Protein AF-0000000067176755 (afdb_homodimer)

Secondary structure (DSSP, 8-state):
----EEEE----TT-SSHHHHHHHHHHHHHHHT--EEEE---SSS-HHHHHHHHHHHSTT-EEEES-EESTTB-HHHHHHHHHHHHHHHTT-EEEEEE---HHHHHHHH------HHHHHHHHHHHHHIIIIIS---EE-SS-EE---S----TT-----EEE---SHHHHHHHHHHSSEE--BS--HHHIIIIIHHHHHHHHHHTT-PPPEEEEEEEEEE-S-HHHHHHHHHHHHGGGGGSHHHHHHHHHHT-S-GGGGSEEESHHHHHHHHHHHHHTT-SEEEEEES---HHHHHHHHHHHHH-/----EEEEE---TT-SSHHHHHHHHHHHHHHHT--EEEE---SSS-HHHHHHHHHHHSTT-EEEES-EESTTB-HHHHHHHHHHHHHHHTT-EEEEEE---HHHHHHHH------HHHHHHHHHHHHHIIIIIS---EE-SS-EE---S----TT-----EEE---SHHHHHHHHHHSSEE--BS--HHHIIIIIHHHHHHHHHHTT-PPPEEEEEEEEEE-S-HHHHHHHHHHHHGGGGGSHHHHHHHHHHT-S-GGGGSEEESHHHHHHHHHHHHHTT-SEEEEEES---HHHHHHHHHHHHH-

Solvent-accessible surface area (backbone atoms only — not comparable to full-atom values): 29726 Å² total; per-residue (Å²): 125,79,48,54,37,27,33,55,55,72,72,47,86,82,35,73,30,30,51,62,37,39,37,50,51,49,45,51,37,40,72,66,47,33,49,28,40,30,24,52,48,63,60,17,52,31,30,54,45,50,31,13,49,33,12,52,72,35,76,83,34,28,23,24,29,66,27,39,51,46,78,79,42,46,58,65,59,51,44,9,36,46,20,41,15,12,25,39,14,69,59,30,29,35,48,21,32,24,69,65,52,59,79,55,37,30,33,50,63,55,44,73,86,66,67,44,61,60,41,48,50,54,42,44,51,31,43,49,27,29,59,77,68,44,40,47,60,38,80,59,96,82,48,46,27,54,64,95,64,66,41,58,37,41,39,17,55,72,63,56,36,30,30,50,35,81,48,72,70,42,21,31,48,29,22,57,65,32,51,17,30,43,33,63,65,57,33,38,60,27,28,46,72,41,50,44,52,46,22,38,50,29,3,50,73,61,72,38,75,74,48,43,32,31,38,38,32,41,29,31,81,28,93,42,58,65,58,28,43,51,49,42,42,63,70,47,47,64,50,63,72,36,69,77,45,38,58,42,38,55,64,48,68,61,93,49,75,45,72,55,37,24,50,18,41,70,68,47,25,48,50,46,53,45,45,34,43,72,20,56,32,61,26,41,27,46,33,64,74,62,89,49,73,78,56,47,56,54,48,36,44,50,43,39,71,52,126,82,49,56,36,26,33,53,55,69,73,46,83,83,34,70,32,29,53,60,36,39,38,52,51,50,46,49,37,41,71,63,47,34,48,28,37,29,25,52,48,63,58,16,50,30,30,54,48,50,30,14,49,34,13,53,73,34,77,82,34,28,23,24,28,64,28,38,52,46,78,79,42,45,56,65,58,49,44,9,36,47,19,42,16,12,24,38,13,69,58,30,31,33,47,20,31,25,69,63,51,59,79,53,37,28,32,50,66,54,44,68,85,67,67,44,60,61,41,48,49,53,40,43,50,33,41,47,26,28,60,76,66,46,40,47,57,40,78,58,96,81,49,45,24,54,65,94,65,66,42,58,38,40,39,15,57,74,60,53,36,29,30,50,34,80,47,71,70,43,22,30,47,29,20,58,65,32,50,17,32,43,33,65,63,56,35,38,58,28,27,45,73,39,50,46,50,44,22,38,51,29,2,52,74,60,76,39,73,73,45,39,32,33,36,37,33,40,28,32,81,28,92,45,58,66,60,30,42,52,51,41,39,62,70,45,48,66,48,62,70,34,65,74,48,38,55,43,36,55,63,50,68,60,92,48,78,44,73,51,36,24,51,19,43,68,68,46,21,53,48,47,51,44,47,33,39,74,22,53,32,61,24,43,27,43,29,65,74,60,85,51,71,76,56,47,60,53,46,34,42,48,45,38,72,55

Nearest PDB structures (foldseek):
  8qq8-assembly1_A-2  TM=7.985E-01  e=6.712E-18  Methanocaldococcus jannaschii
  8cbb-assembly1_B  TM=8.251E-01  e=2.416E-16  Enhygromyxa salina
  8cbb-assembly2_D  TM=8.162E-01  e=1.150E-15  Enhygromyxa salina
  8cbb-assembly1_A  TM=8.193E-01  e=2.738E-15  Enhygromyxa salina
  8cbb-assembly2_C  TM=8.189E-01  e=5.170E-15  Enhygromyxa salina

Structure (mmCIF, N/CA/C/O backbone):
data_AF-0000000067176755-model_v1
#
loop_
_entity.id
_entity.type
_entity.pdbx_description
1 polymer Monooxygenase
#
loop_
_atom_site.group_PDB
_atom_site.id
_atom_site.type_symbol
_atom_site.label_atom_id
_atom_site.label_alt_id
_atom_site.label_comp_id
_atom_site.label_asym_id
_atom_site.label_entity_id
_atom_site.label_seq_id
_atom_site.pdbx_PDB_ins_code
_atom_site.Cartn_x
_atom_site.Cartn_y
_atom_site.Cartn_z
_atom_site.occupancy
_atom_site.B_iso_or_equiv
_atom_site.auth_seq_id
_atom_site.auth_comp_id
_atom_site.auth_asym_id
_atom_site.auth_atom_id
_atom_site.pdbx_PDB_model_num
ATOM 1 N N . MET A 1 1 ? 14.094 31.484 -5.016 1 39.31 1 MET A N 1
ATOM 2 C CA . MET A 1 1 ? 14.422 30.062 -4.871 1 39.31 1 MET A CA 1
ATOM 3 C C . MET A 1 1 ? 13.156 29.219 -4.828 1 39.31 1 MET A C 1
ATOM 5 O O . MET A 1 1 ? 12.219 29.531 -4.098 1 39.31 1 MET A O 1
ATOM 9 N N . ILE A 1 2 ? 12.82 28.5 -5.801 1 49.97 2 ILE A N 1
ATOM 10 C CA . ILE A 1 2 ? 11.562 27.781 -5.945 1 49.97 2 ILE A CA 1
ATOM 11 C C . ILE A 1 2 ? 11.336 26.875 -4.73 1 49.97 2 ILE A C 1
ATOM 13 O O . ILE A 1 2 ? 12.18 26.047 -4.41 1 49.97 2 ILE A O 1
ATOM 17 N N . MET A 1 3 ? 10.5 27.266 -3.797 1 62.56 3 MET A N 1
ATOM 18 C CA . MET A 1 3 ? 10.203 26.547 -2.557 1 62.56 3 MET A CA 1
ATOM 19 C C . MET A 1 3 ? 9.43 25.266 -2.84 1 62.56 3 MET A C 1
ATOM 21 O O . MET A 1 3 ? 8.555 25.234 -3.705 1 62.56 3 MET A O 1
ATOM 25 N N . PRO A 1 4 ? 9.906 24.062 -2.412 1 66.5 4 PRO A N 1
ATOM 26 C CA . PRO A 1 4 ? 9.133 22.844 -2.65 1 66.5 4 PRO A CA 1
ATOM 27 C C . PRO A 1 4 ? 7.73 22.906 -2.057 1 66.5 4 PRO A C 1
ATOM 29 O O . PRO A 1 4 ? 7.574 23.141 -0.854 1 66.5 4 PRO A O 1
ATOM 32 N N . THR A 1 5 ? 6.789 22.922 -2.969 1 83.31 5 THR A N 1
ATOM 33 C CA . THR A 1 5 ? 5.41 23.172 -2.561 1 83.31 5 THR A CA 1
ATOM 34 C C . THR A 1 5 ? 4.473 22.125 -3.16 1 83.31 5 THR A C 1
ATOM 36 O O . THR A 1 5 ? 4.75 21.562 -4.227 1 83.31 5 THR A O 1
ATOM 39 N N . GLY A 1 6 ? 3.572 21.719 -2.463 1 93.88 6 GLY A N 1
ATOM 40 C CA . GLY A 1 6 ? 2.52 20.828 -2.92 1 93.88 6 GLY A CA 1
ATOM 41 C C . GLY A 1 6 ? 1.131 21.297 -2.518 1 93.88 6 GLY A C 1
ATOM 42 O O . GLY A 1 6 ? 0.976 22.344 -1.887 1 93.88 6 GLY A O 1
ATOM 43 N N . VAL A 1 7 ? 0.19 20.547 -2.984 1 96.19 7 VAL A N 1
ATOM 44 C CA . VAL A 1 7 ? -1.184 20.906 -2.646 1 96.19 7 VAL A CA 1
ATOM 45 C C . VAL A 1 7 ? -1.95 19.656 -2.213 1 96.19 7 VAL A C 1
ATOM 47 O O . VAL A 1 7 ? -1.677 18.547 -2.697 1 96.19 7 VAL A O 1
ATOM 50 N N . MET A 1 8 ? -2.869 19.844 -1.368 1 96.5 8 MET A N 1
ATOM 51 C CA . MET A 1 8 ? -3.838 18.797 -1.039 1 96.5 8 MET A CA 1
ATOM 52 C C . MET A 1 8 ? -4.926 18.719 -2.104 1 96.5 8 MET A C 1
ATOM 54 O O . MET A 1 8 ? -5.434 19.734 -2.562 1 96.5 8 MET A O 1
ATOM 58 N N . LEU A 1 9 ? -5.188 17.578 -2.439 1 94.69 9 LEU A N 1
ATOM 59 C CA . LEU A 1 9 ? -6.293 17.344 -3.363 1 94.69 9 LEU A CA 1
ATOM 60 C C . LEU A 1 9 ? -7.41 16.562 -2.684 1 94.69 9 LEU A C 1
ATOM 62 O O . LEU A 1 9 ? -7.148 15.609 -1.936 1 94.69 9 LEU A O 1
ATOM 66 N N . ARG A 1 10 ? -8.617 16.938 -2.916 1 92.81 10 ARG A N 1
ATOM 67 C CA . ARG A 1 10 ? -9.797 16.297 -2.342 1 92.81 10 ARG A CA 1
ATOM 68 C C . ARG A 1 10 ? -10.703 15.727 -3.434 1 92.81 10 ARG A C 1
ATOM 70 O O . ARG A 1 10 ? -10.656 16.188 -4.578 1 92.81 10 ARG A O 1
ATOM 77 N N . ILE A 1 11 ? -11.555 14.859 -3.068 1 92.31 11 ILE A N 1
ATOM 78 C CA . ILE A 1 11 ? -12.531 14.297 -4 1 92.31 11 ILE A CA 1
ATOM 79 C C . ILE A 1 11 ? -13.555 15.367 -4.379 1 92.31 11 ILE A C 1
ATOM 81 O O . ILE A 1 11 ? -14.102 16.047 -3.51 1 92.31 11 ILE A O 1
ATOM 85 N N . ASN A 1 12 ? -13.703 15.492 -5.633 1 90.25 12 ASN A N 1
ATOM 86 C CA . ASN A 1 12 ? -14.781 16.344 -6.133 1 90.25 12 ASN A CA 1
ATOM 87 C C . ASN A 1 12 ? -16.141 15.672 -5.961 1 90.25 12 ASN A C 1
ATOM 89 O O . ASN A 1 12 ? -16.453 14.695 -6.641 1 90.25 12 ASN A O 1
ATOM 93 N N . PRO A 1 13 ? -16.906 16.203 -5.039 1 88.44 13 PRO A N 1
ATOM 94 C CA . PRO A 1 13 ? -18.172 15.555 -4.715 1 88.44 13 PRO A CA 1
ATOM 95 C C . PRO A 1 13 ? -19.125 15.5 -5.91 1 88.44 13 PRO A C 1
ATOM 97 O O . PRO A 1 13 ? -20.078 14.719 -5.906 1 88.44 13 PRO A O 1
ATOM 100 N N . SER A 1 14 ? -18.891 16.297 -6.922 1 90.62 14 SER A N 1
ATOM 101 C CA . SER A 1 14 ? -19.781 16.328 -8.07 1 90.62 14 SER A CA 1
ATOM 102 C C . SER A 1 14 ? -19.328 15.359 -9.156 1 90.62 14 SER A C 1
ATOM 104 O O . SER A 1 14 ? -20.031 15.172 -10.156 1 90.62 14 SER A O 1
ATOM 106 N N . ALA A 1 15 ? -18.188 14.797 -8.922 1 93.69 15 ALA A N 1
ATOM 107 C CA . ALA A 1 15 ? -17.688 13.875 -9.938 1 93.69 15 ALA A CA 1
ATOM 108 C C . ALA A 1 15 ? -18.5 12.586 -9.953 1 93.69 15 ALA A C 1
ATOM 110 O O . ALA A 1 15 ? -18.844 12.047 -8.898 1 93.69 15 ALA A O 1
ATOM 111 N N . ALA A 1 16 ? -18.812 12.141 -11.164 1 97.25 16 ALA A N 1
ATOM 112 C CA . ALA A 1 16 ? -19.562 10.898 -11.312 1 97.25 16 ALA A CA 1
ATOM 113 C C . ALA A 1 16 ? -18.703 9.695 -10.906 1 97.25 16 ALA A C 1
ATOM 115 O O . ALA A 1 16 ? -19.234 8.672 -10.469 1 97.25 16 ALA A O 1
ATOM 116 N N . ASN A 1 17 ? -17.453 9.875 -11.133 1 98.38 17 ASN A N 1
ATOM 117 C CA . ASN A 1 17 ? -16.438 8.914 -10.711 1 98.38 17 ASN A CA 1
ATOM 118 C C . ASN A 1 17 ? -15.297 9.602 -9.961 1 98.38 17 ASN A C 1
ATOM 120 O O . ASN A 1 17 ? -14.57 10.414 -10.531 1 98.38 17 ASN A O 1
ATOM 124 N N . ALA A 1 18 ? -15.156 9.188 -8.734 1 97.88 18 ALA A N 1
ATOM 125 C CA . ALA A 1 18 ? -14.258 9.898 -7.828 1 97.88 18 ALA A CA 1
ATOM 126 C C . ALA A 1 18 ? -12.812 9.781 -8.289 1 97.88 18 ALA A C 1
ATOM 128 O O . ALA A 1 18 ? -12.031 10.727 -8.172 1 97.88 18 ALA A O 1
ATOM 129 N N . ILE A 1 19 ? -12.461 8.648 -8.859 1 98.69 19 ILE A N 1
ATOM 130 C CA . ILE A 1 19 ? -11.07 8.414 -9.25 1 98.69 19 ILE A CA 1
ATOM 131 C C . ILE A 1 19 ? -10.773 9.164 -10.547 1 98.69 19 ILE A C 1
ATOM 133 O O . ILE A 1 19 ? -9.719 9.789 -10.68 1 98.69 19 ILE A O 1
ATOM 137 N N . ASP A 1 20 ? -11.695 9.094 -11.516 1 98.62 20 ASP A N 1
ATOM 138 C CA . ASP A 1 20 ? -11.523 9.914 -12.719 1 98.62 20 ASP A CA 1
ATOM 139 C C . ASP A 1 20 ? -11.391 11.391 -12.367 1 98.62 20 ASP A C 1
ATOM 141 O O . ASP A 1 20 ? -10.57 12.102 -12.945 1 98.62 20 ASP A O 1
ATOM 145 N N . GLY A 1 21 ? -12.266 11.797 -11.414 1 97.88 21 GLY A N 1
ATOM 146 C CA . GLY A 1 21 ? -12.195 13.188 -10.984 1 97.88 21 GLY A CA 1
ATOM 147 C C . GLY A 1 21 ? -10.859 13.547 -10.352 1 97.88 21 GLY A C 1
ATOM 148 O O . GLY A 1 21 ? -10.289 14.594 -10.656 1 97.88 21 GLY A O 1
ATOM 149 N N . LEU A 1 22 ? -10.383 12.766 -9.508 1 97.88 22 LEU A N 1
ATOM 150 C CA . LEU A 1 22 ? -9.094 13.008 -8.867 1 97.88 22 LEU A CA 1
ATOM 151 C C . LEU A 1 22 ? -7.973 13.062 -9.906 1 97.88 22 LEU A C 1
ATOM 153 O O . LEU A 1 22 ? -7.098 13.93 -9.828 1 97.88 22 LEU A O 1
ATOM 157 N N . ILE A 1 23 ? -7.984 12.125 -10.852 1 98.56 23 ILE A N 1
ATOM 158 C CA . ILE A 1 23 ? -6.945 12.078 -11.875 1 98.56 23 ILE A CA 1
ATOM 159 C C . ILE A 1 23 ? -7.027 13.328 -12.75 1 98.56 23 ILE A C 1
ATOM 161 O O . ILE A 1 23 ? -6.008 13.93 -13.086 1 98.56 23 ILE A O 1
ATOM 165 N N . ALA A 1 24 ? -8.18 13.672 -13.133 1 97.75 24 ALA A N 1
ATOM 166 C CA . ALA A 1 24 ? -8.352 14.883 -13.938 1 97.75 24 ALA A CA 1
ATOM 167 C C . ALA A 1 24 ? -7.832 16.109 -13.203 1 97.75 24 ALA A C 1
ATOM 169 O O . ALA A 1 24 ? -7.121 16.938 -13.781 1 97.75 24 ALA A O 1
ATOM 170 N N . ASP A 1 25 ? -8.25 16.25 -11.945 1 96.69 25 ASP A N 1
ATOM 171 C CA . ASP A 1 25 ? -7.777 17.391 -11.148 1 96.69 25 ASP A CA 1
ATOM 172 C C . ASP A 1 25 ? -6.262 17.344 -10.992 1 96.69 25 ASP A C 1
ATOM 174 O O . ASP A 1 25 ? -5.594 18.375 -11.094 1 96.69 25 ASP A O 1
ATOM 178 N N . ALA A 1 26 ? -5.742 16.266 -10.727 1 97.75 26 ALA A N 1
ATOM 179 C CA . ALA A 1 26 ? -4.297 16.125 -10.586 1 97.75 26 ALA A CA 1
ATOM 180 C C . ALA A 1 26 ? -3.58 16.516 -11.875 1 97.75 26 ALA A C 1
ATOM 182 O O . ALA A 1 26 ? -2.547 17.188 -11.844 1 97.75 26 ALA A O 1
ATOM 183 N N . ARG A 1 27 ? -4.066 15.992 -13.031 1 98.31 27 ARG A N 1
ATOM 184 C CA . ARG A 1 27 ? -3.486 16.344 -14.32 1 98.31 27 ARG A CA 1
ATOM 185 C C . ARG A 1 27 ? -3.506 17.844 -14.547 1 98.31 27 ARG A C 1
ATOM 187 O O . ARG A 1 27 ? -2.514 18.422 -14.992 1 98.31 27 ARG A O 1
ATOM 194 N N . ARG A 1 28 ? -4.645 18.391 -14.227 1 96.75 28 ARG A N 1
ATOM 195 C CA . ARG A 1 28 ? -4.758 19.844 -14.398 1 96.75 28 ARG A CA 1
ATOM 196 C C . ARG A 1 28 ? -3.775 20.578 -13.492 1 96.75 28 ARG A C 1
ATOM 198 O O . ARG A 1 28 ? -3.113 21.516 -13.922 1 96.75 28 ARG A O 1
ATOM 205 N N . ALA A 1 29 ? -3.723 20.219 -12.227 1 95 29 ALA A N 1
ATOM 206 C CA . ALA A 1 29 ? -2.764 20.828 -11.305 1 95 29 ALA A CA 1
ATOM 207 C C . ALA A 1 29 ? -1.338 20.688 -11.828 1 95 29 ALA A C 1
ATOM 209 O O . ALA A 1 29 ? -0.56 21.641 -11.797 1 95 29 ALA A O 1
ATOM 210 N N . HIS A 1 30 ? -1.015 19.578 -12.312 1 97.12 30 HIS A N 1
ATOM 211 C CA . HIS A 1 30 ? 0.308 19.312 -12.867 1 97.12 30 HIS A CA 1
ATOM 212 C C . HIS A 1 30 ? 0.58 20.219 -14.07 1 97.12 30 HIS A C 1
ATOM 214 O O . HIS A 1 30 ? 1.673 20.766 -14.203 1 97.12 30 HIS A O 1
ATOM 220 N N . ASP A 1 31 ? -0.38 20.297 -14.914 1 97.44 31 ASP A N 1
ATOM 221 C CA . ASP A 1 31 ? -0.255 21.156 -16.094 1 97.44 31 ASP A CA 1
ATOM 222 C C . ASP A 1 31 ? -0.008 22.609 -15.688 1 97.44 31 ASP A C 1
ATOM 224 O O . ASP A 1 31 ? 0.688 23.344 -16.391 1 97.44 31 ASP A O 1
ATOM 228 N N . ILE A 1 32 ? -0.563 23.031 -14.617 1 95.5 32 ILE A N 1
ATOM 229 C CA . ILE A 1 32 ? -0.398 24.406 -14.125 1 95.5 32 ILE A CA 1
ATOM 230 C C . ILE A 1 32 ? 0.992 24.562 -13.516 1 95.5 32 ILE A C 1
ATOM 232 O O . ILE A 1 32 ? 1.53 25.672 -13.469 1 95.5 32 ILE A O 1
ATOM 236 N N . GLY A 1 33 ? 1.523 23.438 -13.078 1 94.06 33 GLY A N 1
ATOM 237 C CA . GLY A 1 33 ? 2.902 23.5 -12.617 1 94.06 33 GLY A CA 1
ATOM 238 C C . GLY A 1 33 ? 3.092 22.922 -11.227 1 94.06 33 GLY A C 1
ATOM 239 O O . GLY A 1 33 ? 4.199 22.953 -10.68 1 94.06 33 GLY A O 1
ATOM 240 N N . VAL A 1 34 ? 2.066 22.484 -10.602 1 94.19 34 VAL A N 1
ATOM 241 C CA . VAL A 1 34 ? 2.168 21.828 -9.305 1 94.19 34 VAL A CA 1
ATOM 242 C C . VAL A 1 34 ? 3.002 20.562 -9.422 1 94.19 34 VAL A C 1
ATOM 244 O O . VAL A 1 34 ? 2.814 19.766 -10.352 1 94.19 34 VAL A O 1
ATOM 247 N N . LYS A 1 35 ? 3.797 20.375 -8.484 1 94.25 35 LYS A N 1
ATOM 248 C CA . LYS A 1 35 ? 4.762 19.281 -8.609 1 94.25 35 LYS A CA 1
ATOM 249 C C . LYS A 1 35 ? 4.418 18.141 -7.66 1 94.25 35 LYS A C 1
ATOM 251 O O . LYS A 1 35 ? 4.918 17.016 -7.824 1 94.25 35 LYS A O 1
ATOM 256 N N . GLN A 1 36 ? 3.588 18.406 -6.664 1 96.94 36 GLN A N 1
ATOM 257 C CA . GLN A 1 36 ? 3.271 17.391 -5.652 1 96.94 36 GLN A CA 1
ATOM 258 C C . GLN A 1 36 ? 1.829 17.531 -5.172 1 96.94 36 GLN A C 1
ATOM 260 O O . GLN A 1 36 ? 1.386 18.641 -4.828 1 96.94 36 GLN A O 1
ATOM 265 N N . ILE A 1 37 ? 1.221 16.422 -5.215 1 97.31 37 ILE A N 1
ATOM 266 C CA . ILE A 1 37 ? -0.108 16.453 -4.617 1 97.31 37 ILE A CA 1
ATOM 267 C C . ILE A 1 37 ? -0.181 15.453 -3.465 1 97.31 37 ILE A C 1
ATOM 269 O O . ILE A 1 37 ? 0.525 14.445 -3.469 1 97.31 37 ILE A O 1
ATOM 273 N N . TRP A 1 38 ? -1.085 15.781 -2.531 1 98.12 38 TRP A N 1
ATOM 274 C CA . TRP A 1 38 ? -1.275 14.969 -1.333 1 98.12 38 TRP A CA 1
ATOM 275 C C . TRP A 1 38 ? -2.746 14.609 -1.149 1 98.12 38 TRP A C 1
ATOM 277 O O . TRP A 1 38 ? -3.631 15.43 -1.407 1 98.12 38 TRP A O 1
ATOM 287 N N . LEU A 1 39 ? -2.881 13.422 -0.751 1 98 39 LEU A N 1
ATOM 288 C CA . LEU A 1 39 ? -4.227 12.938 -0.458 1 98 39 LEU A CA 1
ATOM 289 C C . LEU A 1 39 ? -4.348 12.523 1.004 1 98 39 LEU A C 1
ATOM 291 O O . LEU A 1 39 ? -3.449 11.883 1.549 1 98 39 LEU A O 1
ATOM 295 N N . ALA A 1 40 ? -5.477 12.914 1.662 1 96.38 40 ALA A N 1
ATOM 296 C CA . ALA A 1 40 ? -5.797 12.492 3.021 1 96.38 40 ALA A CA 1
ATOM 297 C C . ALA A 1 40 ? -6.598 11.188 3.012 1 96.38 40 ALA A C 1
ATOM 299 O O . ALA A 1 40 ? -7.426 10.969 2.125 1 96.38 40 ALA A O 1
ATOM 300 N N . GLN A 1 41 ? -6.344 10.398 3.838 1 96.12 41 GLN A N 1
ATOM 301 C CA . GLN A 1 41 ? -7.184 9.227 4.043 1 96.12 41 GLN A CA 1
ATOM 302 C C . GLN A 1 41 ? -8.43 9.578 4.848 1 96.12 41 GLN A C 1
ATOM 304 O O . GLN A 1 41 ? -8.336 10.086 5.965 1 96.12 41 GLN A O 1
ATOM 309 N N . GLN A 1 42 ? -9.547 9.234 4.324 1 91 42 GLN A N 1
ATOM 310 C CA . GLN A 1 42 ? -10.828 9.359 5.004 1 91 42 GLN A CA 1
ATOM 311 C C . GLN A 1 42 ? -11.57 8.023 5.023 1 91 42 GLN A C 1
ATOM 313 O O . GLN A 1 42 ? -10.945 6.961 4.977 1 91 42 GLN A O 1
ATOM 318 N N . ALA A 1 43 ? -12.906 8.031 5.145 1 91 43 ALA A N 1
ATOM 319 C CA . ALA A 1 43 ? -13.633 6.766 5.238 1 91 43 ALA A CA 1
ATOM 320 C C . ALA A 1 43 ? -14.07 6.277 3.861 1 91 43 ALA A C 1
ATOM 322 O O . ALA A 1 43 ? -14.562 5.156 3.721 1 91 43 ALA A O 1
ATOM 323 N N . ASP A 1 44 ? -13.828 7.09 2.867 1 92.19 44 ASP A N 1
ATOM 324 C CA . ASP A 1 44 ? -14.297 6.758 1.524 1 92.19 44 ASP A CA 1
ATOM 325 C C . ASP A 1 44 ? -13.18 6.113 0.7 1 92.19 44 ASP A C 1
ATOM 327 O O . ASP A 1 44 ? -12.797 4.969 0.946 1 92.19 44 ASP A O 1
ATOM 331 N N . ILE A 1 45 ? -12.359 6.902 0.052 1 95.38 45 ILE A N 1
ATOM 332 C CA . ILE A 1 45 ? -11.383 6.305 -0.852 1 95.38 45 ILE A CA 1
ATOM 333 C C . ILE A 1 45 ? -10.18 5.805 -0.055 1 95.38 45 ILE A C 1
ATOM 335 O O . ILE A 1 45 ? -9.953 6.246 1.073 1 95.38 45 ILE A O 1
ATOM 339 N N . ASP A 1 46 ? -9.5 4.77 -0.607 1 98.38 46 ASP A N 1
ATOM 340 C CA . ASP A 1 46 ? -8.172 4.387 -0.134 1 98.38 46 ASP A CA 1
ATOM 341 C C . ASP A 1 46 ? -7.098 5.289 -0.736 1 98.38 46 ASP A C 1
ATOM 343 O O . ASP A 1 46 ? -6.82 5.215 -1.934 1 98.38 46 ASP A O 1
ATOM 347 N N . ALA A 1 47 ? -6.547 6.145 0.118 1 98.69 47 ALA A N 1
ATOM 348 C CA . ALA A 1 47 ? -5.691 7.238 -0.339 1 98.69 47 ALA A CA 1
ATOM 349 C C . ALA A 1 47 ? -4.426 6.699 -0.999 1 98.69 47 ALA A C 1
ATOM 351 O O . ALA A 1 47 ? -3.922 7.285 -1.962 1 98.69 47 ALA A O 1
ATOM 352 N N . ILE A 1 48 ? -3.924 5.539 -0.507 1 98.88 48 ILE A N 1
ATOM 353 C CA . ILE A 1 48 ? -2.701 5.004 -1.099 1 98.88 48 ILE A CA 1
ATOM 354 C C . ILE A 1 48 ? -2.992 4.48 -2.502 1 98.88 48 ILE A C 1
ATOM 356 O O . ILE A 1 48 ? -2.254 4.77 -3.445 1 98.88 48 ILE A O 1
ATOM 360 N N . ALA A 1 49 ? -4.047 3.791 -2.66 1 98.88 49 ALA A N 1
ATOM 361 C CA . ALA A 1 49 ? -4.438 3.277 -3.973 1 98.88 49 ALA A CA 1
ATOM 362 C C . ALA A 1 49 ? -4.723 4.418 -4.945 1 98.88 49 ALA A C 1
ATOM 364 O O . ALA A 1 49 ? -4.301 4.375 -6.102 1 98.88 49 ALA A O 1
ATOM 365 N N . ALA A 1 50 ? -5.465 5.363 -4.461 1 98.88 50 ALA A N 1
ATOM 366 C CA . ALA A 1 50 ? -5.789 6.508 -5.305 1 98.88 50 ALA A CA 1
ATOM 367 C C . ALA A 1 50 ? -4.523 7.23 -5.758 1 98.88 50 ALA A C 1
ATOM 369 O O . ALA A 1 50 ? -4.422 7.66 -6.91 1 98.88 50 ALA A O 1
ATOM 370 N N . ALA A 1 51 ? -3.607 7.375 -4.832 1 98.88 51 ALA A N 1
ATOM 371 C CA . ALA A 1 51 ? -2.336 7.996 -5.191 1 98.88 51 ALA A CA 1
ATOM 372 C C . ALA A 1 51 ? -1.614 7.188 -6.266 1 98.88 51 ALA A C 1
ATOM 374 O O . ALA A 1 51 ? -1.046 7.754 -7.203 1 98.88 51 ALA A O 1
ATOM 375 N N . GLY A 1 52 ? -1.615 5.875 -6.121 1 98.81 52 GLY A N 1
ATOM 376 C CA . GLY A 1 52 ? -0.999 5.051 -7.148 1 98.81 52 GLY A CA 1
ATOM 377 C C . GLY A 1 52 ? -1.653 5.203 -8.508 1 98.81 52 GLY A C 1
ATOM 378 O O . GLY A 1 52 ? -0.965 5.285 -9.523 1 98.81 52 GLY A O 1
ATOM 379 N N . LEU A 1 53 ? -2.984 5.328 -8.5 1 98.94 53 LEU A N 1
ATOM 380 C CA . LEU A 1 53 ? -3.742 5.508 -9.734 1 98.94 53 LEU A CA 1
ATOM 381 C C . LEU A 1 53 ? -3.426 6.855 -10.375 1 98.94 53 LEU A C 1
ATOM 383 O O . LEU A 1 53 ? -3.246 6.941 -11.594 1 98.94 53 LEU A O 1
ATOM 387 N N . ILE A 1 54 ? -3.367 7.859 -9.555 1 98.88 54 ILE A N 1
ATOM 388 C CA . ILE A 1 54 ? -3.018 9.18 -10.062 1 98.88 54 ILE A CA 1
ATOM 389 C C . ILE A 1 54 ? -1.597 9.164 -10.617 1 98.88 54 ILE A C 1
ATOM 391 O O . ILE A 1 54 ? -1.348 9.664 -11.719 1 98.88 54 ILE A O 1
ATOM 395 N N . GLY A 1 55 ? -0.684 8.594 -9.859 1 98.56 55 GLY A N 1
ATOM 396 C CA . GLY A 1 55 ? 0.7 8.555 -10.305 1 98.56 55 GLY A CA 1
ATOM 397 C C . GLY A 1 55 ? 0.886 7.797 -11.602 1 98.56 55 GLY A C 1
ATOM 398 O O . GLY A 1 55 ? 1.716 8.18 -12.438 1 98.56 55 GLY A O 1
ATOM 399 N N . ALA A 1 56 ? 0.12 6.758 -11.805 1 98.75 56 ALA A N 1
ATOM 400 C CA . ALA A 1 56 ? 0.182 5.996 -13.047 1 98.75 56 ALA A CA 1
ATOM 401 C C . ALA A 1 56 ? -0.379 6.801 -14.219 1 98.75 56 ALA A C 1
ATOM 403 O O . ALA A 1 56 ? 0.115 6.703 -15.344 1 98.75 56 ALA A O 1
ATOM 404 N N . ALA A 1 57 ? -1.339 7.641 -13.914 1 98.62 57 ALA A N 1
ATOM 405 C CA . ALA A 1 57 ? -2.064 8.352 -14.969 1 98.62 57 ALA A CA 1
ATOM 406 C C . ALA A 1 57 ? -1.362 9.656 -15.328 1 98.62 57 ALA A C 1
ATOM 408 O O . ALA A 1 57 ? -1.563 10.195 -16.422 1 98.62 57 ALA A O 1
ATOM 409 N N . VAL A 1 58 ? -0.616 10.258 -14.359 1 98.62 58 VAL A N 1
ATOM 410 C CA . VAL A 1 58 ? 0.027 11.547 -14.57 1 98.62 58 VAL A CA 1
ATOM 411 C C . VAL A 1 58 ? 1.525 11.43 -14.305 1 98.62 58 VAL A C 1
ATOM 413 O O . VAL A 1 58 ? 2.012 11.867 -13.258 1 98.62 58 VAL A O 1
ATOM 416 N N . PRO A 1 59 ? 2.248 10.883 -15.266 1 97.62 59 PRO A N 1
ATOM 417 C CA . PRO A 1 59 ? 3.676 10.633 -15.047 1 97.62 59 PRO A CA 1
ATOM 418 C C . PRO A 1 59 ? 4.449 11.891 -14.664 1 97.62 59 PRO A C 1
ATOM 420 O O . PRO A 1 59 ? 4.234 12.953 -15.25 1 97.62 59 PRO A O 1
ATOM 423 N N . GLY A 1 60 ? 5.316 11.727 -13.656 1 97.44 60 GLY A N 1
ATOM 424 C CA . GLY A 1 60 ? 6.195 12.789 -13.195 1 97.44 60 GLY A CA 1
ATOM 425 C C . GLY A 1 60 ? 5.613 13.586 -12.047 1 97.44 60 GLY A C 1
ATOM 426 O O . GLY A 1 60 ? 6.336 14.328 -11.367 1 97.44 60 GLY A O 1
ATOM 427 N N . LEU A 1 61 ? 4.41 13.445 -11.875 1 97.5 61 LEU A N 1
ATOM 428 C CA . LEU A 1 61 ? 3.779 14.117 -10.742 1 97.5 61 LEU A CA 1
ATOM 429 C C . LEU A 1 61 ? 4.051 13.367 -9.445 1 97.5 61 LEU A C 1
ATOM 431 O O . LEU A 1 61 ? 3.844 12.156 -9.375 1 97.5 61 LEU A O 1
ATOM 435 N N . GLY A 1 62 ? 4.504 14.234 -8.453 1 98.19 62 GLY A N 1
ATOM 436 C CA . GLY A 1 62 ? 4.562 13.664 -7.117 1 98.19 62 GLY A CA 1
ATOM 437 C C . GLY A 1 62 ? 3.195 13.453 -6.496 1 98.19 62 GLY A C 1
ATOM 438 O O . GLY A 1 62 ? 2.305 14.289 -6.645 1 98.19 62 GLY A O 1
ATOM 439 N N . VAL A 1 63 ? 3.186 12.281 -5.91 1 97.75 63 VAL A N 1
ATOM 440 C CA . VAL A 1 63 ? 1.915 11.992 -5.254 1 97.75 63 VAL A CA 1
ATOM 441 C C . VAL A 1 63 ? 2.17 11.289 -3.922 1 97.75 63 VAL A C 1
ATOM 443 O O . VAL A 1 63 ? 3.098 10.492 -3.805 1 97.75 63 VAL A O 1
ATOM 446 N N . GLY A 1 64 ? 1.324 11.688 -2.902 1 98.31 64 GLY A N 1
ATOM 447 C CA . GLY A 1 64 ? 1.537 11.07 -1.604 1 98.31 64 GLY A CA 1
ATOM 448 C C . GLY A 1 64 ? 0.331 11.172 -0.689 1 98.31 64 GLY A C 1
ATOM 449 O O . GLY A 1 64 ? -0.701 11.727 -1.073 1 98.31 64 GLY A O 1
ATOM 450 N N . THR A 1 65 ? 0.433 10.562 0.419 1 98.69 65 THR A N 1
ATOM 451 C CA . THR A 1 65 ? -0.626 10.609 1.421 1 98.69 65 THR A CA 1
ATOM 452 C C . THR A 1 65 ? -0.264 11.578 2.547 1 98.69 65 THR A C 1
ATOM 454 O O . THR A 1 65 ? 0.895 11.648 2.963 1 98.69 65 THR A O 1
ATOM 457 N N . ALA A 1 66 ? -1.173 12.289 3.076 1 98 66 ALA A N 1
ATOM 458 C CA . ALA A 1 66 ? -1.054 13.211 4.207 1 98 66 ALA A CA 1
ATOM 459 C C . ALA A 1 66 ? -2.344 13.25 5.02 1 98 66 ALA A C 1
ATOM 461 O O . ALA A 1 66 ? -3.133 14.188 4.906 1 98 66 ALA A O 1
ATOM 462 N N . VAL A 1 67 ? -2.582 12.211 5.559 1 97.56 67 VAL A N 1
ATOM 463 C CA . VAL A 1 67 ? -1.78 11.039 5.895 1 97.56 67 VAL A CA 1
ATOM 464 C C . VAL A 1 67 ? -2.689 9.828 6.074 1 97.56 67 VAL A C 1
ATOM 466 O O . VAL A 1 67 ? -3.912 9.969 6.137 1 97.56 67 VAL A O 1
ATOM 469 N N . VAL A 1 68 ? -2.229 8.664 6.09 1 97.75 68 VAL A N 1
ATOM 470 C CA . VAL A 1 68 ? -2.91 7.414 6.391 1 97.75 68 VAL A CA 1
ATOM 471 C C . VAL A 1 68 ? -2.645 7.012 7.84 1 97.75 68 VAL A C 1
ATOM 473 O O . VAL A 1 68 ? -1.489 6.879 8.25 1 97.75 68 VAL A O 1
ATOM 476 N N . PRO A 1 69 ? -3.684 6.875 8.664 1 95.69 69 PRO A N 1
ATOM 477 C CA . PRO A 1 69 ? -3.461 6.492 10.055 1 95.69 69 PRO A CA 1
ATOM 478 C C . PRO A 1 69 ? -2.893 5.082 10.195 1 95.69 69 PRO A C 1
ATOM 480 O O . PRO A 1 69 ? -3.318 4.168 9.484 1 95.69 69 PRO A O 1
ATOM 483 N N . ILE A 1 70 ? -2.068 4.848 11.055 1 95.69 70 ILE A N 1
ATOM 484 C CA . ILE A 1 70 ? -1.291 3.615 11.117 1 95.69 70 ILE A CA 1
ATOM 485 C C . ILE A 1 70 ? -2.043 2.576 11.945 1 95.69 70 ILE A C 1
ATOM 487 O O . ILE A 1 70 ? -1.839 1.371 11.781 1 95.69 70 ILE A O 1
ATOM 491 N N . ASN A 1 71 ? -2.912 3.047 12.859 1 94.94 71 ASN A N 1
ATOM 492 C CA . ASN A 1 71 ? -3.438 2.129 13.867 1 94.94 71 ASN A CA 1
ATOM 493 C C . ASN A 1 71 ? -4.414 1.128 13.258 1 94.94 71 ASN A C 1
ATOM 495 O O . ASN A 1 71 ? -4.402 -0.052 13.609 1 94.94 71 ASN A O 1
ATOM 499 N N . PRO A 1 72 ? -5.242 1.587 12.273 1 94.38 72 PRO A N 1
ATOM 500 C CA . PRO A 1 72 ? -6.211 0.62 11.75 1 94.38 72 PRO A CA 1
ATOM 501 C C . PRO A 1 72 ? -5.598 -0.323 10.711 1 94.38 72 PRO A C 1
ATOM 503 O O . PRO A 1 72 ? -6.277 -1.22 10.211 1 94.38 72 PRO A O 1
ATOM 506 N N . ARG A 1 73 ? -4.324 -0.163 10.383 1 96.12 73 ARG A N 1
ATOM 507 C CA . ARG A 1 73 ? -3.689 -0.968 9.344 1 96.12 73 ARG A CA 1
ATOM 508 C C . ARG A 1 73 ? -2.383 -1.578 9.844 1 96.12 73 ARG A C 1
ATOM 510 O O . ARG A 1 73 ? -1.549 -0.881 10.422 1 96.12 73 ARG A O 1
ATOM 517 N N . HIS A 1 74 ? -2.293 -2.814 9.555 1 96.75 74 HIS A N 1
ATOM 518 C CA . HIS A 1 74 ? -1.046 -3.504 9.867 1 96.75 74 HIS A CA 1
ATOM 519 C C . HIS A 1 74 ? 0.09 -3.02 8.977 1 96.75 74 HIS A C 1
ATOM 521 O O . HIS A 1 74 ? -0.111 -2.783 7.785 1 96.75 74 HIS A O 1
ATOM 527 N N . PRO A 1 75 ? 1.308 -2.873 9.531 1 97.69 75 PRO A N 1
ATOM 528 C CA . PRO A 1 75 ? 2.389 -2.305 8.727 1 97.69 75 PRO A CA 1
ATOM 529 C C . PRO A 1 75 ? 2.693 -3.133 7.48 1 97.69 75 PRO A C 1
ATOM 531 O O . PRO A 1 75 ? 3.139 -2.588 6.465 1 97.69 75 PRO A O 1
ATOM 534 N N . LEU A 1 76 ? 2.473 -4.422 7.465 1 97.31 76 LEU A N 1
ATOM 535 C CA . LEU A 1 76 ? 2.691 -5.234 6.273 1 97.31 76 LEU A CA 1
ATOM 536 C C . LEU A 1 76 ? 1.686 -4.883 5.184 1 97.31 76 LEU A C 1
ATOM 538 O O . LEU A 1 76 ? 2.014 -4.918 3.994 1 97.31 76 LEU A O 1
ATOM 542 N N . VAL A 1 77 ? 0.462 -4.602 5.617 1 97.62 77 VAL A N 1
ATOM 543 C CA . VAL A 1 77 ? -0.573 -4.203 4.668 1 97.62 77 VAL A CA 1
ATOM 544 C C . VAL A 1 77 ? -0.212 -2.855 4.047 1 97.62 77 VAL A C 1
ATOM 546 O O . VAL A 1 77 ? -0.306 -2.684 2.828 1 97.62 77 VAL A O 1
ATOM 549 N N . ILE A 1 78 ? 0.259 -1.937 4.902 1 98.5 78 ILE A N 1
ATOM 550 C CA . ILE A 1 78 ? 0.656 -0.625 4.402 1 98.5 78 ILE A CA 1
ATOM 551 C C . ILE A 1 78 ? 1.891 -0.765 3.514 1 98.5 78 ILE A C 1
ATOM 553 O O . ILE A 1 78 ? 2.018 -0.069 2.504 1 98.5 78 ILE A O 1
ATOM 557 N N . SER A 1 79 ? 2.791 -1.649 3.861 1 98.44 79 SER A N 1
ATOM 558 C CA . SER A 1 79 ? 3.982 -1.865 3.049 1 98.44 79 SER A CA 1
ATOM 559 C C . SER A 1 79 ? 3.615 -2.312 1.638 1 98.44 79 SER A C 1
ATOM 561 O O . SER A 1 79 ? 4.105 -1.752 0.656 1 98.44 79 SER A O 1
ATOM 563 N N . ALA A 1 80 ? 2.756 -3.279 1.525 1 98.25 80 ALA A N 1
ATOM 564 C CA . ALA A 1 80 ? 2.326 -3.779 0.222 1 98.25 80 ALA A CA 1
ATOM 565 C C . ALA A 1 80 ? 1.604 -2.693 -0.571 1 98.25 80 ALA A C 1
ATOM 567 O O . ALA A 1 80 ? 1.866 -2.508 -1.762 1 98.25 80 ALA A O 1
ATOM 568 N N . ALA A 1 81 ? 0.734 -1.972 0.055 1 98.75 81 ALA A N 1
ATOM 569 C CA . ALA A 1 81 ? -0.037 -0.936 -0.628 1 98.75 81 ALA A CA 1
ATOM 570 C C . ALA A 1 81 ? 0.869 0.196 -1.107 1 98.75 81 ALA A C 1
ATOM 572 O O . ALA A 1 81 ? 0.747 0.657 -2.244 1 98.75 81 ALA A O 1
ATOM 573 N N . ALA A 1 82 ? 1.754 0.521 -0.244 1 98.88 82 ALA A N 1
ATOM 574 C CA . ALA A 1 82 ? 2.65 1.624 -0.577 1 98.88 82 ALA A CA 1
ATOM 575 C C . ALA A 1 82 ? 3.594 1.24 -1.716 1 98.88 82 ALA A C 1
ATOM 577 O O . ALA A 1 82 ? 3.826 2.033 -2.631 1 98.88 82 ALA A O 1
ATOM 578 N N . GLN A 1 83 ? 4.148 0.147 -1.681 1 98.81 83 GLN A N 1
ATOM 579 C CA . GLN A 1 83 ? 5.059 -0.272 -2.742 1 98.81 83 GLN A CA 1
ATOM 580 C C . GLN A 1 83 ? 4.316 -0.442 -4.066 1 98.81 83 GLN A C 1
ATOM 582 O O . GLN A 1 83 ? 4.871 -0.176 -5.133 1 98.81 83 GLN A O 1
ATOM 587 N N . THR A 1 84 ? 3.104 -0.916 -3.955 1 98.88 84 THR A N 1
ATOM 588 C CA . THR A 1 84 ? 2.277 -0.986 -5.156 1 98.88 84 THR A CA 1
ATOM 589 C C . THR A 1 84 ? 2.062 0.404 -5.746 1 98.88 84 THR A C 1
ATOM 591 O O . THR A 1 84 ? 2.205 0.601 -6.953 1 98.88 84 THR A O 1
ATOM 594 N N . ALA A 1 85 ? 1.705 1.33 -4.957 1 98.88 85 ALA A N 1
ATOM 595 C CA . ALA A 1 85 ? 1.51 2.703 -5.41 1 98.88 85 ALA A CA 1
ATOM 596 C C . ALA A 1 85 ? 2.805 3.285 -5.969 1 98.88 85 ALA A C 1
ATOM 598 O O . ALA A 1 85 ? 2.789 4.008 -6.973 1 98.88 85 ALA A O 1
ATOM 599 N N . GLN A 1 86 ? 3.861 3.01 -5.348 1 98.88 86 GLN A N 1
ATOM 600 C CA . GLN A 1 86 ? 5.145 3.543 -5.793 1 98.88 86 GLN A CA 1
ATOM 601 C C . GLN A 1 86 ? 5.539 2.965 -7.152 1 98.88 86 GLN A C 1
ATOM 603 O O . GLN A 1 86 ? 5.977 3.699 -8.039 1 98.88 86 GLN A O 1
ATOM 608 N N . ALA A 1 87 ? 5.316 1.604 -7.305 1 98.81 87 ALA A N 1
ATOM 609 C CA . ALA A 1 87 ? 5.566 1.002 -8.609 1 98.81 87 ALA A CA 1
ATOM 610 C C . ALA A 1 87 ? 4.68 1.63 -9.688 1 98.81 87 ALA A C 1
ATOM 612 O O . ALA A 1 87 ? 5.152 1.948 -10.781 1 98.81 87 ALA A O 1
ATOM 613 N N . ALA A 1 88 ? 3.426 1.837 -9.367 1 98.88 88 ALA A N 1
ATOM 614 C CA . ALA A 1 88 ? 2.469 2.416 -10.305 1 98.88 88 ALA A CA 1
ATOM 615 C C . ALA A 1 88 ? 2.842 3.855 -10.648 1 98.88 88 ALA A C 1
ATOM 617 O O . ALA A 1 88 ? 2.666 4.293 -11.789 1 98.88 88 ALA A O 1
ATOM 618 N N . ALA A 1 89 ? 3.455 4.621 -9.602 1 98.75 89 ALA A N 1
ATOM 619 C CA . ALA A 1 89 ? 3.766 6.035 -9.781 1 98.75 89 ALA A CA 1
ATOM 620 C C . ALA A 1 89 ? 5.195 6.227 -10.281 1 98.75 89 ALA A C 1
ATOM 622 O O . ALA A 1 89 ? 5.641 7.355 -10.492 1 98.75 89 ALA A O 1
ATOM 623 N N . HIS A 1 90 ? 5.887 5.133 -10.477 1 98.62 90 HIS A N 1
ATOM 624 C CA . HIS A 1 90 ? 7.23 5.09 -11.039 1 98.62 90 HIS A CA 1
ATOM 625 C C . HIS A 1 90 ? 8.18 6 -10.273 1 98.62 90 HIS A C 1
ATOM 627 O O . HIS A 1 90 ? 8.906 6.793 -10.875 1 98.62 90 HIS A O 1
ATOM 633 N N . GLY A 1 91 ? 8.094 5.82 -8.953 1 98.44 91 GLY A N 1
ATOM 634 C CA . GLY A 1 91 ? 9.086 6.453 -8.102 1 98.44 91 GLY A CA 1
ATOM 635 C C . GLY A 1 91 ? 8.625 7.789 -7.539 1 98.44 91 GLY A C 1
ATOM 636 O O . GLY A 1 91 ? 9.375 8.461 -6.828 1 98.44 91 GLY A O 1
ATOM 637 N N . ASN A 1 92 ? 7.441 8.148 -7.824 1 98.44 92 ASN A N 1
ATOM 638 C CA . ASN A 1 92 ? 7.012 9.492 -7.453 1 98.44 92 ASN A CA 1
ATOM 639 C C . ASN A 1 92 ? 6.012 9.461 -6.301 1 98.44 92 ASN A C 1
ATOM 641 O O . ASN A 1 92 ? 5.352 10.461 -6.02 1 98.44 92 ASN A O 1
ATOM 645 N N . PHE A 1 93 ? 5.918 8.328 -5.652 1 98.62 93 PHE A N 1
ATOM 646 C CA . PHE A 1 93 ? 5 8.188 -4.527 1 98.62 93 PHE A CA 1
ATOM 647 C C . PHE A 1 93 ? 5.719 8.445 -3.207 1 98.62 93 PHE A C 1
ATOM 649 O O . PHE A 1 93 ? 6.844 7.984 -3.008 1 98.62 93 PHE A O 1
ATOM 656 N N . THR A 1 94 ? 5.039 9.148 -2.295 1 98.56 94 THR A N 1
ATOM 657 C CA . THR A 1 94 ? 5.492 9.391 -0.93 1 98.56 94 THR A CA 1
ATOM 658 C C . THR A 1 94 ? 4.441 8.938 0.078 1 98.56 94 THR A C 1
ATOM 660 O O . THR A 1 94 ? 3.252 9.227 -0.083 1 98.56 94 THR A O 1
ATOM 663 N N . LEU A 1 95 ? 4.852 8.305 1.087 1 98.88 95 LEU A N 1
ATOM 664 C CA . LEU A 1 95 ? 3.951 7.773 2.105 1 98.88 95 LEU A CA 1
ATOM 665 C C . LEU A 1 95 ? 3.941 8.672 3.34 1 98.88 95 LEU A C 1
ATOM 667 O O . LEU A 1 95 ? 4.953 8.789 4.035 1 98.88 95 LEU A O 1
ATOM 671 N N . GLY A 1 96 ? 2.889 9.266 3.543 1 98.81 96 GLY A N 1
ATOM 672 C CA . GLY A 1 96 ? 2.666 9.992 4.785 1 98.81 96 GLY A CA 1
ATOM 673 C C . GLY A 1 96 ? 1.769 9.25 5.758 1 98.81 96 GLY A C 1
ATOM 674 O O . GLY A 1 96 ? 0.666 8.836 5.398 1 98.81 96 GLY A O 1
ATOM 675 N N . LEU A 1 97 ? 2.189 9.172 6.941 1 98.44 97 LEU A N 1
ATOM 676 C CA . LEU A 1 97 ? 1.51 8.391 7.969 1 98.44 97 LEU A CA 1
ATOM 677 C C . LEU A 1 97 ? 1.094 9.281 9.141 1 98.44 97 LEU A C 1
ATOM 679 O O . LEU A 1 97 ? 1.777 10.258 9.461 1 98.44 97 LEU A O 1
ATOM 683 N N . GLY A 1 98 ? 0.007 8.945 9.727 1 96.44 98 GLY A N 1
ATOM 684 C CA . GLY A 1 98 ? -0.482 9.641 10.906 1 96.44 98 GLY A CA 1
ATOM 685 C C . GLY A 1 98 ? -0.714 8.719 12.094 1 96.44 98 GLY A C 1
ATOM 686 O O . GLY A 1 98 ? -0.947 7.52 11.914 1 96.44 98 GLY A O 1
ATOM 687 N N . LEU A 1 99 ? -0.627 9.195 13.242 1 93.69 99 LEU A N 1
ATOM 688 C CA . LEU A 1 99 ? -0.751 8.422 14.469 1 93.69 99 LEU A CA 1
ATOM 689 C C . LEU A 1 99 ? -2.217 8.188 14.82 1 93.69 99 LEU A C 1
ATOM 691 O O . LEU A 1 99 ? -2.531 7.348 15.672 1 93.69 99 LEU A O 1
ATOM 695 N N . GLY A 1 100 ? -3.105 8.906 14.117 1 87.5 100 GLY A N 1
ATOM 696 C CA . GLY A 1 100 ? -4.535 8.766 14.336 1 87.5 100 GLY A CA 1
ATOM 697 C C . GLY A 1 100 ? -5.043 9.562 15.516 1 87.5 100 GLY A C 1
ATOM 698 O O . GLY A 1 100 ? -4.25 10.062 16.312 1 87.5 100 GLY A O 1
ATOM 699 N N . ALA A 1 101 ? -6.352 9.75 15.547 1 84.69 101 ALA A N 1
ATOM 700 C CA . ALA A 1 101 ? -7.035 10.383 16.672 1 84.69 101 ALA A CA 1
ATOM 701 C C . ALA A 1 101 ? -7.949 9.391 17.391 1 84.69 101 ALA A C 1
ATOM 703 O O . ALA A 1 101 ? -8.859 8.82 16.781 1 84.69 101 ALA A O 1
ATOM 704 N N . ARG A 1 102 ? -7.703 9.164 18.656 1 84.56 102 ARG A N 1
ATOM 705 C CA . ARG A 1 102 ? -8.406 8.156 19.453 1 84.56 102 ARG A CA 1
ATOM 706 C C . ARG A 1 102 ? -9.914 8.289 19.297 1 84.56 102 ARG A C 1
ATOM 708 O O . ARG A 1 102 ? -10.617 7.285 19.156 1 84.56 102 ARG A O 1
ATOM 715 N N . VAL A 1 103 ? -10.344 9.5 19.328 1 83.88 103 VAL A N 1
ATOM 716 C CA . VAL A 1 103 ? -11.789 9.734 19.312 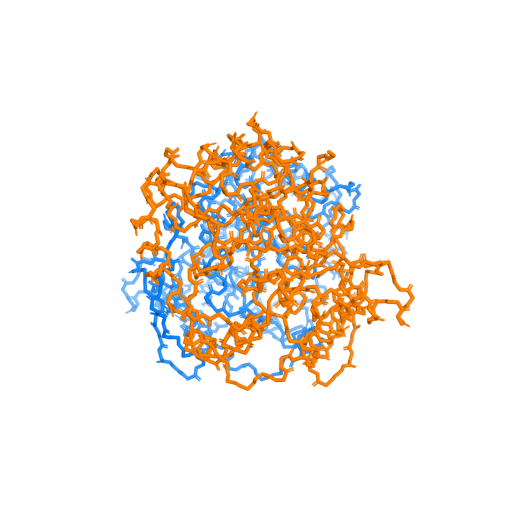1 83.88 103 VAL A CA 1
ATOM 717 C C . VAL A 1 103 ? -12.375 9.211 18 1 83.88 103 VAL A C 1
ATOM 719 O O . VAL A 1 103 ? -13.5 8.711 17.984 1 83.88 103 VAL A O 1
ATOM 722 N N . ILE A 1 104 ? -11.641 9.32 17.016 1 86.12 104 ILE A N 1
ATOM 723 C CA . ILE A 1 104 ? -12.109 8.867 15.703 1 86.12 104 ILE A CA 1
ATOM 724 C C . ILE A 1 104 ? -11.977 7.352 15.602 1 86.12 104 ILE A C 1
ATOM 726 O O . ILE A 1 104 ? -12.914 6.664 15.203 1 86.12 104 ILE A O 1
ATOM 730 N N . GLU A 1 105 ? -10.828 6.84 15.992 1 91.25 105 GLU A N 1
ATOM 731 C CA . GLU A 1 105 ? -10.516 5.434 15.758 1 91.25 105 GLU A CA 1
ATOM 732 C C . GLU A 1 105 ? -11.336 4.527 16.688 1 91.25 105 GLU A C 1
ATOM 734 O O . GLU A 1 105 ? -11.641 3.389 16.328 1 91.25 105 GLU A O 1
ATOM 739 N N . HIS A 1 106 ? -11.758 5.098 17.828 1 92.19 106 HIS A N 1
ATOM 740 C CA . HIS A 1 106 ? -12.641 4.352 18.719 1 92.19 106 HIS A CA 1
ATOM 741 C C . HIS A 1 106 ? -13.969 4.031 18.047 1 92.19 106 HIS A C 1
ATOM 743 O O . HIS A 1 106 ? -14.406 2.879 18.031 1 92.19 106 HIS A O 1
ATOM 749 N N . TYR A 1 107 ? -14.461 5.008 17.438 1 92.56 107 TYR A N 1
ATOM 750 C CA . TYR A 1 107 ? -15.797 4.828 16.875 1 92.56 107 TYR A CA 1
ATOM 751 C C . TYR A 1 107 ? -15.734 4.156 15.508 1 92.56 107 TYR A C 1
ATOM 753 O O . TYR A 1 107 ? -16.562 3.295 15.195 1 92.56 107 TYR A O 1
ATOM 761 N N . ALA A 1 108 ? -14.758 4.453 14.789 1 93.56 108 ALA A N 1
ATOM 762 C CA . ALA A 1 108 ? -14.688 3.93 13.43 1 93.56 108 ALA A CA 1
ATOM 763 C C . ALA A 1 108 ? -14.18 2.49 13.422 1 93.56 108 ALA A C 1
ATOM 765 O O . ALA A 1 108 ? -14.641 1.666 12.633 1 93.56 108 ALA A O 1
ATOM 766 N N . PHE A 1 109 ? -13.281 2.242 14.289 1 94.38 109 PHE A N 1
ATOM 767 C CA . PHE A 1 109 ? -12.578 0.974 14.164 1 94.38 109 PHE A CA 1
ATOM 768 C C . PHE A 1 109 ? -12.656 0.172 15.453 1 94.38 109 PHE A C 1
ATOM 770 O O . PHE A 1 109 ? -12.219 -0.977 15.508 1 94.38 109 PHE A O 1
ATOM 777 N N . GLY A 1 110 ? -13.133 0.797 16.531 1 91.75 110 GLY A N 1
ATOM 778 C CA . GLY A 1 110 ? -13.172 0.162 17.828 1 91.75 110 GLY A CA 1
ATOM 779 C C . GLY A 1 110 ? -11.812 0.065 18.5 1 91.75 110 GLY A C 1
ATOM 780 O O . GLY A 1 110 ? -11.578 -0.812 19.328 1 91.75 110 GLY A O 1
ATOM 781 N N . ILE A 1 111 ? -10.984 0.948 18 1 89.25 111 ILE A N 1
ATOM 782 C CA . ILE A 1 111 ? -9.625 0.954 18.547 1 89.25 111 ILE A CA 1
ATOM 783 C C . ILE A 1 111 ? -9.555 1.904 19.734 1 89.25 111 ILE A C 1
ATOM 785 O O . ILE A 1 111 ? -9.758 3.111 19.594 1 89.25 111 ILE A O 1
ATOM 789 N N . ASP A 1 112 ? -9.289 1.531 20.953 1 82.38 112 ASP A N 1
ATOM 790 C CA . ASP A 1 112 ? -9.258 2.35 22.172 1 82.38 112 ASP A CA 1
ATOM 791 C C . ASP A 1 112 ? -7.82 2.582 22.625 1 82.38 112 ASP A C 1
ATOM 793 O O . ASP A 1 112 ? -7.469 3.684 23.062 1 82.38 112 ASP A O 1
ATOM 797 N N . ARG A 1 113 ? -7.043 1.615 22.906 1 66.62 113 ARG A N 1
ATOM 798 C CA . ARG A 1 113 ? -5.742 1.79 23.547 1 66.62 113 ARG A CA 1
ATOM 799 C C . ARG A 1 113 ? -4.637 1.946 22.5 1 66.62 113 ARG A C 1
ATOM 801 O O . ARG A 1 113 ? -4.566 1.174 21.547 1 66.62 113 ARG A O 1
ATOM 808 N N . THR A 1 114 ? -4.18 3.291 22.344 1 67.62 114 THR A N 1
ATOM 809 C CA . THR A 1 114 ? -3.061 3.148 21.422 1 67.62 114 THR A CA 1
ATOM 810 C C . THR A 1 114 ? -1.773 3.686 22.047 1 67.62 114 THR A C 1
ATOM 812 O O . THR A 1 114 ? -1.801 4.664 22.797 1 67.62 114 THR A O 1
ATOM 815 N N . ASN A 1 115 ? -0.85 2.789 22.594 1 85.75 115 ASN A N 1
ATOM 816 C CA . ASN A 1 115 ? 0.553 3.168 22.734 1 85.75 115 ASN A CA 1
ATOM 817 C C . ASN A 1 115 ? 1.136 3.641 21.406 1 85.75 115 ASN A C 1
ATOM 819 O O . ASN A 1 115 ? 2.141 3.102 20.938 1 85.75 115 ASN A O 1
ATOM 823 N N . THR A 1 116 ? 0.419 4.883 20.953 1 87.5 116 THR A N 1
ATOM 824 C CA . THR A 1 116 ? 0.557 5.277 19.547 1 87.5 116 THR A CA 1
ATOM 825 C C . THR A 1 116 ? 2.008 5.625 19.234 1 87.5 116 THR A C 1
ATOM 827 O O . THR A 1 116 ? 2.49 5.336 18.141 1 87.5 116 THR A O 1
ATOM 830 N N . VAL A 1 117 ? 2.721 6.207 20.172 1 92.69 117 VAL A N 1
ATOM 831 C CA . VAL A 1 117 ? 4.102 6.605 19.922 1 92.69 117 VAL A CA 1
ATOM 832 C C . VAL A 1 117 ? 4.98 5.367 19.781 1 92.69 117 VAL A C 1
ATOM 834 O O . VAL A 1 117 ? 5.797 5.273 18.859 1 92.69 117 VAL A O 1
ATOM 837 N N . ASN A 1 118 ? 4.816 4.426 20.672 1 94.88 118 ASN A N 1
ATOM 838 C CA . ASN A 1 118 ? 5.566 3.178 20.562 1 94.88 118 ASN A CA 1
ATOM 839 C C . ASN A 1 118 ? 5.203 2.412 19.297 1 94.88 118 ASN A C 1
ATOM 841 O O . ASN A 1 118 ? 6.062 1.796 18.656 1 94.88 118 ASN A O 1
ATOM 845 N N . ARG A 1 119 ? 3.939 2.447 18.953 1 95.56 119 ARG A N 1
ATOM 846 C CA . ARG A 1 119 ? 3.502 1.825 17.703 1 95.56 119 ARG A CA 1
ATOM 847 C C . ARG A 1 119 ? 4.176 2.479 16.5 1 95.56 119 ARG A C 1
ATOM 849 O O . ARG A 1 119 ? 4.621 1.788 15.586 1 95.56 119 ARG A O 1
ATOM 856 N N . LEU A 1 120 ? 4.184 3.838 16.562 1 97.69 120 LEU A N 1
ATOM 857 C CA . LEU A 1 120 ? 4.859 4.539 15.477 1 97.69 120 LEU A CA 1
ATOM 858 C C . LEU A 1 120 ? 6.312 4.094 15.367 1 97.69 120 LEU A C 1
ATOM 860 O O . LEU A 1 120 ? 6.812 3.85 14.266 1 97.69 120 LEU A O 1
ATOM 864 N N . HIS A 1 121 ? 6.906 3.949 16.516 1 98.38 121 HIS A N 1
ATOM 865 C CA . HIS A 1 121 ? 8.312 3.568 16.547 1 98.38 121 HIS A CA 1
ATOM 866 C C . HIS A 1 121 ? 8.539 2.207 15.906 1 98.38 121 HIS A C 1
ATOM 868 O O . HIS A 1 121 ? 9.375 2.072 15.008 1 98.38 121 HIS A O 1
ATOM 874 N N . GLU A 1 122 ? 7.801 1.229 16.281 1 97.94 122 GLU A N 1
ATOM 875 C CA . GLU A 1 122 ? 7.957 -0.112 15.719 1 97.94 122 GLU A CA 1
ATOM 876 C C . GLU A 1 122 ? 7.473 -0.166 14.273 1 97.94 122 GLU A C 1
ATOM 878 O O . GLU A 1 122 ? 8.078 -0.839 13.438 1 97.94 122 GLU A O 1
ATOM 883 N N . TYR A 1 123 ? 6.371 0.57 14.031 1 98.25 123 TYR A N 1
ATOM 884 C CA . TYR A 1 123 ? 5.781 0.641 12.703 1 98.25 123 TYR A CA 1
ATOM 885 C C . TYR A 1 123 ? 6.809 1.108 11.672 1 98.25 123 TYR A C 1
ATOM 887 O O . TYR A 1 123 ? 6.973 0.485 10.625 1 98.25 123 TYR A O 1
ATOM 895 N N . LEU A 1 124 ? 7.516 2.215 11.969 1 98.81 124 LEU A N 1
ATOM 896 C CA . LEU A 1 124 ? 8.5 2.787 11.055 1 98.81 124 LEU A CA 1
ATOM 897 C C . LEU A 1 124 ? 9.688 1.845 10.875 1 98.81 124 LEU A C 1
ATOM 899 O O . LEU A 1 124 ? 10.266 1.774 9.789 1 98.81 124 LEU A O 1
ATOM 903 N N . GLN A 1 125 ? 10.031 1.083 11.859 1 98.38 125 GLN A N 1
ATOM 904 C CA . GLN A 1 125 ? 11.125 0.126 11.719 1 98.38 125 GLN A CA 1
ATOM 905 C C . GLN A 1 125 ? 10.742 -1.018 10.789 1 98.38 125 GLN A C 1
ATOM 907 O O . GLN A 1 125 ? 11.547 -1.459 9.969 1 98.38 125 GLN A O 1
ATOM 912 N N . VAL A 1 126 ? 9.5 -1.48 10.906 1 98.38 126 VAL A N 1
ATOM 913 C CA . VAL A 1 126 ? 9.023 -2.541 10.031 1 98.38 126 VAL A CA 1
ATOM 914 C C . VAL A 1 126 ? 9.039 -2.055 8.578 1 98.38 126 VAL A C 1
ATOM 916 O O . VAL A 1 126 ? 9.531 -2.748 7.691 1 98.38 126 VAL A O 1
ATOM 919 N N . LEU A 1 127 ? 8.508 -0.838 8.391 1 98.5 127 LEU A N 1
ATOM 920 C CA . LEU A 1 127 ? 8.445 -0.294 7.035 1 98.5 127 LEU A CA 1
ATOM 921 C C . LEU A 1 127 ? 9.844 -0.087 6.465 1 98.5 127 LEU A C 1
ATOM 923 O O . LEU A 1 127 ? 10.094 -0.403 5.301 1 98.5 127 LEU A O 1
ATOM 927 N N . ARG A 1 128 ? 10.719 0.556 7.191 1 98.12 128 ARG A N 1
ATOM 928 C CA . ARG A 1 128 ? 12.078 0.774 6.703 1 98.12 128 ARG A CA 1
ATOM 929 C C . ARG A 1 128 ? 12.758 -0.55 6.379 1 98.12 128 ARG A C 1
ATOM 931 O O . ARG A 1 128 ? 13.469 -0.661 5.375 1 98.12 128 ARG A O 1
ATOM 938 N N . GLY A 1 129 ? 12.477 -1.596 7.27 1 96.25 129 GLY A N 1
ATOM 939 C CA . GLY A 1 129 ? 12.977 -2.924 6.957 1 96.25 129 GLY A CA 1
ATOM 940 C C . GLY A 1 129 ? 12.477 -3.453 5.629 1 96.25 129 GLY A C 1
ATOM 941 O O . GLY A 1 129 ? 13.25 -3.973 4.824 1 96.25 129 GLY A O 1
ATOM 942 N N . ALA A 1 130 ? 11.242 -3.318 5.418 1 97.56 130 ALA A N 1
ATOM 943 C CA . ALA A 1 130 ? 10.633 -3.826 4.195 1 97.56 130 ALA A CA 1
ATOM 944 C C . ALA A 1 130 ? 11.148 -3.072 2.971 1 97.56 130 ALA A C 1
ATOM 946 O O . ALA A 1 130 ? 11.469 -3.684 1.948 1 97.56 130 ALA A O 1
ATOM 947 N N . PHE A 1 131 ? 11.219 -1.704 3.096 1 97.31 131 PHE A N 1
ATOM 948 C CA . PHE A 1 131 ? 11.523 -0.86 1.947 1 97.31 131 PHE A CA 1
ATOM 949 C C . PHE A 1 131 ? 13.008 -0.912 1.621 1 97.31 131 PHE A C 1
ATOM 951 O O . PHE A 1 131 ? 13.398 -0.891 0.45 1 97.31 131 PHE A O 1
ATOM 958 N N . GLU A 1 132 ? 13.859 -0.904 2.59 1 96.06 132 GLU A N 1
ATOM 959 C CA . GLU A 1 132 ? 15.289 -0.74 2.354 1 96.06 132 GLU A CA 1
ATOM 960 C C . GLU A 1 132 ? 16 -2.09 2.303 1 96.06 132 GLU A C 1
ATOM 962 O O . GLU A 1 132 ? 16.953 -2.27 1.539 1 96.06 132 GLU A O 1
ATOM 967 N N . ARG A 1 133 ? 15.383 -3.102 3.041 1 94.31 133 ARG A N 1
ATOM 968 C CA . ARG A 1 133 ? 16.125 -4.355 3.133 1 94.31 133 ARG A CA 1
ATOM 969 C C . ARG A 1 133 ? 15.312 -5.516 2.568 1 94.31 133 ARG A C 1
ATOM 971 O O . ARG A 1 133 ? 15.812 -6.637 2.459 1 94.31 133 ARG A O 1
ATOM 978 N N . GLY A 1 134 ? 14.117 -5.23 2.377 1 94.5 134 GLY A N 1
ATOM 979 C CA . GLY A 1 134 ? 13.242 -6.266 1.85 1 94.5 134 GLY A CA 1
ATOM 980 C C . GLY A 1 134 ? 12.852 -7.305 2.887 1 94.5 134 GLY A C 1
ATOM 981 O O . GLY A 1 134 ? 12.5 -8.438 2.539 1 94.5 134 GLY A O 1
ATOM 982 N N . ASP A 1 135 ? 12.984 -6.977 3.955 1 95.69 135 ASP A N 1
ATOM 983 C CA . ASP A 1 135 ? 12.68 -7.848 5.082 1 95.69 135 ASP A CA 1
ATOM 984 C C . ASP A 1 135 ? 11.82 -7.125 6.117 1 95.69 135 ASP A C 1
ATOM 986 O O . ASP A 1 135 ? 12.305 -6.234 6.82 1 95.69 135 ASP A O 1
ATOM 990 N N . ALA A 1 136 ? 10.695 -7.598 6.359 1 96.75 136 ALA A N 1
ATOM 991 C CA . ALA A 1 136 ? 9.75 -6.941 7.258 1 96.75 136 ALA A CA 1
ATOM 992 C C . ALA A 1 136 ? 9.68 -7.66 8.602 1 96.75 136 ALA A C 1
ATOM 994 O O . ALA A 1 136 ? 8.891 -7.289 9.477 1 96.75 136 ALA A O 1
ATOM 995 N N . ASN A 1 137 ? 10.445 -8.789 8.727 1 97.19 137 ASN A N 1
ATOM 996 C CA . ASN A 1 137 ? 10.422 -9.5 10 1 97.19 137 ASN A CA 1
ATOM 997 C C . ASN A 1 137 ? 10.789 -8.578 11.164 1 97.19 137 ASN A C 1
ATOM 999 O O . ASN A 1 137 ? 11.711 -7.762 11.047 1 97.19 137 ASN A O 1
ATOM 1003 N N . PHE A 1 138 ? 10.086 -8.648 12.312 1 98.12 138 PHE A N 1
ATOM 1004 C CA . PHE A 1 138 ? 10.195 -7.723 13.43 1 98.12 138 PHE A CA 1
ATOM 1005 C C . PHE A 1 138 ? 9.555 -8.312 14.68 1 98.12 138 PHE A C 1
ATOM 1007 O O . PHE A 1 138 ? 8.492 -8.93 14.609 1 98.12 138 PHE A O 1
ATOM 1014 N N . ARG A 1 139 ? 10.172 -8.273 15.641 1 97.25 139 ARG A N 1
ATOM 1015 C CA . ARG A 1 139 ? 9.648 -8.688 16.938 1 97.25 139 ARG A CA 1
ATOM 1016 C C . ARG A 1 139 ? 9.727 -7.555 17.953 1 97.25 139 ARG A C 1
ATOM 1018 O O . ARG A 1 139 ? 10.812 -7.199 18.406 1 97.25 139 ARG A O 1
ATOM 1025 N N . GLY A 1 140 ? 8.617 -6.918 18.297 1 96.88 140 GLY A N 1
ATOM 1026 C CA . GLY A 1 140 ? 8.523 -5.855 19.281 1 96.88 140 GLY A CA 1
ATOM 1027 C C . GLY A 1 140 ? 7.32 -6.004 20.188 1 96.88 140 GLY A C 1
ATOM 1028 O O . GLY A 1 140 ? 6.723 -7.078 20.281 1 96.88 140 GLY A O 1
ATOM 1029 N N . ALA A 1 141 ? 7.086 -4.945 20.953 1 95.69 141 ALA A N 1
ATOM 1030 C CA . ALA A 1 141 ? 5.98 -4.973 21.922 1 95.69 141 ALA A CA 1
ATOM 1031 C C . ALA A 1 141 ? 4.637 -4.867 21.203 1 95.69 141 ALA A C 1
ATOM 1033 O O . ALA A 1 141 ? 3.643 -5.445 21.656 1 95.69 141 ALA A O 1
ATOM 1034 N N . GLU A 1 142 ? 4.645 -4.207 20.031 1 94.56 142 GLU A N 1
ATOM 1035 C CA . GLU A 1 142 ? 3.383 -3.916 19.359 1 94.56 142 GLU A CA 1
ATOM 1036 C C . GLU A 1 142 ? 3.176 -4.836 18.156 1 94.56 142 GLU A C 1
ATOM 1038 O O . GLU A 1 142 ? 2.041 -5.164 17.812 1 94.56 142 GLU A O 1
ATOM 1043 N N . TYR A 1 143 ? 4.211 -5.117 17.578 1 95.69 143 TYR A N 1
ATOM 1044 C CA . TYR A 1 143 ? 4.125 -5.938 16.375 1 95.69 143 TYR A CA 1
ATOM 1045 C C . TYR A 1 143 ? 5.102 -7.109 16.438 1 95.69 143 TYR A C 1
ATOM 1047 O O . TYR A 1 143 ? 6.219 -6.965 16.938 1 95.69 143 TYR A O 1
ATOM 1055 N N . SER A 1 144 ? 4.66 -8.359 15.953 1 95.19 144 SER A N 1
ATOM 1056 C CA . SER A 1 144 ? 5.449 -9.562 15.734 1 95.19 144 SER A CA 1
ATOM 1057 C C . SER A 1 144 ? 5.207 -10.133 14.336 1 95.19 144 SER A C 1
ATOM 1059 O O . SER A 1 144 ? 4.109 -10.609 14.039 1 95.19 144 SER A O 1
ATOM 1061 N N . ILE A 1 145 ? 6.148 -9.922 13.516 1 97.62 145 ILE A N 1
ATOM 1062 C CA . ILE A 1 145 ? 6.043 -10.305 12.117 1 97.62 145 ILE A CA 1
ATOM 1063 C C . ILE A 1 145 ? 7.164 -11.273 11.758 1 97.62 145 ILE A C 1
ATOM 1065 O O . ILE A 1 145 ? 8.344 -10.938 11.875 1 97.62 145 ILE A O 1
ATOM 1069 N N . GLU A 1 146 ? 6.777 -12.492 11.336 1 96.06 146 GLU A N 1
ATOM 1070 C CA . GLU A 1 146 ? 7.684 -13.516 10.82 1 96.06 146 GLU A CA 1
ATOM 1071 C C . GLU A 1 146 ? 7.203 -14.055 9.477 1 96.06 146 GLU A C 1
ATOM 1073 O O . GLU A 1 146 ? 6.277 -14.875 9.43 1 96.06 146 GLU A O 1
ATOM 1078 N N . LEU A 1 147 ? 7.73 -13.508 8.477 1 92.12 147 LEU A N 1
ATOM 1079 C CA . LEU A 1 147 ? 7.309 -13.883 7.129 1 92.12 147 LEU A CA 1
ATOM 1080 C C . LEU A 1 147 ? 8.391 -14.688 6.426 1 92.12 147 LEU A C 1
ATOM 1082 O O . LEU A 1 147 ? 9.586 -14.406 6.57 1 92.12 147 LEU A O 1
ATOM 1086 N N . GLN A 1 148 ? 7.895 -15.648 5.664 1 85.94 148 GLN A N 1
ATOM 1087 C CA . GLN A 1 148 ? 8.828 -16.438 4.871 1 85.94 148 GLN A CA 1
ATOM 1088 C C . GLN A 1 148 ? 8.742 -16.062 3.391 1 85.94 148 GLN A C 1
ATOM 1090 O O . GLN A 1 148 ? 9.438 -16.656 2.559 1 85.94 148 GLN A O 1
ATOM 1095 N N . TRP A 1 149 ? 7.949 -15.016 3.094 1 89.12 149 TRP A N 1
ATOM 1096 C CA . TRP A 1 149 ? 7.719 -14.625 1.706 1 89.12 149 TRP A CA 1
ATOM 1097 C C . TRP A 1 149 ? 8.258 -13.227 1.436 1 89.12 149 TRP A C 1
ATOM 1099 O O . TRP A 1 149 ? 8.344 -12.398 2.348 1 89.12 149 TRP A O 1
ATOM 1109 N N . PRO A 1 150 ? 8.547 -13.031 0.081 1 91.5 150 PRO A N 1
ATOM 1110 C CA . PRO A 1 150 ? 9.055 -11.695 -0.252 1 91.5 150 PRO A CA 1
ATOM 1111 C C . PRO A 1 150 ? 8.016 -10.594 -0.06 1 91.5 150 PRO A C 1
ATOM 1113 O O . PRO A 1 150 ? 6.828 -10.82 -0.304 1 91.5 150 PRO A O 1
ATOM 1116 N N . VAL A 1 151 ? 8.492 -9.547 0.357 1 95.88 151 VAL A N 1
ATOM 1117 C CA . VAL A 1 151 ? 7.586 -8.438 0.617 1 95.88 151 VAL A CA 1
ATOM 1118 C C . VAL A 1 151 ? 7.875 -7.289 -0.349 1 95.88 151 VAL A C 1
ATOM 1120 O O . VAL A 1 151 ? 7.145 -6.297 -0.382 1 95.88 151 VAL A O 1
ATOM 1123 N N . GLN A 1 152 ? 8.875 -7.371 -1.265 1 95.75 152 GLN A N 1
ATOM 1124 C CA . GLN A 1 152 ? 9.203 -6.242 -2.127 1 95.75 152 GLN A CA 1
ATOM 1125 C C . GLN A 1 152 ? 8.523 -6.367 -3.486 1 95.75 152 GLN A C 1
ATOM 1127 O O . GLN A 1 152 ? 8.367 -7.473 -4.008 1 95.75 152 GLN A O 1
ATOM 1132 N N . VAL A 1 153 ? 8.25 -5.383 -3.918 1 97.12 153 VAL A N 1
ATOM 1133 C CA . VAL A 1 153 ? 7.59 -5.223 -5.211 1 97.12 153 VAL A CA 1
ATOM 1134 C C . VAL A 1 153 ? 8.547 -4.555 -6.199 1 97.12 153 VAL A C 1
ATOM 1136 O O . VAL A 1 153 ? 9.023 -3.443 -5.953 1 97.12 153 VAL A O 1
ATOM 1139 N N . ALA A 1 154 ? 8.828 -5.219 -7.262 1 97.88 154 ALA A N 1
ATOM 1140 C CA . ALA A 1 154 ? 9.703 -4.613 -8.258 1 97.88 154 ALA A CA 1
ATOM 1141 C C . ALA A 1 154 ? 9.18 -3.24 -8.688 1 97.88 154 ALA A C 1
ATOM 1143 O O . ALA A 1 154 ? 8.023 -3.107 -9.094 1 97.88 154 ALA A O 1
ATOM 1144 N N . GLY A 1 155 ? 10.016 -2.23 -8.516 1 98.44 155 GLY A N 1
ATOM 1145 C CA . GLY A 1 155 ? 9.641 -0.854 -8.789 1 98.44 155 GLY A CA 1
ATOM 1146 C C . GLY A 1 155 ? 8.953 -0.178 -7.617 1 98.44 155 GLY A C 1
ATOM 1147 O O . GLY A 1 155 ? 8.562 0.987 -7.707 1 98.44 155 GLY A O 1
ATOM 1148 N N . GLY A 1 156 ? 8.859 -0.892 -6.496 1 98.19 156 GLY A N 1
ATOM 1149 C CA . GLY A 1 156 ? 8.078 -0.388 -5.375 1 98.19 156 GLY A CA 1
ATOM 1150 C C . GLY A 1 156 ? 8.906 0.409 -4.387 1 98.19 156 GLY A C 1
ATOM 1151 O O . GLY A 1 156 ? 8.375 0.92 -3.396 1 98.19 156 GLY A O 1
ATOM 1152 N N . THR A 1 157 ? 10.219 0.616 -4.582 1 97.31 157 THR A N 1
ATOM 1153 C CA . THR A 1 157 ? 11.094 1.397 -3.715 1 97.31 157 THR A CA 1
ATOM 1154 C C . THR A 1 157 ? 12.07 2.236 -4.539 1 97.31 157 THR A C 1
ATOM 1156 O O . THR A 1 157 ? 12.281 1.964 -5.723 1 97.31 157 THR A O 1
ATOM 1159 N N . PRO A 1 158 ? 12.656 3.273 -3.93 1 98.12 158 PRO A N 1
ATOM 1160 C CA . PRO A 1 158 ? 12.477 3.721 -2.547 1 98.12 158 PRO A CA 1
ATOM 1161 C C . PRO A 1 158 ? 11.148 4.453 -2.332 1 98.12 158 PRO A C 1
ATOM 1163 O O . PRO A 1 158 ? 10.531 4.918 -3.295 1 98.12 158 PRO A O 1
ATOM 1166 N N . ILE A 1 159 ? 10.812 4.426 -1.083 1 98.06 159 ILE A N 1
ATOM 1167 C CA . ILE A 1 159 ? 9.625 5.176 -0.695 1 98.06 159 ILE A CA 1
ATOM 1168 C C . ILE A 1 159 ? 9.969 6.148 0.43 1 98.06 159 ILE A C 1
ATOM 1170 O O . ILE A 1 159 ? 10.289 5.727 1.547 1 98.06 159 ILE A O 1
ATOM 1174 N N . PRO A 1 160 ? 9.891 7.598 0.156 1 98.31 160 PRO A N 1
ATOM 1175 C CA . PRO A 1 160 ? 9.977 8.531 1.279 1 98.31 160 PRO A CA 1
ATOM 1176 C C . PRO A 1 160 ? 8.828 8.375 2.27 1 98.31 160 PRO A C 1
ATOM 1178 O O . PRO A 1 160 ? 7.676 8.219 1.859 1 98.31 160 PRO A O 1
ATOM 1181 N N . ILE A 1 161 ? 9.188 8.367 3.52 1 98.69 161 ILE A N 1
ATOM 1182 C CA . ILE A 1 161 ? 8.195 8.242 4.578 1 98.69 161 ILE A CA 1
ATOM 1183 C C . ILE A 1 161 ? 8.133 9.531 5.391 1 98.69 161 ILE A C 1
ATOM 1185 O O . ILE A 1 161 ? 9.164 10.016 5.883 1 98.69 161 ILE A O 1
ATOM 1189 N N . TYR A 1 162 ? 6.988 10.047 5.512 1 98.75 162 TYR A N 1
ATOM 1190 C CA . TYR A 1 162 ? 6.727 11.211 6.355 1 98.75 162 TYR A CA 1
ATOM 1191 C C . TYR A 1 162 ? 5.707 10.883 7.438 1 98.75 162 TYR A C 1
ATOM 1193 O O . TYR A 1 162 ? 4.875 9.984 7.266 1 98.75 162 TYR A O 1
ATOM 1201 N N . VAL A 1 163 ? 5.816 11.492 8.547 1 98.69 163 VAL A N 1
ATOM 1202 C CA . VAL A 1 163 ? 4.898 11.281 9.664 1 98.69 163 VAL A CA 1
ATOM 1203 C C . VAL A 1 163 ? 4.297 12.617 10.102 1 98.69 163 VAL A C 1
ATOM 1205 O O . VAL A 1 163 ? 5.012 13.609 10.227 1 98.69 163 VAL A O 1
ATOM 1208 N N . ALA A 1 164 ? 3.018 12.625 10.25 1 97 164 ALA A N 1
ATOM 1209 C CA . ALA A 1 164 ? 2.363 13.789 10.852 1 97 164 ALA A CA 1
ATOM 1210 C C . ALA A 1 164 ? 2.637 13.859 12.352 1 97 164 ALA A C 1
ATOM 1212 O O . ALA A 1 164 ? 1.722 13.688 13.156 1 97 164 ALA A O 1
ATOM 1213 N N . ALA A 1 165 ? 3.82 14.195 12.711 1 96.31 165 ALA A N 1
ATOM 1214 C CA . ALA A 1 165 ? 4.273 14.266 14.094 1 96.31 165 ALA A CA 1
ATOM 1215 C C . ALA A 1 165 ? 4.426 15.711 14.555 1 96.31 165 ALA A C 1
ATOM 1217 O O . ALA A 1 165 ? 5.09 16.516 13.89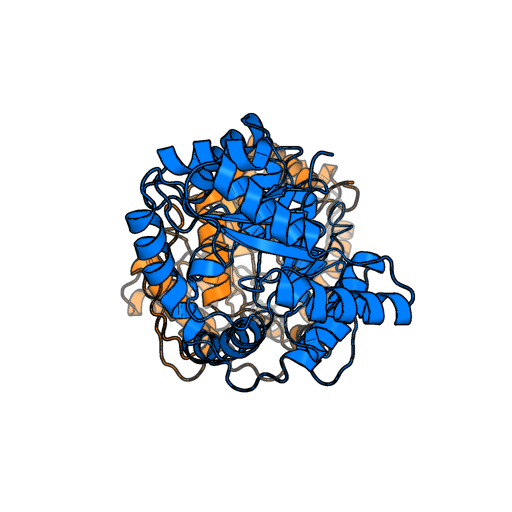1 1 96.31 165 ALA A O 1
ATOM 1218 N N . MET A 1 166 ? 3.82 16.094 15.727 1 93.69 166 MET A N 1
ATOM 1219 C CA . MET A 1 166 ? 3.912 17.453 16.25 1 93.69 166 MET A CA 1
ATOM 1220 C C . MET A 1 166 ? 4.258 17.453 17.734 1 93.69 166 MET A C 1
ATOM 1222 O O . MET A 1 166 ? 4.633 18.484 18.297 1 93.69 166 MET A O 1
ATOM 1226 N N . GLY A 1 167 ? 4.191 16.359 18.344 1 93.94 167 GLY A N 1
ATOM 1227 C CA . GLY A 1 167 ? 4.613 16.234 19.734 1 93.94 167 GLY A CA 1
ATOM 1228 C C . GLY A 1 167 ? 6.055 15.773 19.875 1 93.94 167 GLY A C 1
ATOM 1229 O O . GLY A 1 167 ? 6.629 15.211 18.938 1 93.94 167 GLY A O 1
ATOM 1230 N N . PRO A 1 168 ? 6.613 16.016 21 1 95.06 168 PRO A N 1
ATOM 1231 C CA . PRO A 1 168 ? 8.055 15.828 21.141 1 95.06 168 PRO A CA 1
ATOM 1232 C C . PRO A 1 168 ? 8.492 14.383 20.953 1 95.06 168 PRO A C 1
ATOM 1234 O O . PRO A 1 168 ? 9.477 14.117 20.25 1 95.06 168 PRO A O 1
ATOM 1237 N N . LYS A 1 169 ? 7.801 13.453 21.516 1 96.19 169 LYS A N 1
ATOM 1238 C CA . LYS A 1 169 ? 8.219 12.062 21.375 1 96.19 169 LYS A CA 1
ATOM 1239 C C . LYS A 1 169 ? 8.055 11.57 19.938 1 96.19 169 LYS A C 1
ATOM 1241 O O . LYS A 1 169 ? 8.93 10.898 19.406 1 96.19 169 LYS A O 1
ATOM 1246 N N . ALA A 1 170 ? 6.871 11.898 19.344 1 96.44 170 ALA A N 1
ATOM 1247 C CA . ALA A 1 170 ? 6.637 11.531 17.953 1 96.44 170 ALA A CA 1
ATOM 1248 C C . ALA A 1 170 ? 7.66 12.188 17.031 1 96.44 170 ALA A C 1
ATOM 1250 O O . ALA A 1 170 ? 8.117 11.57 16.047 1 96.44 170 ALA A O 1
ATOM 1251 N N . LEU A 1 171 ? 8.039 13.414 17.312 1 98.25 171 LEU A N 1
ATOM 1252 C CA . LEU A 1 171 ? 9.031 14.117 16.5 1 98.25 171 LEU A CA 1
ATOM 1253 C C . LEU A 1 171 ? 10.398 13.453 16.625 1 98.25 171 LEU A C 1
ATOM 1255 O O . LEU A 1 171 ? 11.125 13.336 15.625 1 98.25 171 LEU A O 1
ATOM 1259 N N . ARG A 1 172 ? 10.695 13.062 17.781 1 98.5 172 ARG A N 1
ATOM 1260 C CA . ARG A 1 172 ? 11.984 12.406 17.953 1 98.5 172 ARG A CA 1
ATOM 1261 C C . ARG A 1 172 ? 12.047 11.094 17.188 1 98.5 172 ARG A C 1
ATOM 1263 O O . ARG A 1 172 ? 13.016 10.836 16.469 1 98.5 172 ARG A O 1
ATOM 1270 N N . ILE A 1 173 ? 10.969 10.312 17.297 1 98.44 173 ILE A N 1
ATOM 1271 C CA . ILE A 1 173 ? 10.906 9.047 16.578 1 98.44 173 ILE A CA 1
ATOM 1272 C C . ILE A 1 173 ? 10.945 9.32 15.07 1 98.44 173 ILE A C 1
ATOM 1274 O O . ILE A 1 173 ? 11.609 8.602 14.32 1 98.44 173 ILE A O 1
ATOM 1278 N N . THR A 1 174 ? 10.219 10.312 14.633 1 98.69 174 THR A N 1
ATOM 1279 C CA . THR A 1 174 ? 10.18 10.688 13.227 1 98.69 174 THR A CA 1
ATOM 1280 C C . THR A 1 174 ? 11.57 11.086 12.734 1 98.69 174 THR A C 1
ATOM 1282 O O . THR A 1 174 ? 11.992 10.68 11.648 1 98.69 174 THR A O 1
ATOM 1285 N N . GLY A 1 175 ? 12.289 11.945 13.508 1 98.62 175 GLY A N 1
ATOM 1286 C CA . GLY A 1 175 ? 13.641 12.32 13.133 1 98.62 175 GLY A CA 1
ATOM 1287 C C . GLY A 1 175 ? 14.578 11.125 13.016 1 98.62 175 GLY A C 1
ATOM 1288 O O . GLY A 1 175 ? 15.492 11.133 12.188 1 98.62 175 GLY A O 1
ATOM 1289 N N . GLU A 1 176 ? 14.227 10.016 13.82 1 97.88 176 GLU A N 1
ATOM 1290 C CA . GLU A 1 176 ? 15.094 8.844 13.867 1 97.88 176 GLU A CA 1
ATOM 1291 C C . GLU A 1 176 ? 14.789 7.891 12.719 1 97.88 176 GLU A C 1
ATOM 1293 O O . GLU A 1 176 ? 15.672 7.164 12.258 1 97.88 176 GLU A O 1
ATOM 1298 N N . TYR A 1 177 ? 13.547 7.969 12.203 1 98.06 177 TYR A N 1
ATOM 1299 C CA . TYR A 1 177 ? 13.211 6.832 11.344 1 98.06 177 TYR A CA 1
ATOM 1300 C C . TYR A 1 177 ? 12.531 7.297 10.07 1 98.06 177 TYR A C 1
ATOM 1302 O O . TYR A 1 177 ? 12.391 6.527 9.109 1 98.06 177 TYR A O 1
ATOM 1310 N N . ALA A 1 178 ? 12.039 8.477 10.016 1 98.56 178 ALA A N 1
ATOM 1311 C CA . ALA A 1 178 ? 11.312 8.953 8.836 1 98.56 178 ALA A CA 1
ATOM 1312 C C . ALA A 1 178 ? 12.078 10.062 8.133 1 98.56 178 ALA A C 1
ATOM 1314 O O . ALA A 1 178 ? 13.102 10.531 8.625 1 98.56 178 ALA A O 1
ATOM 1315 N N . ASP A 1 179 ? 11.633 10.375 6.977 1 98.44 179 ASP A N 1
ATOM 1316 C CA . ASP A 1 179 ? 12.344 11.352 6.152 1 98.44 179 ASP A CA 1
ATOM 1317 C C . ASP A 1 179 ? 11.852 12.773 6.441 1 98.44 179 ASP A C 1
ATOM 1319 O O . ASP A 1 179 ? 12.484 13.742 6.02 1 98.44 179 ASP A O 1
ATOM 1323 N N . GLY A 1 180 ? 10.812 12.82 7.145 1 98.38 180 GLY A N 1
ATOM 1324 C CA . GLY A 1 180 ? 10.336 14.141 7.516 1 98.38 180 GLY A CA 1
ATOM 1325 C C . GLY A 1 180 ? 8.992 14.117 8.219 1 98.38 180 GLY A C 1
ATOM 1326 O O . GLY A 1 180 ? 8.469 13.047 8.531 1 98.38 180 GLY A O 1
ATOM 1327 N N . THR A 1 181 ? 8.508 15.219 8.586 1 98.56 181 THR A N 1
ATOM 1328 C CA . THR A 1 181 ? 7.23 15.352 9.273 1 98.56 181 THR A CA 1
ATOM 1329 C C . THR A 1 181 ? 6.281 16.234 8.477 1 98.56 181 THR A C 1
ATOM 1331 O O . THR A 1 181 ? 6.723 17.062 7.668 1 98.56 181 THR A O 1
ATOM 1334 N N . LEU A 1 182 ? 4.988 16.031 8.672 1 98 182 LEU A N 1
ATOM 1335 C CA . LEU A 1 182 ? 3.908 16.75 8.008 1 98 182 LEU A CA 1
ATOM 1336 C C . LEU A 1 182 ? 3.021 17.453 9.023 1 98 182 LEU A C 1
ATOM 1338 O O . LEU A 1 182 ? 1.854 17.109 9.188 1 98 182 LEU A O 1
ATOM 1342 N N . PRO A 1 183 ? 3.514 18.391 9.727 1 97.12 183 PRO A N 1
ATOM 1343 C CA . PRO A 1 183 ? 2.684 19.078 10.71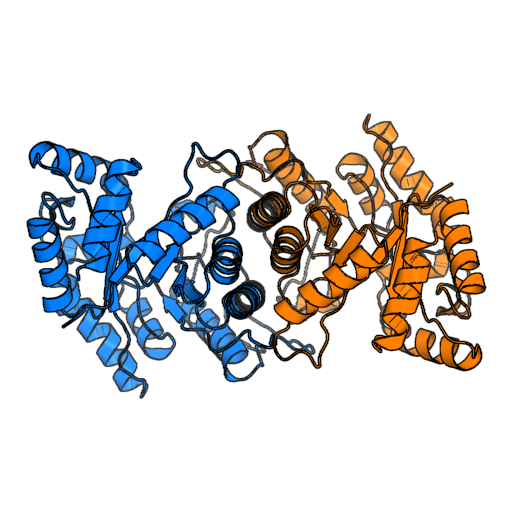9 1 97.12 183 PRO A CA 1
ATOM 1344 C C . PRO A 1 183 ? 1.558 19.891 10.086 1 97.12 183 PRO A C 1
ATOM 1346 O O . PRO A 1 183 ? 1.74 20.469 9.016 1 97.12 183 PRO A O 1
ATOM 1349 N N . TYR A 1 184 ? 0.45 19.969 10.68 1 95.19 184 TYR A N 1
ATOM 1350 C CA . TYR A 1 184 ? -0.721 20.781 10.352 1 95.19 184 TYR A CA 1
ATOM 1351 C C . TYR A 1 184 ? -1.138 21.641 11.547 1 95.19 184 TYR A C 1
ATOM 1353 O O . TYR A 1 184 ? -1.188 21.156 12.68 1 95.19 184 TYR A O 1
ATOM 1361 N N . LEU A 1 185 ? -1.294 22.75 11.43 1 91.06 185 LEU A N 1
ATOM 1362 C CA . LEU A 1 185 ? -1.703 23.797 12.375 1 91.06 185 LEU A CA 1
ATOM 1363 C C . LEU A 1 185 ? -0.603 24.062 13.391 1 91.06 185 LEU A C 1
ATOM 136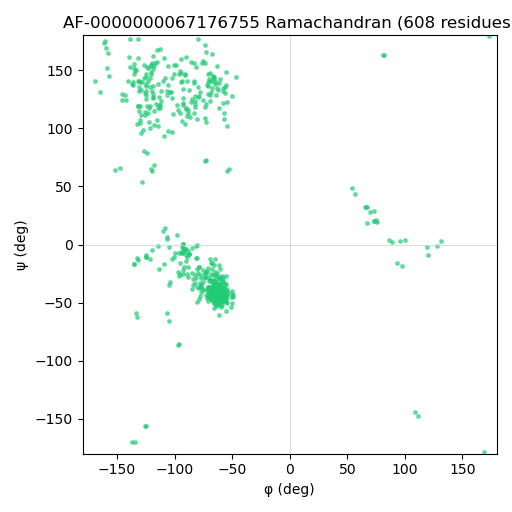5 O O . LEU A 1 185 ? -0.88 24.5 14.508 1 91.06 185 LEU A O 1
ATOM 1369 N N . ALA A 1 186 ? 0.629 23.828 13.031 1 94.75 186 ALA A N 1
ATOM 1370 C CA . ALA A 1 186 ? 1.806 24.359 13.719 1 94.75 186 ALA A CA 1
ATOM 1371 C C . ALA A 1 186 ? 2.328 25.625 13.016 1 94.75 186 ALA A C 1
ATOM 1373 O O . ALA A 1 186 ? 2.836 25.547 11.891 1 94.75 186 ALA A O 1
ATOM 1374 N N . GLY A 1 187 ? 2.186 26.609 13.859 1 96.69 187 GLY A N 1
ATOM 1375 C CA . GLY A 1 187 ? 2.566 27.891 13.289 1 96.69 187 GLY A CA 1
ATOM 1376 C C . GLY A 1 187 ? 4.066 28.125 13.273 1 96.69 187 GLY A C 1
ATOM 1377 O O . GLY A 1 187 ? 4.832 27.281 13.742 1 96.69 187 GLY A O 1
ATOM 1378 N N . PRO A 1 188 ? 4.461 29.25 12.703 1 97.12 188 PRO A N 1
ATOM 1379 C CA . PRO A 1 188 ? 5.887 29.531 12.531 1 97.12 188 PRO A CA 1
ATOM 1380 C C . PRO A 1 188 ? 6.656 29.516 13.844 1 97.12 188 PRO A C 1
ATOM 1382 O O . PRO A 1 188 ? 7.789 29.031 13.898 1 97.12 188 PRO A O 1
ATOM 1385 N N . ARG A 1 189 ? 5.977 30.062 14.867 1 96.38 189 ARG A N 1
ATOM 1386 C CA . ARG A 1 189 ? 6.664 30.078 16.156 1 96.38 189 ARG A CA 1
ATOM 1387 C C . ARG A 1 189 ? 6.906 28.656 16.656 1 96.38 189 ARG A C 1
ATOM 1389 O O . ARG A 1 189 ? 8.008 28.328 17.109 1 96.38 189 ARG A O 1
ATOM 1396 N N . THR A 1 190 ? 5.914 27.953 16.5 1 96.56 190 THR A N 1
ATOM 1397 C CA . THR A 1 190 ? 6.023 26.578 16.953 1 96.56 190 THR A CA 1
ATOM 1398 C C . THR A 1 190 ? 7.02 25.797 16.094 1 96.56 190 THR A C 1
ATOM 1400 O O . THR A 1 190 ? 7.789 24.984 16.609 1 96.56 190 THR A O 1
ATOM 1403 N N . LEU A 1 191 ? 6.988 25.969 14.875 1 97.75 191 LEU A N 1
ATOM 1404 C CA . LEU A 1 191 ? 7.965 25.344 13.992 1 97.75 191 LEU A CA 1
ATOM 1405 C C . LEU A 1 191 ? 9.383 25.703 14.414 1 97.75 191 LEU A C 1
ATOM 1407 O O . LEU A 1 191 ? 10.203 24.812 14.672 1 97.75 191 LEU A O 1
ATOM 1411 N N . SER A 1 192 ? 9.656 27.031 14.469 1 98.12 192 SER A N 1
ATOM 1412 C CA . SER A 1 192 ? 11.023 27.5 14.656 1 98.12 192 SER A CA 1
ATOM 1413 C C . SER A 1 192 ? 11.539 27.141 16.047 1 98.12 192 SER A C 1
ATOM 1415 O O . SER A 1 192 ? 12.711 26.797 16.203 1 98.12 192 SER A O 1
ATOM 1417 N N . GLU A 1 193 ? 10.609 27.25 16.969 1 97.62 193 GLU A N 1
ATOM 1418 C CA . GLU A 1 193 ? 11.094 27.141 18.328 1 97.62 193 GLU A CA 1
ATOM 1419 C C . GLU A 1 193 ? 11.031 25.703 18.828 1 97.62 193 GLU A C 1
ATOM 1421 O O . GLU A 1 193 ? 11.688 25.344 19.812 1 97.62 193 GLU A O 1
ATOM 1426 N N . PHE A 1 194 ? 10.234 24.906 18.188 1 97.75 194 PHE A N 1
ATOM 1427 C CA . PHE A 1 194 ? 9.992 23.609 18.828 1 97.75 194 PHE A CA 1
ATOM 1428 C C . PHE A 1 194 ? 10.125 22.484 17.828 1 97.75 194 PHE A C 1
ATOM 1430 O O . PHE A 1 194 ? 10.984 21.609 17.969 1 97.75 194 PHE A O 1
ATOM 1437 N N . ILE A 1 195 ? 9.328 22.438 16.688 1 98.12 195 ILE A N 1
ATOM 1438 C CA . ILE A 1 195 ? 9.234 21.266 15.82 1 98.12 195 ILE A CA 1
ATOM 1439 C C . ILE A 1 195 ? 10.539 21.094 15.055 1 98.12 195 ILE A C 1
ATOM 1441 O O . ILE A 1 195 ? 11.141 20.016 15.07 1 98.12 195 ILE A O 1
ATOM 1445 N N . VAL A 1 196 ? 11.078 22.109 14.438 1 98.5 196 VAL A N 1
ATOM 1446 C CA . VAL A 1 196 ? 12.258 22.016 13.586 1 98.5 196 VAL A CA 1
ATOM 1447 C C . VAL A 1 196 ? 13.469 21.625 14.438 1 98.5 196 VAL A C 1
ATOM 1449 O O . VAL A 1 196 ? 14.172 20.672 14.133 1 98.5 196 VAL A O 1
ATOM 1452 N N . PRO A 1 197 ? 13.633 22.391 15.539 1 98.62 197 PRO A N 1
ATOM 1453 C CA . PRO A 1 197 ? 14.805 22 16.312 1 98.62 197 PRO A CA 1
ATOM 1454 C C . PRO A 1 197 ? 14.695 20.578 16.875 1 98.62 197 PRO A C 1
ATOM 1456 O O . PRO A 1 197 ? 15.672 19.828 16.875 1 98.62 197 PRO A O 1
ATOM 1459 N N . THR A 1 198 ? 13.461 20.188 17.359 1 98.44 198 THR A N 1
ATOM 1460 C CA . THR A 1 198 ? 13.273 18.891 18 1 98.44 198 THR A CA 1
ATOM 1461 C C . THR A 1 198 ? 13.555 17.75 17.031 1 98.44 198 THR A C 1
ATOM 1463 O O . THR A 1 198 ? 14.289 16.828 17.344 1 98.44 198 THR A O 1
ATOM 1466 N N . ILE A 1 199 ? 13.023 17.891 15.742 1 98.75 199 ILE A N 1
ATOM 1467 C CA . ILE A 1 199 ? 13.164 16.797 14.797 1 98.75 199 ILE A CA 1
ATOM 1468 C C . ILE A 1 199 ? 14.586 16.781 14.227 1 98.75 199 ILE A C 1
ATOM 1470 O O . ILE A 1 199 ? 15.141 15.719 13.953 1 98.75 199 ILE A O 1
ATOM 1474 N N . ASN A 1 200 ? 15.172 17.906 14.07 1 98.62 200 ASN A N 1
ATOM 1475 C CA . ASN A 1 200 ? 16.547 17.969 13.578 1 98.62 200 ASN A CA 1
ATOM 1476 C C . ASN A 1 200 ? 17.531 17.375 14.586 1 98.62 200 ASN A C 1
ATOM 1478 O O . ASN A 1 200 ? 18.453 16.641 14.195 1 98.62 200 ASN A O 1
ATOM 1482 N N . ASP A 1 201 ? 17.281 17.781 15.812 1 98.69 201 ASP A N 1
ATOM 1483 C CA . ASP A 1 201 ? 18.156 17.234 16.844 1 98.69 201 ASP A CA 1
ATOM 1484 C C . ASP A 1 201 ? 18.094 15.711 16.875 1 98.69 201 ASP A C 1
ATOM 1486 O O . ASP A 1 201 ? 19.125 15.047 17 1 98.69 201 ASP A O 1
ATOM 1490 N N . ALA A 1 202 ? 16.906 15.25 16.766 1 98.5 202 ALA A N 1
ATOM 1491 C CA . ALA A 1 202 ? 16.719 13.805 16.812 1 98.5 202 ALA A CA 1
ATOM 1492 C C . ALA A 1 202 ? 17.391 13.133 15.602 1 98.5 202 ALA A C 1
ATOM 1494 O O . ALA A 1 202 ? 18.031 12.094 15.742 1 98.5 202 ALA A O 1
ATOM 1495 N N . ALA A 1 203 ? 17.188 13.68 14.422 1 98.5 203 ALA A N 1
ATOM 1496 C CA . ALA A 1 203 ? 17.797 13.133 13.219 1 98.5 203 ALA A CA 1
ATOM 1497 C C . ALA A 1 203 ? 19.328 13.172 13.305 1 98.5 203 ALA A C 1
ATOM 1499 O O . ALA A 1 203 ? 20 12.211 12.953 1 98.5 203 ALA A O 1
ATOM 1500 N N . GLU A 1 204 ? 19.797 14.305 13.797 1 98.38 204 GLU A N 1
ATOM 1501 C CA . GLU A 1 204 ? 21.25 14.445 13.945 1 98.38 204 GLU A CA 1
ATOM 1502 C C . GLU A 1 204 ? 21.797 13.406 14.914 1 98.38 204 GLU A C 1
ATOM 1504 O O . GLU A 1 204 ? 22.828 12.773 14.633 1 98.38 204 GLU A O 1
ATOM 1509 N N . ALA A 1 205 ? 21.109 13.32 15.953 1 98.31 205 ALA A N 1
ATOM 1510 C CA . ALA A 1 205 ? 21.547 12.352 16.938 1 98.31 205 ALA A CA 1
ATOM 1511 C C . ALA A 1 205 ? 21.547 10.938 16.359 1 98.31 205 ALA A C 1
ATOM 1513 O O . ALA A 1 205 ? 22.359 10.102 16.75 1 98.31 205 ALA A O 1
ATOM 1514 N N . ALA A 1 206 ? 20.766 10.648 15.438 1 97.19 206 ALA A N 1
ATOM 1515 C CA . ALA A 1 206 ? 20.641 9.32 14.836 1 97.19 206 ALA A CA 1
ATOM 1516 C C . ALA A 1 206 ? 21.531 9.195 13.602 1 97.19 206 ALA A C 1
ATOM 1518 O O . ALA A 1 206 ? 21.562 8.148 12.953 1 97.19 206 ALA A O 1
ATOM 1519 N N . GLY A 1 207 ? 22.156 10.211 13.305 1 97.69 207 GLY A N 1
ATOM 1520 C CA . GLY A 1 207 ? 23.047 10.211 12.164 1 97.69 207 GLY A CA 1
ATOM 1521 C C . GLY A 1 207 ? 22.328 10.219 10.836 1 97.69 207 GLY A C 1
ATOM 1522 O O . GLY A 1 207 ? 22.797 9.633 9.859 1 97.69 207 GLY A O 1
ATOM 1523 N N . ARG A 1 208 ? 21.172 10.805 10.906 1 97.69 208 ARG A N 1
ATOM 1524 C CA . ARG A 1 208 ? 20.359 10.852 9.695 1 97.69 208 ARG A CA 1
ATOM 1525 C C . ARG A 1 208 ? 20.359 12.258 9.086 1 97.69 208 ARG A C 1
ATOM 1527 O O . ARG A 1 208 ? 20.656 13.234 9.781 1 97.69 208 ARG A O 1
ATOM 1534 N N . PRO A 1 209 ? 20.094 12.211 7.508 1 97 209 PRO A N 1
ATOM 1535 C CA . PRO A 1 209 ? 19.969 13.531 6.887 1 97 209 PRO A CA 1
ATOM 1536 C C . PRO A 1 209 ? 18.891 14.391 7.547 1 97 209 PRO A C 1
ATOM 1538 O O . PRO A 1 209 ? 17.969 13.859 8.18 1 97 209 PRO A O 1
ATOM 1541 N N . GLN A 1 210 ? 19.047 15.562 7.566 1 97.44 210 GLN A N 1
ATOM 1542 C CA . GLN A 1 210 ? 18.031 16.484 8.086 1 97.44 210 GLN A CA 1
ATOM 1543 C C . GLN A 1 210 ? 16.656 16.203 7.488 1 97.44 210 GLN A C 1
ATOM 1545 O O . GLN A 1 210 ? 16.5 16.188 6.266 1 97.44 210 GLN A O 1
ATOM 1550 N N . PRO A 1 211 ? 15.805 16.062 8.242 1 97.69 211 PRO A N 1
ATOM 1551 C CA . PRO A 1 211 ? 14.461 15.734 7.758 1 97.69 211 PRO A CA 1
ATOM 1552 C C . PRO A 1 211 ? 13.758 16.922 7.109 1 97.69 211 PRO A C 1
ATOM 1554 O O . PRO A 1 211 ? 14.062 18.078 7.43 1 97.69 211 PRO A O 1
ATOM 1557 N N . ARG A 1 212 ? 12.883 16.5 6.309 1 96.94 212 ARG A N 1
ATOM 1558 C CA . ARG A 1 212 ? 12.016 17.531 5.758 1 96.94 212 ARG A CA 1
ATOM 1559 C C . ARG A 1 212 ? 10.875 17.859 6.723 1 96.94 212 ARG A C 1
ATOM 1561 O O . ARG A 1 212 ? 10.336 16.953 7.379 1 96.94 212 ARG A O 1
ATOM 1568 N N . VAL A 1 213 ? 10.664 19.031 6.762 1 97.5 213 VAL A N 1
ATOM 1569 C CA . VAL A 1 213 ? 9.516 19.547 7.504 1 97.5 213 VAL A CA 1
ATOM 1570 C C . VAL A 1 213 ? 8.531 20.203 6.543 1 97.5 213 VAL A C 1
ATOM 1572 O O . VAL A 1 213 ? 8.758 21.312 6.078 1 97.5 213 VAL A O 1
ATOM 1575 N N . THR A 1 214 ? 7.492 19.578 6.34 1 97.31 214 THR A N 1
ATOM 1576 C CA . THR A 1 214 ? 6.484 20.031 5.391 1 97.31 214 THR A CA 1
ATOM 1577 C C . THR A 1 214 ? 5.27 20.594 6.125 1 97.31 214 THR A C 1
ATOM 1579 O O . THR A 1 214 ? 4.406 19.828 6.578 1 97.31 214 THR A O 1
ATOM 1582 N N . ALA A 1 215 ? 5.277 21.859 6.219 1 97.38 215 ALA A N 1
ATOM 1583 C CA . ALA A 1 215 ? 4.16 22.516 6.891 1 97.38 215 ALA A CA 1
ATOM 1584 C C . ALA A 1 215 ? 2.91 22.5 6.016 1 97.38 215 ALA A C 1
ATOM 1586 O O . ALA A 1 215 ? 2.916 23.047 4.906 1 97.38 215 ALA A O 1
ATOM 1587 N N . MET A 1 216 ? 1.912 21.891 6.48 1 96.81 216 MET A N 1
ATOM 1588 C CA . MET A 1 216 ? 0.614 21.938 5.812 1 96.81 216 MET A CA 1
ATOM 1589 C C . MET A 1 216 ? -0.217 23.109 6.32 1 96.81 216 MET A C 1
ATOM 1591 O O . MET A 1 216 ? -0.562 23.172 7.504 1 96.81 216 MET A O 1
ATOM 1595 N N . VAL A 1 217 ? -0.526 24.016 5.465 1 96.69 217 VAL A N 1
ATOM 1596 C CA . VAL A 1 217 ? -1.102 25.297 5.852 1 96.69 217 VAL A CA 1
ATOM 1597 C C . VAL A 1 217 ? -2.512 25.438 5.281 1 96.69 217 VAL A C 1
ATOM 1599 O O . VAL A 1 217 ? -2.703 25.375 4.062 1 96.69 217 VAL A O 1
ATOM 1602 N N . PRO A 1 218 ? -3.463 25.609 6.16 1 96.69 218 PRO A N 1
ATOM 1603 C CA . PRO A 1 218 ? -4.793 25.922 5.633 1 96.69 218 PRO A CA 1
ATOM 1604 C C . PRO A 1 218 ? -4.824 27.219 4.824 1 96.69 218 PRO A C 1
ATOM 1606 O O . PRO A 1 218 ? -4.176 28.188 5.199 1 96.69 218 PRO A O 1
ATOM 1609 N N . VAL A 1 219 ? -5.574 27.219 3.795 1 94.75 219 VAL A N 1
ATOM 1610 C CA . VAL A 1 219 ? -5.57 28.391 2.924 1 94.75 219 VAL A CA 1
ATOM 1611 C C . VAL A 1 219 ? -7 28.734 2.512 1 94.75 219 VAL A C 1
ATOM 1613 O O . VAL A 1 219 ? -7.797 27.844 2.205 1 94.75 219 VAL A O 1
ATOM 1616 N N . VAL A 1 220 ? -7.238 29.906 2.533 1 94.75 220 VAL A N 1
ATOM 1617 C CA . VAL A 1 220 ? -8.43 30.453 1.893 1 94.75 220 VAL A CA 1
ATOM 1618 C C . VAL A 1 220 ? -8.031 31.641 1.005 1 94.75 220 VAL A C 1
ATOM 1620 O O . VAL A 1 220 ? -7.551 32.656 1.497 1 94.75 220 VAL A O 1
ATOM 1623 N N . LEU A 1 221 ? -8.195 31.531 -0.227 1 90.62 221 LEU A N 1
ATOM 1624 C CA . LEU A 1 221 ? -8.047 32.656 -1.145 1 90.62 221 LEU A CA 1
ATOM 1625 C C . LEU A 1 221 ? -9.344 33.438 -1.248 1 90.62 221 LEU A C 1
ATOM 1627 O O . LEU A 1 221 ? -10.398 32.875 -1.539 1 90.62 221 LEU A O 1
ATOM 1631 N N . SER A 1 222 ? -9.148 34.625 -0.931 1 90.62 222 SER A N 1
ATOM 1632 C CA . SER A 1 222 ? -10.312 35.5 -1 1 90.62 222 SER A CA 1
ATOM 1633 C C . SER A 1 222 ? -9.898 36.969 -1.101 1 90.62 222 SER A C 1
ATOM 1635 O O . SER A 1 222 ? -8.891 37.375 -0.526 1 90.62 222 SER A O 1
ATOM 1637 N N . ASP A 1 223 ? -10.672 37.75 -1.672 1 87.88 223 ASP A N 1
ATOM 1638 C CA . ASP A 1 223 ? -10.484 39.188 -1.705 1 87.88 223 ASP A CA 1
ATOM 1639 C C . ASP A 1 223 ? -11.141 39.844 -0.499 1 87.88 223 ASP A C 1
ATOM 1641 O O . ASP A 1 223 ? -10.93 41.031 -0.249 1 87.88 223 ASP A O 1
ATOM 1645 N N . ASP A 1 224 ? -11.75 39.094 0.16 1 90.5 224 ASP A N 1
ATOM 1646 C CA . ASP A 1 224 ? -12.422 39.625 1.349 1 90.5 224 ASP A CA 1
ATOM 1647 C C . ASP A 1 224 ? -11.867 38.969 2.617 1 90.5 224 ASP A C 1
ATOM 1649 O O . ASP A 1 224 ? -12.133 37.781 2.885 1 90.5 224 ASP A O 1
ATOM 1653 N N . ALA A 1 225 ? -11.297 39.781 3.33 1 87.19 225 ALA A N 1
ATOM 1654 C CA . ALA A 1 225 ? -10.578 39.312 4.512 1 87.19 225 ALA A CA 1
ATOM 1655 C C . ALA A 1 225 ? -11.539 38.719 5.543 1 87.19 225 ALA A C 1
ATOM 1657 O O . ALA A 1 225 ? -11.227 37.719 6.195 1 87.19 225 ALA A O 1
ATOM 1658 N N . GLU A 1 226 ? -12.562 39.344 5.699 1 89.12 226 GLU A N 1
ATOM 1659 C CA . GLU A 1 226 ? -13.523 38.906 6.707 1 89.12 226 GLU A CA 1
ATOM 1660 C C . GLU A 1 226 ? -14.117 37.531 6.344 1 89.12 226 GLU A C 1
ATOM 1662 O O . GLU A 1 226 ? -14.273 36.688 7.207 1 89.12 226 GLU A O 1
ATOM 1667 N N . THR A 1 227 ? -14.422 37.5 5.297 1 87.25 227 THR A N 1
ATOM 1668 C CA . THR A 1 227 ? -14.984 36.219 4.828 1 87.25 227 THR A CA 1
ATOM 1669 C C . THR A 1 227 ? -13.961 35.094 4.945 1 87.25 227 THR A C 1
ATOM 1671 O O . THR A 1 227 ? -14.297 34 5.363 1 87.25 227 THR A O 1
ATOM 1674 N N . ALA A 1 228 ? -12.781 35.375 4.488 1 89.69 228 ALA A N 1
ATOM 1675 C CA . ALA A 1 228 ? -11.703 34.375 4.605 1 89.69 228 ALA A CA 1
ATOM 1676 C C . ALA A 1 228 ? -11.539 33.938 6.047 1 89.69 228 ALA A C 1
ATOM 1678 O O . ALA A 1 228 ? -11.406 32.719 6.309 1 89.69 228 ALA A O 1
ATOM 1679 N N . ARG A 1 229 ? -11.594 34.875 6.922 1 92 229 ARG A N 1
ATOM 1680 C CA . ARG A 1 229 ? -11.406 34.562 8.336 1 92 229 ARG A CA 1
ATOM 1681 C C . ARG A 1 229 ? -12.555 33.719 8.875 1 92 229 ARG A C 1
ATOM 1683 O O . ARG A 1 229 ? -12.336 32.812 9.648 1 92 229 ARG A O 1
ATOM 1690 N N . ARG A 1 230 ? -13.688 34.094 8.5 1 92 230 ARG A N 1
ATOM 1691 C CA . ARG A 1 230 ? -14.867 33.344 8.969 1 92 230 ARG A CA 1
ATOM 1692 C C . ARG A 1 230 ? -14.844 31.906 8.484 1 92 230 ARG A C 1
ATOM 1694 O O . ARG A 1 230 ? -15.117 30.984 9.25 1 92 230 ARG A O 1
ATOM 1701 N N . THR A 1 231 ? -14.484 31.812 7.32 1 91.12 231 THR A N 1
ATOM 1702 C CA . THR A 1 231 ? -14.383 30.469 6.742 1 91.12 231 THR A CA 1
ATOM 1703 C C . THR A 1 231 ? -13.328 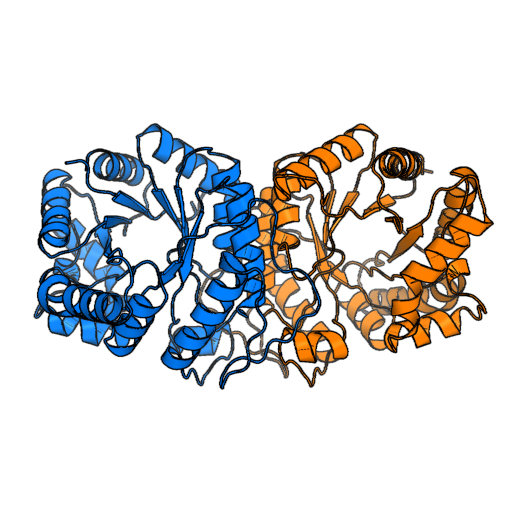29.641 7.465 1 91.12 231 THR A C 1
ATOM 1705 O O . THR A 1 231 ? -13.57 28.484 7.82 1 91.12 231 THR A O 1
ATOM 1708 N N . ALA A 1 232 ? -12.258 30.188 7.547 1 94.06 232 ALA A N 1
ATOM 1709 C CA . ALA A 1 232 ? -11.172 29.5 8.242 1 94.06 232 ALA A CA 1
ATOM 1710 C C . ALA A 1 232 ? -11.586 29.109 9.656 1 94.06 232 ALA A C 1
ATOM 1712 O O . ALA A 1 232 ? -11.32 28 10.102 1 94.06 232 ALA A O 1
ATOM 1713 N N . ALA A 1 233 ? -12.219 30.047 10.336 1 93.12 233 ALA A N 1
ATOM 1714 C CA . ALA A 1 233 ? -12.648 29.797 11.711 1 93.12 233 ALA A CA 1
ATOM 1715 C C . ALA A 1 233 ? -13.594 28.594 11.773 1 93.12 233 ALA A C 1
ATOM 1717 O O . ALA A 1 233 ? -13.461 27.734 12.641 1 93.12 233 ALA A O 1
ATOM 1718 N N . GLU A 1 234 ? -14.422 28.625 10.898 1 91.44 234 GLU A N 1
ATOM 1719 C CA . GLU A 1 234 ? -15.43 27.562 10.875 1 91.44 234 GLU A CA 1
ATOM 1720 C C . GLU A 1 234 ? -14.797 26.203 10.562 1 91.44 234 GLU A C 1
ATOM 1722 O O . GLU A 1 234 ? -15.086 25.219 11.234 1 91.44 234 GLU A O 1
ATOM 1727 N N . GLN A 1 235 ? -13.93 26.203 9.656 1 91.31 235 GLN A N 1
ATOM 1728 C CA . GLN A 1 235 ? -13.375 24.938 9.172 1 91.31 235 GLN A CA 1
ATOM 1729 C C . GLN A 1 235 ? -12.312 24.406 10.125 1 91.31 235 GLN A C 1
ATOM 1731 O O . GLN A 1 235 ? -12.086 23.188 10.188 1 91.31 235 GLN A O 1
ATOM 1736 N N . LEU A 1 236 ? -11.719 25.234 10.852 1 93.06 236 LEU A N 1
ATOM 1737 C CA . LEU A 1 236 ? -10.625 24.828 11.719 1 93.06 236 LEU A CA 1
ATOM 1738 C C . LEU A 1 236 ? -11.125 24.531 13.133 1 93.06 236 LEU A C 1
ATOM 1740 O O . LEU A 1 236 ? -10.383 24.016 13.961 1 93.06 236 LEU A O 1
ATOM 1744 N N . ALA A 1 237 ? -12.406 24.844 13.297 1 88.31 237 ALA A N 1
ATOM 1745 C CA . ALA A 1 237 ? -12.977 24.75 14.641 1 88.31 237 ALA A CA 1
ATOM 1746 C C . ALA A 1 237 ? -12.859 23.344 15.203 1 88.31 237 ALA A C 1
ATOM 1748 O O . ALA A 1 237 ? -12.609 23.156 16.391 1 88.31 237 ALA A O 1
ATOM 1749 N N . PHE A 1 238 ? -12.93 22.484 14.344 1 83.88 238 PHE A N 1
ATOM 1750 C CA . PHE A 1 238 ? -12.914 21.078 14.75 1 83.88 238 PHE A CA 1
ATOM 1751 C C . PHE A 1 238 ? -11.555 20.703 15.336 1 83.88 238 PHE A C 1
ATOM 1753 O O . PHE A 1 238 ? -11.484 19.969 16.328 1 83.88 238 PHE A O 1
ATOM 1760 N N . TYR A 1 239 ? -10.5 21.203 14.797 1 85.38 239 TYR A N 1
ATOM 1761 C CA . TYR A 1 239 ? -9.156 20.859 15.234 1 85.38 239 TYR A CA 1
ATOM 1762 C C . TYR A 1 239 ? -8.875 21.391 16.625 1 85.38 239 TYR A C 1
ATOM 1764 O O . TYR A 1 239 ? -8.078 20.828 17.375 1 85.38 239 TYR A O 1
ATOM 1772 N N . ALA A 1 240 ? -9.578 22.422 16.969 1 83.94 240 ALA A N 1
ATOM 1773 C CA . ALA A 1 240 ? -9.391 23.031 18.281 1 83.94 240 ALA A CA 1
ATOM 1774 C C . ALA A 1 240 ? -9.883 22.094 19.391 1 83.94 240 ALA A C 1
ATOM 1776 O O . ALA A 1 240 ? -9.562 22.297 20.562 1 83.94 240 ALA A O 1
ATOM 1777 N N . THR A 1 241 ? -10.648 21.141 18.953 1 82.69 241 THR A N 1
ATOM 1778 C CA . THR A 1 241 ? -11.211 20.25 19.969 1 82.69 241 THR A CA 1
ATOM 1779 C C . THR A 1 241 ? -10.328 19.031 20.156 1 82.69 241 THR A C 1
ATOM 1781 O O . THR A 1 241 ? -10.531 18.25 21.094 1 82.69 241 THR A O 1
ATOM 1784 N N . ILE A 1 242 ? -9.32 18.859 19.328 1 80.75 242 ILE A N 1
ATOM 1785 C CA . ILE A 1 242 ? -8.438 17.703 19.375 1 80.75 242 ILE A CA 1
ATOM 1786 C C . ILE A 1 242 ? -7.227 18 20.25 1 80.75 242 ILE A C 1
ATOM 1788 O O . ILE A 1 242 ? -6.469 18.938 19.969 1 80.75 242 ILE A O 1
ATOM 1792 N N . PRO A 1 243 ? -7.059 17.172 21.297 1 80.5 243 PRO A N 1
ATOM 1793 C CA . PRO A 1 243 ? -6.043 17.5 22.297 1 80.5 243 PRO A CA 1
ATOM 1794 C C . PRO A 1 243 ? -4.652 17.688 21.688 1 80.5 243 PRO A C 1
ATOM 1796 O O . PRO A 1 243 ? -3.932 18.609 22.078 1 80.5 243 PRO A O 1
ATOM 1799 N N . SER A 1 244 ? -4.285 16.828 20.688 1 79.19 244 SER A N 1
ATOM 1800 C CA . SER A 1 244 ? -2.957 16.969 20.094 1 79.19 244 SER A CA 1
ATOM 1801 C C . SER A 1 244 ? -2.791 18.328 19.422 1 79.19 244 SER A C 1
ATOM 1803 O O . SER A 1 244 ? -1.721 18.922 19.484 1 79.19 244 SER A O 1
ATOM 1805 N N . TYR A 1 245 ? -3.809 18.922 18.828 1 85.75 245 TYR A N 1
ATOM 1806 C CA . TYR A 1 245 ? -3.771 20.219 18.188 1 85.75 245 TYR A CA 1
ATOM 1807 C C . TYR A 1 245 ? -3.822 21.344 19.219 1 85.75 245 TYR A C 1
ATOM 1809 O O . TYR A 1 245 ? -3.188 22.391 19.047 1 85.75 245 TYR A O 1
ATOM 1817 N N . GLN A 1 246 ? -4.586 21.125 20.266 1 85.56 246 GLN A N 1
ATOM 1818 C CA . GLN A 1 246 ? -4.652 22.141 21.297 1 85.56 246 GLN A CA 1
ATOM 1819 C C . GLN A 1 246 ? -3.264 22.469 21.844 1 85.56 246 GLN A C 1
ATOM 1821 O O . GLN A 1 246 ? -2.926 23.641 22.031 1 85.56 246 GLN A O 1
ATOM 1826 N N . LYS A 1 247 ? -2.453 21.422 22.094 1 85.94 247 LYS A N 1
ATOM 1827 C CA . LYS A 1 247 ? -1.111 21.609 22.641 1 85.94 247 LYS A CA 1
ATOM 1828 C C . LYS A 1 247 ? -0.239 22.406 21.656 1 85.94 247 LYS A C 1
ATOM 1830 O O . LYS A 1 247 ? 0.477 23.328 22.062 1 85.94 247 LYS A O 1
ATOM 1835 N N . VAL A 1 248 ? -0.301 22.094 20.406 1 83.75 248 VAL A N 1
ATOM 1836 C CA . VAL A 1 248 ? 0.527 22.734 19.391 1 83.75 248 VAL A CA 1
ATOM 1837 C C . VAL A 1 248 ? 0.061 24.172 19.156 1 83.75 248 VAL A C 1
ATOM 1839 O O . VAL A 1 248 ? 0.881 25.078 19.016 1 83.75 248 VAL A O 1
ATOM 1842 N N . ILE A 1 249 ? -1.246 24.422 19.203 1 87.06 249 ILE A N 1
ATOM 1843 C CA . ILE A 1 249 ? -1.819 25.75 19 1 87.06 249 ILE A CA 1
ATOM 1844 C C . ILE A 1 249 ? -1.458 26.656 20.188 1 87.06 249 ILE A C 1
ATOM 1846 O O . ILE A 1 249 ? -1.15 27.828 20 1 87.06 249 ILE A O 1
ATOM 1850 N N . ALA A 1 250 ? -1.537 26.078 21.312 1 89.75 250 ALA A N 1
ATOM 1851 C CA . ALA A 1 250 ? -1.214 26.859 22.5 1 89.75 250 ALA A CA 1
ATOM 1852 C C . ALA A 1 250 ? 0.222 27.359 22.453 1 89.75 250 ALA A C 1
ATOM 1854 O O . ALA A 1 250 ? 0.514 28.469 22.922 1 89.75 250 ALA A O 1
ATOM 1855 N N . ARG A 1 251 ? 1.185 26.609 21.922 1 90.75 251 ARG A N 1
ATOM 1856 C CA . ARG A 1 251 ? 2.578 27.031 21.797 1 90.75 251 ARG A CA 1
ATOM 1857 C C . ARG A 1 251 ? 2.703 28.281 20.938 1 90.75 251 ARG A C 1
ATOM 1859 O O . ARG A 1 251 ? 3.662 29.047 21.062 1 90.75 251 ARG A O 1
ATOM 1866 N N . GLU A 1 252 ? 1.816 28.422 20.047 1 90.81 252 GLU A N 1
ATOM 1867 C CA . GLU A 1 252 ? 1.863 29.562 19.141 1 90.81 252 GLU A CA 1
ATOM 1868 C C . GLU A 1 252 ? 1.486 30.859 19.859 1 90.81 252 GLU A C 1
ATOM 1870 O O . GLU A 1 252 ? 1.86 31.953 19.438 1 90.81 252 GLU A O 1
ATOM 1875 N N . GLY A 1 253 ? 0.789 30.656 20.906 1 89.31 253 GLY A N 1
ATOM 1876 C CA . GLY A 1 253 ? 0.382 31.828 21.672 1 89.31 253 GLY A CA 1
ATOM 1877 C C . GLY A 1 253 ? -0.603 32.719 20.922 1 89.31 253 GLY A C 1
ATOM 1878 O O . GLY A 1 253 ? -0.573 33.938 21.062 1 89.31 253 GLY A O 1
ATOM 1879 N N . ILE A 1 254 ? -1.342 32.156 20.188 1 88.38 254 ILE A N 1
ATOM 1880 C CA . ILE A 1 254 ? -2.305 32.906 19.406 1 88.38 254 ILE A CA 1
ATOM 1881 C C . ILE A 1 254 ? -3.672 32.875 20.078 1 88.38 254 ILE A C 1
ATOM 1883 O O . ILE A 1 254 ? -3.969 31.938 20.844 1 88.38 254 ILE A O 1
ATOM 1887 N N . SER A 1 255 ? -4.402 33.812 19.812 1 84.88 255 SER A N 1
ATOM 1888 C CA . SER A 1 255 ? -5.746 33.906 20.391 1 84.88 255 SER A CA 1
ATOM 1889 C C . SER A 1 255 ? -6.797 33.438 19.375 1 84.88 255 SER A C 1
ATOM 1891 O O . SER A 1 255 ? -7.938 33.156 19.75 1 84.88 255 SER A O 1
ATOM 1893 N N . ASP A 1 256 ? -6.352 33.281 18.234 1 89.19 256 ASP A N 1
ATOM 1894 C CA . ASP A 1 256 ? -7.27 32.969 17.141 1 89.19 256 ASP A CA 1
ATOM 1895 C C . ASP A 1 256 ? -6.645 31.969 16.156 1 89.19 256 ASP A C 1
ATOM 1897 O O . ASP A 1 256 ? -5.633 32.25 15.523 1 89.19 256 ASP A O 1
ATOM 1901 N N . LEU A 1 257 ? -7.352 30.922 15.984 1 91.5 257 LEU A N 1
ATOM 1902 C CA . LEU A 1 257 ? -6.84 29.797 15.195 1 91.5 257 LEU A CA 1
ATOM 1903 C C . LEU A 1 257 ? -6.648 30.203 13.742 1 91.5 257 LEU A C 1
ATOM 1905 O O . LEU A 1 257 ? -5.781 29.656 13.047 1 91.5 257 LEU A O 1
ATOM 1909 N N . THR A 1 258 ? -7.402 31.156 13.336 1 93.94 258 THR A N 1
ATOM 1910 C CA . THR A 1 258 ? -7.34 31.594 11.945 1 93.94 258 THR A CA 1
ATOM 1911 C C . THR A 1 258 ? -5.992 32.25 11.641 1 93.94 258 THR A C 1
ATOM 1913 O O . THR A 1 258 ? -5.617 32.375 10.477 1 93.94 258 THR A O 1
ATOM 1916 N N . GLU A 1 259 ? -5.309 32.594 12.648 1 92.62 259 GLU A N 1
ATOM 1917 C CA . GLU A 1 259 ? -3.99 33.219 12.477 1 92.62 259 GLU A CA 1
ATOM 1918 C C . GLU A 1 259 ? -2.986 32.188 11.922 1 92.62 259 GLU A C 1
ATOM 1920 O O . GLU A 1 259 ? -1.921 32.594 11.43 1 92.62 259 GLU A O 1
ATOM 1925 N N . LEU A 1 260 ? -3.365 30.984 11.945 1 94.19 260 LEU A N 1
ATOM 1926 C CA . LEU A 1 260 ? -2.469 29.938 11.453 1 94.19 260 LEU A CA 1
ATOM 1927 C C . LEU A 1 260 ? -2.74 29.641 9.977 1 94.19 260 LEU A C 1
ATOM 1929 O O . LEU A 1 260 ? -1.968 28.938 9.336 1 94.19 260 LEU A O 1
ATOM 1933 N N . ALA A 1 261 ? -3.766 30.234 9.469 1 96.5 261 ALA A N 1
ATOM 1934 C CA . ALA A 1 261 ? -4.148 30.031 8.07 1 96.5 261 ALA A CA 1
ATOM 1935 C C . ALA A 1 261 ? -3.568 31.125 7.18 1 96.5 261 ALA A C 1
ATOM 1937 O O . ALA A 1 261 ? -3.254 32.219 7.648 1 96.5 261 ALA A O 1
ATOM 1938 N N . ALA A 1 262 ? -3.311 30.797 6.035 1 94.69 262 ALA A N 1
ATOM 1939 C CA . ALA A 1 262 ? -3 31.766 5 1 94.69 262 ALA A CA 1
ATOM 1940 C C . ALA A 1 262 ? -4.27 32.25 4.312 1 94.69 262 ALA A C 1
ATOM 1942 O O . ALA A 1 262 ? -4.887 31.531 3.535 1 94.69 262 ALA A O 1
ATOM 1943 N N . LEU A 1 263 ? -4.504 33.469 4.543 1 95.62 263 LEU A N 1
ATOM 1944 C CA . LEU A 1 263 ? -5.781 34.031 4.113 1 95.62 263 LEU A CA 1
ATOM 1945 C C . LEU A 1 263 ? -5.57 35.25 3.221 1 95.62 263 LEU A C 1
ATOM 1947 O O . LEU A 1 263 ? -4.672 36.062 3.471 1 95.62 263 LEU A O 1
ATOM 1951 N N . GLY A 1 264 ? -6.473 35.344 2.328 1 92.19 264 GLY A N 1
ATOM 1952 C CA . GLY A 1 264 ? -6.531 36.594 1.567 1 92.19 264 GLY A CA 1
ATOM 1953 C C . GLY A 1 264 ? -6.07 36.406 0.131 1 92.19 264 GLY A C 1
ATOM 1954 O O . GLY A 1 264 ? -6.355 35.406 -0.509 1 92.19 264 GLY A O 1
ATOM 1955 N N . SER A 1 265 ? -5.441 37.375 -0.36 1 91.25 265 SER A N 1
ATOM 1956 C CA . SER A 1 265 ? -4.973 37.375 -1.74 1 91.25 265 SER A CA 1
ATOM 1957 C C . SER A 1 265 ? -3.799 36.438 -1.943 1 91.25 265 SER A C 1
ATOM 1959 O O . SER A 1 265 ? -3.18 36 -0.976 1 91.25 265 SER A O 1
ATOM 1961 N N . PRO A 1 266 ? -3.533 36.188 -3.166 1 92.25 266 PRO A N 1
ATOM 1962 C CA . PRO A 1 266 ? -2.373 35.344 -3.432 1 92.25 266 PRO A CA 1
ATOM 1963 C C . PRO A 1 266 ? -1.091 35.875 -2.799 1 92.25 266 PRO A C 1
ATOM 1965 O O . PRO A 1 266 ? -0.287 35.094 -2.271 1 92.25 266 PRO A O 1
ATOM 1968 N N . ASP A 1 267 ? -0.843 37.125 -2.887 1 93.25 267 ASP A N 1
ATOM 1969 C CA . ASP A 1 267 ? 0.359 37.719 -2.295 1 93.25 267 ASP A CA 1
ATOM 1970 C C . ASP A 1 267 ? 0.371 37.531 -0.779 1 93.25 267 ASP A C 1
ATOM 1972 O O . ASP A 1 267 ? 1.414 37.219 -0.194 1 93.25 267 ASP A O 1
ATOM 1976 N N . GLN A 1 268 ? -0.727 37.75 -0.178 1 93.56 268 GLN A N 1
ATOM 1977 C CA . GLN A 1 268 ? -0.829 37.562 1.265 1 93.56 268 GLN A CA 1
ATOM 1978 C C . GLN A 1 268 ? -0.602 36.094 1.646 1 93.56 268 GLN A C 1
ATOM 1980 O O . GLN A 1 268 ? 0.053 35.812 2.648 1 93.56 268 GLN A O 1
ATOM 1985 N N . VAL A 1 269 ? -1.162 35.312 0.852 1 93.06 269 VAL A N 1
ATOM 1986 C CA . VAL A 1 269 ? -0.97 33.875 1.084 1 93.06 269 VAL A CA 1
ATOM 1987 C C . VAL A 1 269 ? 0.506 33.531 0.924 1 93.06 269 VAL A C 1
ATOM 1989 O O . VAL A 1 269 ? 1.081 32.844 1.771 1 93.06 269 VAL A O 1
ATOM 1992 N N . ARG A 1 270 ? 1.11 34 0.015 1 93.94 270 ARG A N 1
ATOM 1993 C CA . ARG A 1 270 ? 2.535 33.75 -0.184 1 93.94 270 ARG A CA 1
ATOM 1994 C C . ARG A 1 270 ? 3.348 34.25 1.012 1 93.94 270 ARG A C 1
ATOM 1996 O O . ARG A 1 270 ? 4.293 33.594 1.437 1 93.94 270 ARG A O 1
ATOM 2003 N N . GLU A 1 271 ? 2.984 35.375 1.333 1 94.06 271 GLU A N 1
ATOM 2004 C CA . GLU A 1 271 ? 3.691 35.938 2.479 1 94.06 271 GLU A CA 1
ATOM 2005 C C . GLU A 1 271 ? 3.566 35.031 3.703 1 94.06 271 GLU A C 1
ATOM 2007 O O . GLU A 1 271 ? 4.547 34.812 4.414 1 94.06 271 GLU A O 1
ATOM 2012 N N . LYS A 1 272 ? 2.369 34.688 3.881 1 93.81 272 LYS A N 1
ATOM 2013 C CA . LYS A 1 272 ? 2.152 33.812 5.027 1 93.81 272 LYS A CA 1
ATOM 2014 C C . LYS A 1 272 ? 2.912 32.5 4.867 1 93.81 272 LYS A C 1
ATOM 2016 O O . LYS A 1 272 ? 3.518 32 5.824 1 93.81 272 LYS A O 1
ATOM 2021 N N . LEU A 1 273 ? 2.852 31.922 3.732 1 95.06 273 LEU A N 1
ATOM 2022 C CA . LEU A 1 273 ? 3.59 30.688 3.477 1 95.06 273 LEU A CA 1
ATOM 2023 C C . LEU A 1 273 ? 5.09 30.906 3.662 1 95.06 273 LEU A C 1
ATOM 2025 O O . LEU A 1 273 ? 5.785 30.031 4.184 1 95.06 273 LEU A O 1
ATOM 2029 N N . GLN A 1 274 ? 5.566 32.031 3.254 1 94.31 274 GLN A N 1
ATOM 2030 C CA . GLN A 1 274 ? 6.977 32.375 3.447 1 94.31 274 GLN A CA 1
ATOM 2031 C C . GLN A 1 274 ? 7.34 32.375 4.93 1 94.31 274 GLN A C 1
ATOM 2033 O O . GLN A 1 274 ? 8.453 32 5.309 1 94.31 274 GLN A O 1
ATOM 2038 N N . SER A 1 275 ? 6.387 32.875 5.66 1 95.94 275 SER A N 1
ATOM 2039 C CA . SER A 1 275 ? 6.684 32.938 7.086 1 95.94 275 SER A CA 1
ATOM 2040 C C . SER A 1 275 ? 6.926 31.547 7.656 1 95.94 275 SER A C 1
ATOM 2042 O O . SER A 1 275 ? 7.691 31.391 8.609 1 95.94 275 SER A O 1
ATOM 2044 N N . TYR A 1 276 ? 6.219 30.594 7.27 1 96.69 276 TYR A N 1
ATOM 2045 C CA . TYR A 1 276 ? 6.469 29.219 7.691 1 96.69 276 TYR A CA 1
ATOM 2046 C C . TYR A 1 276 ? 7.844 28.766 7.23 1 96.69 276 TYR A C 1
ATOM 2048 O O . TYR A 1 276 ? 8.555 28.078 7.969 1 96.69 276 TYR A O 1
ATOM 2056 N N . LEU A 1 277 ? 8.305 29.031 5.914 1 93.44 277 LEU A N 1
ATOM 2057 C CA . LEU A 1 277 ? 9.617 28.625 5.422 1 93.44 277 LEU A CA 1
ATOM 2058 C C . LEU A 1 277 ? 10.734 29.328 6.191 1 93.44 277 LEU A C 1
ATOM 2060 O O . LEU A 1 277 ? 11.719 28.688 6.57 1 93.44 277 LEU A O 1
ATOM 2064 N N . ASP A 1 278 ? 10.312 30.672 6.676 1 96 278 ASP A N 1
ATOM 2065 C CA . ASP A 1 278 ? 11.281 31.406 7.477 1 96 278 ASP A CA 1
ATOM 2066 C C . ASP A 1 278 ? 11.445 30.781 8.859 1 96 278 ASP A C 1
ATOM 2068 O O . ASP A 1 278 ? 12.492 30.922 9.492 1 96 278 ASP A O 1
ATOM 2072 N N . ALA A 1 279 ? 10.5 30.141 9.031 1 97.19 279 ALA A N 1
ATOM 2073 C CA . ALA A 1 279 ? 10.492 29.562 10.375 1 97.19 279 ALA A CA 1
ATOM 2074 C C . ALA A 1 279 ? 11.109 28.172 10.383 1 97.19 279 ALA A C 1
ATOM 2076 O O . ALA A 1 279 ? 11.18 27.516 11.438 1 97.19 279 ALA A O 1
ATOM 2077 N N . GLY A 1 280 ? 11.469 27.688 9.297 1 96.31 280 GLY A N 1
ATOM 2078 C CA . GLY A 1 280 ? 12.258 26.469 9.258 1 96.31 280 GLY A CA 1
ATOM 2079 C C . GLY A 1 280 ? 11.57 25.328 8.508 1 96.31 280 GLY A C 1
ATOM 2080 O O . GLY A 1 280 ? 12.148 24.266 8.32 1 96.31 280 GLY A O 1
ATOM 2081 N N . ALA A 1 281 ? 10.352 25.562 8.039 1 96.75 281 ALA A N 1
ATOM 2082 C CA . ALA A 1 281 ? 9.75 24.578 7.137 1 96.75 281 ALA A CA 1
ATOM 2083 C C . ALA A 1 281 ? 10.57 24.438 5.855 1 96.75 281 ALA A C 1
ATOM 2085 O O . ALA A 1 281 ? 11 25.438 5.277 1 96.75 281 ALA A O 1
ATOM 2086 N N . THR A 1 282 ? 10.805 23.172 5.52 1 95.75 282 THR A N 1
ATOM 2087 C CA . THR A 1 282 ? 11.516 22.953 4.27 1 95.75 282 THR A CA 1
ATOM 2088 C C . THR A 1 282 ? 10.562 23.016 3.08 1 95.75 282 THR A C 1
ATOM 2090 O O . THR A 1 282 ? 10.977 23.344 1.965 1 95.75 282 THR A O 1
ATOM 2093 N N . ASP A 1 283 ? 9.344 22.578 3.307 1 94.88 283 ASP A N 1
ATOM 2094 C CA . ASP A 1 283 ? 8.273 22.547 2.318 1 94.88 283 ASP A CA 1
ATOM 2095 C C . ASP A 1 283 ? 6.965 23.062 2.91 1 94.88 283 ASP A C 1
ATOM 2097 O O . ASP A 1 283 ? 6.762 23.016 4.125 1 94.88 283 ASP A O 1
ATOM 2101 N N . VAL A 1 284 ? 6.164 23.609 2 1 96.38 284 VAL A N 1
ATOM 2102 C CA . VAL A 1 284 ? 4.816 24 2.4 1 96.38 284 VAL A CA 1
ATOM 2103 C C . VAL A 1 284 ? 3.793 23.328 1.485 1 96.38 284 VAL A C 1
ATOM 2105 O O . VAL A 1 284 ? 4.023 23.188 0.281 1 96.38 284 VAL A O 1
ATOM 2108 N N . VAL A 1 285 ? 2.775 23 2.008 1 97.12 285 VAL A N 1
ATOM 2109 C CA . VAL A 1 285 ? 1.654 22.406 1.291 1 97.12 285 VAL A CA 1
ATOM 2110 C C . VAL A 1 285 ? 0.386 23.219 1.54 1 97.12 285 VAL A C 1
ATOM 2112 O O . VAL A 1 285 ? 0.016 23.453 2.689 1 97.12 285 VAL A O 1
ATOM 2115 N N . LEU A 1 286 ? -0.153 23.578 0.491 1 95.31 286 LEU A N 1
ATOM 2116 C CA . LEU A 1 286 ? -1.402 24.312 0.602 1 95.31 286 LEU A CA 1
ATOM 2117 C C . LEU A 1 286 ? -2.584 23.375 0.788 1 95.31 286 LEU A C 1
ATOM 2119 O O . LEU A 1 286 ? -2.842 22.516 -0.065 1 95.31 286 LEU A O 1
ATOM 2123 N N . SER A 1 287 ? -3.285 23.531 1.859 1 95.31 287 SER A N 1
ATOM 2124 C CA . SER A 1 287 ? -4.477 22.766 2.203 1 95.31 287 SER A CA 1
ATOM 2125 C C . SER A 1 287 ? -5.734 23.625 2.102 1 95.31 287 SER A C 1
ATOM 2127 O O . SER A 1 287 ? -6.109 24.297 3.059 1 95.31 287 SER A O 1
ATOM 2129 N N . PRO A 1 288 ? -6.352 23.609 1.063 1 93.88 288 PRO A N 1
ATOM 2130 C CA . PRO A 1 288 ? -7.508 24.5 0.888 1 93.88 288 PRO A CA 1
ATOM 2131 C C . PRO A 1 288 ? -8.656 24.156 1.839 1 93.88 288 PRO A C 1
ATOM 2133 O O . PRO A 1 288 ? -9 22.984 2.008 1 93.88 288 PRO A O 1
ATOM 2136 N N . LEU A 1 289 ? -9.242 25.188 2.375 1 92 289 LEU A N 1
ATOM 2137 C CA . LEU A 1 289 ? -10.375 25.016 3.287 1 92 289 LEU A CA 1
ATOM 2138 C C . LEU A 1 289 ? -11.695 25.156 2.541 1 92 289 LEU A C 1
ATOM 2140 O O . LEU A 1 289 ? -12.742 24.719 3.039 1 92 289 LEU A O 1
ATOM 2144 N N . GLN A 1 290 ? -11.625 25.812 1.544 1 82.56 290 GLN A N 1
ATOM 2145 C CA . GLN A 1 290 ? -12.773 25.891 0.649 1 82.56 290 GLN A CA 1
ATOM 2146 C C . GLN A 1 290 ? -12.484 25.188 -0.68 1 82.56 290 GLN A C 1
ATOM 2148 O O . GLN A 1 290 ? -11.398 25.344 -1.243 1 82.56 290 GLN A O 1
ATOM 2153 N N . VAL A 1 291 ? -13.414 24.375 -1.065 1 70.62 291 VAL A N 1
ATOM 2154 C CA . VAL A 1 291 ? -13.094 23.609 -2.266 1 70.62 291 VAL A CA 1
ATOM 2155 C C . VAL A 1 291 ? -14.109 23.922 -3.359 1 70.62 291 VAL A C 1
ATOM 2157 O O . VAL A 1 291 ? -15.07 23.172 -3.559 1 70.62 291 VAL A O 1
ATOM 2160 N N . GLU A 1 292 ? -14.164 25.125 -3.793 1 73.5 292 GLU A N 1
ATOM 2161 C CA . GLU A 1 292 ? -14.836 25.438 -5.047 1 73.5 292 GLU A CA 1
ATOM 2162 C C . GLU A 1 292 ? -13.867 25.422 -6.223 1 73.5 292 GLU A C 1
ATOM 2164 O O . GLU A 1 292 ? -12.711 25.828 -6.082 1 73.5 292 GLU A O 1
ATOM 2169 N N . GLN A 1 293 ? -14.125 24.844 -7.324 1 65.75 293 GLN A N 1
ATOM 2170 C CA . GLN A 1 293 ? -13.234 24.562 -8.445 1 65.75 293 GLN A CA 1
ATOM 2171 C C . GLN A 1 293 ? -12.469 25.812 -8.867 1 65.75 293 GLN A C 1
ATOM 2173 O O . GLN A 1 293 ? -11.273 25.75 -9.141 1 65.75 293 GLN A O 1
ATOM 2178 N N . ASN A 1 294 ? -13.141 26.953 -9.086 1 68.94 294 ASN A N 1
ATOM 2179 C CA . ASN A 1 294 ? -12.469 28.172 -9.516 1 68.94 294 ASN A CA 1
ATOM 2180 C C . ASN A 1 294 ? -11.391 28.594 -8.523 1 68.94 294 ASN A C 1
ATOM 2182 O O . ASN A 1 294 ? -10.32 29.062 -8.922 1 68.94 294 ASN A O 1
ATOM 2186 N N . ASP A 1 295 ? -11.617 28.25 -7.363 1 80.88 295 ASP A N 1
ATOM 2187 C CA . ASP A 1 295 ? -10.672 28.641 -6.324 1 80.88 295 ASP A CA 1
ATOM 2188 C C . ASP A 1 295 ? -9.469 27.703 -6.301 1 80.88 295 ASP A C 1
ATOM 2190 O O . ASP A 1 295 ? -8.344 28.141 -6.039 1 80.88 295 ASP A O 1
ATOM 2194 N N . LEU A 1 296 ? -9.688 26.516 -6.875 1 88.19 296 LEU A N 1
ATOM 2195 C CA . LEU A 1 296 ? -8.609 25.547 -6.797 1 88.19 296 LEU A CA 1
ATOM 2196 C C . LEU A 1 296 ? -7.523 25.844 -7.82 1 88.19 296 LEU A C 1
ATOM 2198 O O . LEU A 1 296 ? -6.332 25.719 -7.531 1 88.19 296 LEU A O 1
ATOM 2202 N N . GLU A 1 297 ? -7.914 26.281 -8.953 1 92 297 GLU A N 1
ATOM 2203 C CA . GLU A 1 297 ? -6.906 26.594 -9.961 1 92 297 GLU A CA 1
ATOM 2204 C C . GLU A 1 297 ? -6.047 27.781 -9.539 1 92 297 GLU A C 1
ATOM 2206 O O . GLU A 1 297 ? -4.84 27.797 -9.789 1 92 297 GLU A O 1
ATOM 2211 N N . GLU A 1 298 ? -6.719 28.688 -9.031 1 90.75 298 GLU A N 1
ATOM 2212 C CA . GLU A 1 298 ? -5.945 29.812 -8.531 1 90.75 298 GLU A CA 1
ATOM 2213 C C . GLU A 1 298 ? -4.992 29.391 -7.422 1 90.75 298 GLU A C 1
ATOM 2215 O O . GLU A 1 298 ? -3.857 29.859 -7.355 1 90.75 298 GLU A O 1
ATOM 2220 N N . LEU A 1 299 ? -5.473 28.594 -6.598 1 91.25 299 LEU A N 1
ATOM 2221 C CA . LEU A 1 299 ? -4.637 28.078 -5.52 1 91.25 299 LEU A CA 1
ATOM 2222 C C . LEU A 1 299 ? -3.471 27.266 -6.074 1 91.25 299 LEU A C 1
ATOM 2224 O O . LEU A 1 299 ? -2.344 27.375 -5.594 1 91.25 299 LEU A O 1
ATOM 2228 N N . TRP A 1 300 ? -3.734 26.438 -7.113 1 94 300 TRP A N 1
ATOM 2229 C CA . TRP A 1 300 ? -2.666 25.672 -7.742 1 94 300 TRP A CA 1
ATOM 2230 C C . TRP A 1 300 ? -1.646 26.594 -8.398 1 94 300 TRP A C 1
ATOM 2232 O O . TRP A 1 300 ? -0.444 26.328 -8.367 1 94 300 TRP A O 1
ATOM 2242 N N . ALA A 1 301 ? -2.113 27.719 -8.891 1 93.38 301 ALA A N 1
ATOM 2243 C CA . ALA A 1 301 ? -1.2 28.703 -9.461 1 93.38 301 ALA A CA 1
ATOM 2244 C C . ALA A 1 301 ? -0.314 29.328 -8.383 1 93.38 301 ALA A C 1
ATOM 2246 O O . ALA A 1 301 ? 0.87 29.578 -8.609 1 93.38 301 ALA A O 1
ATOM 2247 N N . VAL A 1 302 ? -0.914 29.531 -7.266 1 92.38 302 VAL A N 1
ATOM 2248 C CA . VAL A 1 302 ? -0.115 30.047 -6.156 1 92.38 302 VAL A CA 1
ATOM 2249 C C . VAL A 1 302 ? 0.941 29.016 -5.762 1 92.38 302 VAL A C 1
ATOM 2251 O O . VAL A 1 302 ? 2.117 29.359 -5.602 1 92.38 302 VAL A O 1
ATOM 2254 N N . ALA A 1 303 ? 0.511 27.844 -5.656 1 91.12 303 ALA A N 1
ATOM 2255 C CA . ALA A 1 303 ? 1.457 26.797 -5.301 1 91.12 303 ALA A CA 1
ATOM 2256 C C . ALA A 1 303 ? 2.568 26.688 -6.34 1 91.12 303 ALA A C 1
ATOM 2258 O O . ALA A 1 303 ? 3.746 26.562 -5.988 1 91.12 303 ALA A O 1
ATOM 2259 N N . ALA A 1 304 ? 2.215 26.812 -7.598 1 92.69 304 ALA A N 1
ATOM 2260 C CA . ALA A 1 304 ? 3.168 26.688 -8.695 1 92.69 304 ALA A CA 1
ATOM 2261 C C . ALA A 1 304 ? 4.152 27.844 -8.695 1 92.69 304 ALA A C 1
ATOM 2263 O O . ALA A 1 304 ? 5.293 27.703 -9.148 1 92.69 304 ALA A O 1
ATOM 2264 N N . SER A 1 305 ? 3.691 28.953 -8.25 1 88.69 305 SER A N 1
ATOM 2265 C CA . SER A 1 305 ? 4.508 30.156 -8.32 1 88.69 305 SER A CA 1
ATOM 2266 C C . SER A 1 305 ? 5.555 30.188 -7.215 1 88.69 305 SER A C 1
ATOM 2268 O O . SER A 1 305 ? 6.477 31.016 -7.242 1 88.69 305 SER A O 1
ATOM 2270 N N . LEU A 1 306 ? 5.402 29.422 -6.145 1 85.75 306 LEU A N 1
ATOM 2271 C CA . LEU A 1 306 ? 6.344 29.375 -5.031 1 85.75 306 LEU A CA 1
ATOM 2272 C C . LEU A 1 306 ? 7.59 28.578 -5.402 1 85.75 306 LEU A C 1
ATOM 2274 O O . LEU A 1 306 ? 8.648 28.75 -4.793 1 85.75 306 LEU A O 1
ATOM 2278 N N . MET B 1 1 ? -21.562 -23.562 -25.766 1 37.69 1 MET B N 1
ATOM 2279 C CA . MET B 1 1 ? -22.094 -22.453 -24.969 1 37.69 1 MET B CA 1
ATOM 2280 C C . MET B 1 1 ? -21 -21.75 -24.188 1 37.69 1 MET B C 1
ATOM 2282 O O . MET B 1 1 ? -20.141 -22.406 -23.594 1 37.69 1 MET B O 1
ATOM 2286 N N . ILE B 1 2 ? -20.516 -20.562 -24.406 1 49.78 2 ILE B N 1
ATOM 2287 C CA . ILE B 1 2 ? -19.312 -19.906 -23.906 1 49.78 2 ILE B CA 1
ATOM 2288 C C . ILE B 1 2 ? -19.328 -19.891 -22.375 1 49.78 2 ILE B C 1
ATOM 2290 O O . ILE B 1 2 ? -20.266 -19.359 -21.781 1 49.78 2 ILE B O 1
ATOM 2294 N N . MET B 1 3 ? -18.453 -20.719 -21.734 1 60.94 3 MET B N 1
ATOM 2295 C CA . MET B 1 3 ? -18.406 -20.859 -20.281 1 60.94 3 MET B CA 1
ATOM 2296 C C . MET B 1 3 ? -17.672 -19.688 -19.656 1 60.94 3 MET B C 1
ATOM 2298 O O . MET B 1 3 ? -16.688 -19.188 -20.203 1 60.94 3 MET B O 1
ATOM 2302 N N . PRO B 1 4 ? -18.266 -18.938 -18.594 1 69.19 4 PRO B N 1
ATOM 2303 C CA . PRO B 1 4 ? -17.516 -17.844 -17.984 1 69.19 4 PRO B CA 1
ATOM 2304 C C . PRO B 1 4 ? -16.219 -18.312 -17.328 1 69.19 4 PRO B C 1
ATOM 2306 O O . PRO B 1 4 ? -16.234 -19.188 -16.469 1 69.19 4 PRO B O 1
ATOM 2309 N N . THR B 1 5 ? -15.219 -17.812 -17.859 1 84.31 5 THR B N 1
ATOM 2310 C CA . THR B 1 5 ? -13.906 -18.328 -17.469 1 84.31 5 THR B CA 1
ATOM 2311 C C . THR B 1 5 ? -12.93 -17.172 -17.234 1 84.31 5 THR B C 1
ATOM 2313 O O . THR B 1 5 ? -13.047 -16.109 -17.844 1 84.31 5 THR B O 1
ATOM 2316 N N . GLY B 1 6 ? -12.031 -17.375 -16.281 1 92.31 6 GLY B N 1
ATOM 2317 C CA . GLY B 1 6 ? -10.977 -16.422 -15.984 1 92.31 6 GLY B CA 1
ATOM 2318 C C . GLY B 1 6 ? -9.641 -17.078 -15.703 1 92.31 6 GLY B C 1
ATOM 2319 O O . GLY B 1 6 ? -9.523 -18.312 -15.742 1 92.31 6 GLY B O 1
ATOM 2320 N N . VAL B 1 7 ? -8.797 -16.203 -15.531 1 95.38 7 VAL B N 1
ATOM 2321 C CA . VAL B 1 7 ? -7.465 -16.734 -15.266 1 95.38 7 VAL B CA 1
ATOM 2322 C C . VAL B 1 7 ? -6.844 -16 -14.078 1 95.38 7 VAL B C 1
ATOM 2324 O O . VAL B 1 7 ? -7.113 -14.82 -13.852 1 95.38 7 VAL B O 1
ATOM 2327 N N . MET B 1 8 ? -5.953 -16.797 -13.344 1 96.12 8 MET B N 1
ATOM 2328 C CA . MET B 1 8 ? -5.102 -16.172 -12.336 1 96.12 8 MET B CA 1
ATOM 2329 C C . MET B 1 8 ? -3.865 -15.547 -12.984 1 96.12 8 MET B C 1
ATOM 2331 O O . MET B 1 8 ? -3.248 -16.156 -13.859 1 96.12 8 MET B O 1
ATOM 2335 N N . LEU B 1 9 ? -3.738 -14.336 -12.617 1 94.5 9 LEU B N 1
ATOM 2336 C CA . LEU B 1 9 ? -2.527 -13.656 -13.055 1 94.5 9 LEU B CA 1
ATOM 2337 C C . LEU B 1 9 ? -1.549 -13.484 -11.898 1 94.5 9 LEU B C 1
ATOM 2339 O O . LEU B 1 9 ? -1.952 -13.156 -10.781 1 94.5 9 LEU B O 1
ATOM 2343 N N . ARG B 1 10 ? -0.211 -13.727 -12.141 1 92.06 10 ARG B N 1
ATOM 2344 C CA . ARG B 1 10 ? 0.833 -13.578 -11.133 1 92.06 10 ARG B CA 1
ATOM 2345 C C . ARG B 1 10 ? 1.868 -12.547 -11.562 1 92.06 10 ARG B C 1
ATOM 2347 O O . ARG B 1 10 ? 2.012 -12.266 -12.758 1 92.06 10 ARG B O 1
ATOM 2354 N N . ILE B 1 11 ? 2.445 -12.07 -10.594 1 91.19 11 ILE B N 1
ATOM 2355 C CA . ILE B 1 11 ? 3.512 -11.117 -10.883 1 91.19 11 ILE B CA 1
ATOM 2356 C C . ILE B 1 11 ? 4.645 -11.82 -11.625 1 91.19 11 ILE B C 1
ATOM 2358 O O . ILE B 1 11 ? 5.094 -12.891 -11.211 1 91.19 11 ILE B O 1
ATOM 2362 N N . ASN B 1 12 ? 5.023 -11.156 -12.797 1 90.62 12 ASN B N 1
ATOM 2363 C CA . ASN B 1 12 ? 6.199 -11.602 -13.531 1 90.62 12 ASN B CA 1
ATOM 2364 C C . ASN B 1 12 ? 7.488 -11.242 -12.805 1 90.62 12 ASN B C 1
ATOM 2366 O O . ASN B 1 12 ? 7.855 -10.07 -12.719 1 90.62 12 ASN B O 1
ATOM 2370 N N . PRO B 1 13 ? 8.133 -12.203 -12.211 1 88.31 13 PRO B N 1
ATOM 2371 C CA . PRO B 1 13 ? 9.305 -11.906 -11.391 1 88.31 13 PRO B CA 1
ATOM 2372 C C . PRO B 1 13 ? 10.43 -11.242 -12.18 1 88.31 13 PRO B C 1
ATOM 2374 O O . PRO B 1 13 ? 11.328 -10.641 -11.586 1 88.31 13 PRO B O 1
ATOM 2377 N N . SER B 1 14 ? 10.391 -11.398 -13.383 1 90.88 14 SER B N 1
ATOM 2378 C CA . SER B 1 14 ? 11.461 -10.82 -14.195 1 90.88 14 SER B CA 1
ATOM 2379 C C . SER B 1 14 ? 11.148 -9.383 -14.578 1 90.88 14 SER B C 1
ATOM 2381 O O . SER B 1 14 ? 11.992 -8.695 -15.164 1 90.88 14 SER B O 1
ATOM 2383 N N . ALA B 1 15 ? 9.914 -8.93 -14.289 1 93.62 15 ALA B N 1
ATOM 2384 C CA . ALA B 1 15 ? 9.531 -7.566 -14.633 1 93.62 15 ALA B CA 1
ATOM 2385 C C . ALA B 1 15 ? 10.297 -6.555 -13.781 1 93.62 15 ALA B C 1
ATOM 2387 O O . ALA B 1 15 ? 10.461 -6.742 -12.578 1 93.62 15 ALA B O 1
ATOM 2388 N N . ALA B 1 16 ? 10.797 -5.66 -14.43 1 97.19 16 ALA B N 1
ATOM 2389 C CA . ALA B 1 16 ? 11.477 -4.582 -13.719 1 97.19 16 ALA B CA 1
ATOM 2390 C C . ALA B 1 16 ? 10.508 -3.816 -12.82 1 97.19 16 ALA B C 1
ATOM 2392 O O . ALA B 1 16 ? 10.914 -3.26 -11.789 1 97.19 16 ALA B O 1
ATOM 2393 N N . ASN B 1 17 ? 9.336 -3.684 -13.359 1 98.5 17 ASN B N 1
ATOM 2394 C CA . ASN B 1 17 ? 8.227 -3.098 -12.625 1 98.5 17 ASN B CA 1
ATOM 2395 C C . ASN B 1 17 ? 7.023 -4.039 -12.586 1 98.5 17 ASN B C 1
ATOM 2397 O O . ASN B 1 17 ? 6.43 -4.34 -13.625 1 98.5 17 ASN B O 1
ATOM 2401 N N . ALA B 1 18 ? 6.699 -4.363 -11.367 1 98.06 18 ALA B N 1
ATOM 2402 C CA . ALA B 1 18 ? 5.703 -5.414 -11.172 1 98.06 18 ALA B CA 1
ATOM 2403 C C . ALA B 1 18 ? 4.34 -4.984 -11.711 1 98.06 18 ALA B C 1
ATOM 2405 O O . ALA B 1 18 ? 3.602 -5.797 -12.266 1 98.06 18 ALA B O 1
ATOM 2406 N N . ILE B 1 19 ? 3.949 -3.699 -11.57 1 98.69 19 ILE B N 1
ATOM 2407 C CA . ILE B 1 19 ? 2.623 -3.23 -11.953 1 98.69 19 ILE B CA 1
ATOM 2408 C C . ILE B 1 19 ? 2.549 -3.078 -13.477 1 98.69 19 ILE B C 1
ATOM 2410 O O . ILE B 1 19 ? 1.562 -3.48 -14.094 1 98.69 19 ILE B O 1
ATOM 2414 N N . ASP B 1 20 ? 3.705 -2.672 -14.062 1 98.5 20 ASP B N 1
ATOM 2415 C CA . ASP B 1 20 ? 3.758 -2.631 -15.523 1 98.5 20 ASP B CA 1
ATOM 2416 C C . ASP B 1 20 ? 3.658 -4.035 -16.109 1 98.5 20 ASP B C 1
ATOM 2418 O O . ASP B 1 20 ? 2.973 -4.242 -17.109 1 98.5 20 ASP B O 1
ATOM 2422 N N . GLY B 1 21 ? 4.273 -4.824 -15.508 1 97.75 21 GLY B N 1
ATOM 2423 C CA . GLY B 1 21 ? 4.223 -6.207 -15.969 1 97.75 21 GLY B CA 1
ATOM 2424 C C . GLY B 1 21 ? 2.84 -6.816 -15.867 1 97.75 21 GLY B C 1
ATOM 2425 O O . GLY B 1 21 ? 2.379 -7.477 -16.797 1 97.75 21 GLY B O 1
ATOM 2426 N N . LEU B 1 22 ? 2.27 -6.637 -14.789 1 98.06 22 LEU B N 1
ATOM 2427 C CA . LEU B 1 22 ? 0.915 -7.145 -14.602 1 98.06 22 LEU B CA 1
ATOM 2428 C C . LEU B 1 22 ? -0.035 -6.551 -15.641 1 98.06 22 LEU B C 1
ATOM 2430 O O . LEU B 1 22 ? -0.869 -7.262 -16.203 1 98.06 22 LEU B O 1
ATOM 2434 N N . ILE B 1 23 ? 0.022 -5.215 -15.836 1 98.69 23 ILE B N 1
ATOM 2435 C CA . ILE B 1 23 ? -0.866 -4.547 -16.781 1 98.69 23 ILE B CA 1
ATOM 2436 C C . ILE B 1 23 ? -0.595 -5.062 -18.188 1 98.69 23 ILE B C 1
ATOM 2438 O O . ILE B 1 23 ? -1.527 -5.316 -18.953 1 98.69 23 ILE B O 1
ATOM 2442 N N . ALA B 1 24 ? 0.667 -5.277 -18.531 1 97.69 24 ALA B N 1
ATOM 2443 C CA . ALA B 1 24 ? 1.025 -5.797 -19.859 1 97.69 24 ALA B CA 1
ATOM 2444 C C . ALA B 1 24 ? 0.476 -7.207 -20.047 1 97.69 24 ALA B C 1
ATOM 2446 O O . ALA B 1 24 ? -0.093 -7.512 -21.109 1 97.69 24 ALA B O 1
ATOM 2447 N N . ASP B 1 25 ? 0.626 -8.023 -19.078 1 96.5 25 ASP B N 1
ATOM 2448 C CA . ASP B 1 25 ? 0.104 -9.383 -19.156 1 96.5 25 ASP B CA 1
ATOM 2449 C C . ASP B 1 25 ? -1.42 -9.383 -19.25 1 96.5 25 ASP B C 1
ATOM 2451 O O . ASP B 1 25 ? -2 -10.148 -20.031 1 96.5 25 ASP B O 1
ATOM 2455 N N . ALA B 1 26 ? -2.035 -8.531 -18.469 1 97.94 26 ALA B N 1
ATOM 2456 C CA . ALA B 1 26 ? -3.494 -8.453 -18.5 1 97.94 26 ALA B CA 1
ATOM 2457 C C . ALA B 1 26 ? -3.994 -7.984 -19.859 1 97.94 26 ALA B C 1
ATOM 2459 O O . ALA B 1 26 ? -4.988 -8.5 -20.375 1 97.94 26 ALA B O 1
ATOM 2460 N N . ARG B 1 27 ? -3.361 -7.055 -20.406 1 98.12 27 ARG B N 1
ATOM 2461 C CA . ARG B 1 27 ? -3.738 -6.562 -21.734 1 98.12 27 ARG B CA 1
ATOM 2462 C C . ARG B 1 27 ? -3.6 -7.656 -22.781 1 98.12 27 ARG B C 1
ATOM 2464 O O . ARG B 1 27 ? -4.488 -7.84 -23.625 1 98.12 27 ARG B O 1
ATOM 2471 N N . ARG B 1 28 ? -2.539 -8.375 -22.672 1 96.38 28 ARG B N 1
ATOM 2472 C CA . ARG B 1 28 ? -2.314 -9.461 -23.625 1 96.38 28 ARG B CA 1
ATOM 2473 C C . ARG B 1 28 ? -3.377 -10.547 -23.469 1 96.38 28 ARG B C 1
ATOM 2475 O O . ARG B 1 28 ? -3.91 -11.039 -24.469 1 96.38 28 ARG B O 1
ATOM 2482 N N . ALA B 1 29 ? -3.604 -10.953 -22.281 1 95.5 29 ALA B N 1
ATOM 2483 C CA . ALA B 1 29 ? -4.652 -11.938 -22.031 1 95.5 29 ALA B CA 1
ATOM 2484 C C . ALA B 1 29 ? -5.992 -11.461 -22.594 1 95.5 29 ALA B C 1
ATOM 2486 O O . ALA B 1 29 ? -6.719 -12.234 -23.219 1 95.5 29 ALA B O 1
ATOM 2487 N N . HIS B 1 30 ? -6.27 -10.172 -22.375 1 96.88 30 HIS B N 1
ATOM 2488 C CA . HIS B 1 30 ? -7.516 -9.602 -22.859 1 96.88 30 HIS B CA 1
ATOM 2489 C C . HIS B 1 30 ? -7.566 -9.617 -24.391 1 96.88 30 HIS B C 1
ATOM 2491 O O . HIS B 1 30 ? -8.594 -9.961 -24.984 1 96.88 30 HIS B O 1
ATOM 2497 N N . ASP B 1 31 ? -6.539 -9.398 -24.969 1 97.19 31 ASP B N 1
ATOM 2498 C CA . ASP B 1 31 ? -6.445 -9.406 -26.422 1 97.19 31 ASP B CA 1
ATOM 2499 C C . ASP B 1 31 ? -6.664 -10.812 -26.984 1 97.19 31 ASP B C 1
ATOM 2501 O O . ASP B 1 31 ? -7.207 -10.969 -28.078 1 97.19 31 ASP B O 1
ATOM 2505 N N . ILE B 1 32 ? -6.281 -11.648 -26.25 1 94.75 32 ILE B N 1
ATOM 2506 C CA . ILE B 1 32 ? -6.434 -13.039 -26.656 1 94.75 32 ILE B CA 1
ATOM 2507 C C . ILE B 1 32 ? -7.883 -13.477 -26.469 1 94.75 32 ILE B C 1
ATOM 2509 O O . ILE B 1 32 ? -8.352 -14.398 -27.141 1 94.75 32 ILE B O 1
ATOM 2513 N N . GLY B 1 33 ? -8.461 -12.883 -25.562 1 94 33 GLY B N 1
ATOM 2514 C CA . GLY B 1 33 ? -9.891 -13.117 -25.453 1 94 33 GLY B CA 1
ATOM 2515 C C . GLY B 1 33 ? -10.328 -13.445 -24.031 1 94 33 GLY B C 1
ATOM 2516 O O . GLY B 1 33 ? -11.5 -13.742 -23.797 1 94 33 GLY B O 1
ATOM 2517 N N . VAL B 1 34 ? -9.422 -13.422 -23.094 1 93.88 34 VAL B N 1
ATOM 2518 C CA . VAL B 1 34 ? -9.742 -13.633 -21.688 1 93.88 34 VAL B CA 1
ATOM 2519 C C . VAL B 1 34 ? -10.609 -12.484 -21.172 1 93.88 34 VAL B C 1
ATOM 2521 O O . VAL B 1 34 ? -10.32 -11.32 -21.438 1 93.88 34 VAL B O 1
ATOM 2524 N N . LYS B 1 35 ? -11.438 -12.867 -20.375 1 94.56 35 LYS B N 1
ATOM 2525 C CA . LYS B 1 35 ? -12.422 -11.859 -19.984 1 94.56 35 LYS B CA 1
ATOM 2526 C C . LYS B 1 35 ? -12.273 -11.477 -18.516 1 94.56 35 LYS B C 1
ATOM 2528 O O . LYS B 1 35 ? -12.789 -10.445 -18.078 1 94.56 35 LYS B O 1
ATOM 2533 N N . GLN B 1 36 ? -11.68 -12.297 -17.766 1 97 36 GLN B N 1
ATOM 2534 C CA . GLN B 1 36 ? -11.562 -12.062 -16.328 1 97 36 GLN B CA 1
ATOM 2535 C C . GLN B 1 36 ? -10.203 -12.531 -15.812 1 97 36 GLN B C 1
ATOM 2537 O O . GLN B 1 36 ? -9.781 -13.648 -16.094 1 97 36 GLN B O 1
ATOM 2542 N N . ILE B 1 37 ? -9.602 -11.531 -15.078 1 97.06 37 ILE B N 1
ATOM 2543 C CA . ILE B 1 37 ? -8.367 -11.961 -14.43 1 97.06 37 ILE B CA 1
ATOM 2544 C C . ILE B 1 37 ? -8.516 -11.82 -12.914 1 97.06 37 ILE B C 1
ATOM 2546 O O . ILE B 1 37 ? -9.258 -10.961 -12.43 1 97.06 37 ILE B O 1
ATOM 2550 N N . TRP B 1 38 ? -7.793 -12.68 -12.289 1 98.19 38 TRP B N 1
ATOM 2551 C CA . TRP B 1 38 ? -7.824 -12.695 -10.828 1 98.19 38 TRP B CA 1
ATOM 2552 C C . TRP B 1 38 ? -6.414 -12.594 -10.25 1 98.19 38 TRP B C 1
ATOM 2554 O O . TRP B 1 38 ? -5.473 -13.18 -10.789 1 98.19 38 TRP B O 1
ATOM 2564 N N . LEU B 1 39 ? -6.359 -11.859 -9.117 1 98.12 39 LEU B N 1
ATOM 2565 C CA . LEU B 1 39 ? -5.098 -11.688 -8.414 1 98.12 39 LEU B CA 1
ATOM 2566 C C . LEU B 1 39 ? -5.195 -12.195 -6.98 1 98.12 39 LEU B C 1
ATOM 2568 O O . LEU B 1 39 ? -6.195 -11.953 -6.301 1 98.12 39 LEU B O 1
ATOM 2572 N N . ALA B 1 40 ? -4.238 -12.859 -6.621 1 96.56 40 ALA B N 1
ATOM 2573 C CA . ALA B 1 40 ? -4.16 -13.297 -5.227 1 96.56 40 ALA B CA 1
ATOM 2574 C C . ALA B 1 40 ? -3.412 -12.273 -4.375 1 96.56 40 ALA B C 1
ATOM 2576 O O . ALA B 1 40 ? -2.455 -11.656 -4.836 1 96.56 40 ALA B O 1
ATOM 2577 N N . GLN B 1 41 ? -3.766 -12.141 -3.205 1 95.25 41 GLN B N 1
ATOM 2578 C CA . GLN B 1 41 ? -3.025 -11.344 -2.236 1 95.25 41 GLN B CA 1
ATOM 2579 C C . GLN B 1 41 ? -1.894 -12.148 -1.605 1 95.25 41 GLN B C 1
ATOM 2581 O O . GLN B 1 41 ? -2.127 -13.211 -1.036 1 95.25 41 GLN B O 1
ATOM 2586 N N . GLN B 1 42 ? -0.804 -11.578 -1.73 1 91 42 GLN B N 1
ATOM 2587 C CA . GLN B 1 42 ? 0.364 -12.125 -1.049 1 91 42 GLN B CA 1
ATOM 2588 C C . GLN B 1 42 ? 1.027 -11.078 -0.162 1 91 42 GLN B C 1
ATOM 2590 O O . GLN B 1 42 ? 0.362 -10.164 0.335 1 91 42 GLN B O 1
ATOM 2595 N N . ALA B 1 43 ? 2.279 -11.266 0.11 1 90.94 43 ALA B N 1
ATOM 2596 C CA . ALA B 1 43 ? 2.912 -10.312 1.021 1 90.94 43 ALA B CA 1
ATOM 2597 C C . ALA B 1 43 ? 3.561 -9.164 0.253 1 90.94 43 ALA B C 1
ATOM 2599 O O . ALA B 1 43 ? 4.023 -8.195 0.853 1 90.94 43 ALA B O 1
ATOM 2600 N N . ASP B 1 44 ? 3.539 -9.234 -1.007 1 92.06 44 ASP B N 1
ATOM 2601 C CA . ASP B 1 44 ? 4.184 -8.219 -1.827 1 92.06 44 ASP B CA 1
ATOM 2602 C C . ASP B 1 44 ? 3.176 -7.168 -2.289 1 92.06 44 ASP B C 1
ATOM 2604 O O . ASP B 1 44 ? 2.695 -6.363 -1.487 1 92.06 44 ASP B O 1
ATOM 2608 N N . ILE B 1 45 ? 2.504 -7.398 -3.35 1 95.5 45 ILE B N 1
ATOM 2609 C CA . ILE B 1 45 ? 1.643 -6.34 -3.861 1 95.5 45 ILE B CA 1
ATOM 2610 C C . ILE B 1 45 ? 0.308 -6.355 -3.119 1 95.5 45 ILE B C 1
ATOM 2612 O O . ILE B 1 45 ? -0.073 -7.375 -2.537 1 95.5 45 ILE B O 1
ATOM 2616 N N . ASP B 1 46 ? -0.3 -5.223 -3.139 1 98.5 46 ASP B N 1
ATOM 2617 C CA . ASP B 1 46 ? -1.699 -5.113 -2.738 1 98.5 46 ASP B CA 1
ATOM 2618 C C . ASP B 1 46 ? -2.629 -5.48 -3.893 1 98.5 46 ASP B C 1
ATOM 2620 O O . ASP B 1 46 ? -2.732 -4.742 -4.875 1 98.5 46 ASP B O 1
ATOM 2624 N N . ALA B 1 47 ? -3.271 -6.508 -3.693 1 98.69 47 ALA B N 1
ATOM 2625 C CA . ALA B 1 47 ? -3.984 -7.102 -4.82 1 98.69 47 ALA B CA 1
ATOM 2626 C C . ALA B 1 47 ? -5.168 -6.234 -5.242 1 98.69 47 ALA B C 1
ATOM 2628 O O . ALA B 1 47 ? -5.48 -6.137 -6.434 1 98.69 47 ALA B O 1
ATOM 2629 N N . ILE B 1 48 ? -5.777 -5.68 -4.32 1 98.88 48 ILE B N 1
ATOM 2630 C CA . ILE B 1 48 ? -6.914 -4.836 -4.676 1 98.88 48 ILE B CA 1
ATOM 2631 C C . ILE B 1 48 ? -6.434 -3.619 -5.461 1 98.88 48 ILE B C 1
ATOM 2633 O O . ILE B 1 48 ? -7.008 -3.275 -6.496 1 98.88 48 ILE B O 1
ATOM 2637 N N . ALA B 1 49 ? -5.453 -2.957 -4.93 1 98.88 49 ALA B N 1
ATOM 2638 C CA . ALA B 1 49 ? -4.883 -1.813 -5.637 1 98.88 49 ALA B CA 1
ATOM 2639 C C . ALA B 1 49 ? -4.426 -2.207 -7.035 1 98.88 49 ALA B C 1
ATOM 2641 O O . ALA B 1 49 ? -4.668 -1.479 -8 1 98.88 49 ALA B O 1
ATOM 2642 N N . ALA B 1 50 ? -3.709 -3.348 -7.16 1 98.88 50 ALA B N 1
ATOM 2643 C CA . ALA B 1 50 ? -3.205 -3.807 -8.453 1 98.88 50 ALA B CA 1
ATOM 2644 C C . ALA B 1 50 ? -4.352 -4.086 -9.414 1 98.88 50 ALA B C 1
ATOM 2646 O O . ALA B 1 50 ? -4.266 -3.762 -10.602 1 98.88 50 ALA B O 1
ATOM 2647 N N . ALA B 1 51 ? -5.402 -4.613 -8.844 1 98.88 51 ALA B N 1
ATOM 2648 C CA . ALA B 1 51 ? -6.578 -4.859 -9.68 1 98.88 51 ALA B CA 1
ATOM 2649 C C . ALA B 1 51 ? -7.16 -3.551 -10.203 1 98.88 51 ALA B C 1
ATOM 2651 O O . ALA B 1 51 ? -7.555 -3.461 -11.367 1 98.88 51 ALA B O 1
ATOM 2652 N N . GLY B 1 52 ? -7.23 -2.588 -9.32 1 98.88 52 GLY B N 1
ATOM 2653 C CA . GLY B 1 52 ? -7.711 -1.293 -9.773 1 98.88 52 GLY B CA 1
ATOM 2654 C C . GLY B 1 52 ? -6.844 -0.677 -10.852 1 98.88 52 GLY B C 1
ATOM 2655 O O . GLY B 1 52 ? -7.355 -0.114 -11.828 1 98.88 52 GLY B O 1
ATOM 2656 N N . LEU B 1 53 ? -5.598 -0.853 -10.727 1 98.94 53 LEU B N 1
ATOM 2657 C CA . LEU B 1 53 ? -4.656 -0.319 -11.703 1 98.94 53 LEU B CA 1
ATOM 2658 C C . LEU B 1 53 ? -4.793 -1.045 -13.039 1 98.94 53 LEU B C 1
ATOM 2660 O O . LEU B 1 53 ? -4.789 -0.413 -14.094 1 98.94 53 LEU B O 1
ATOM 2664 N N . ILE B 1 54 ? -4.949 -2.33 -12.984 1 98.88 54 ILE B N 1
ATOM 2665 C CA . ILE B 1 54 ? -5.133 -3.105 -14.211 1 98.88 54 ILE B CA 1
ATOM 2666 C C . ILE B 1 54 ? -6.453 -2.715 -14.875 1 98.88 54 ILE B C 1
ATOM 2668 O O . ILE B 1 54 ? -6.5 -2.48 -16.078 1 98.88 54 ILE B O 1
ATOM 2672 N N . GLY B 1 55 ? -7.516 -2.637 -14.039 1 98.75 55 GLY B N 1
ATOM 2673 C CA . GLY B 1 55 ? -8.812 -2.266 -14.578 1 98.75 55 GLY B CA 1
ATOM 2674 C C . GLY B 1 55 ? -8.82 -0.902 -15.242 1 98.75 55 GLY B C 1
ATOM 2675 O O . GLY B 1 55 ? -9.5 -0.698 -16.25 1 98.75 55 GLY B O 1
ATOM 2676 N N . ALA B 1 56 ? -8.07 -0.011 -14.664 1 98.75 56 ALA B N 1
ATOM 2677 C CA . ALA B 1 56 ? -7.98 1.326 -15.242 1 98.75 56 ALA B CA 1
ATOM 2678 C C . ALA B 1 56 ? -7.195 1.305 -16.547 1 98.75 56 ALA B C 1
ATOM 2680 O O . ALA B 1 56 ? -7.504 2.053 -17.484 1 98.75 56 ALA B O 1
ATOM 2681 N N . ALA B 1 57 ? -6.332 0.412 -16.672 1 98.69 57 ALA B N 1
ATOM 2682 C CA . ALA B 1 57 ? -5.414 0.416 -17.812 1 98.69 57 ALA B CA 1
ATOM 2683 C C . ALA B 1 57 ? -5.965 -0.422 -18.969 1 98.69 57 ALA B C 1
ATOM 2685 O O . ALA B 1 57 ? -5.566 -0.243 -20.125 1 98.69 57 ALA B O 1
ATOM 2686 N N . VAL B 1 58 ? -6.812 -1.376 -18.656 1 98.69 58 VAL B N 1
ATOM 2687 C CA . VAL B 1 58 ? -7.352 -2.277 -19.672 1 98.69 58 VAL B CA 1
ATOM 2688 C C . VAL B 1 58 ? -8.875 -2.27 -19.609 1 98.69 58 VAL B C 1
ATOM 2690 O O . VAL B 1 58 ? -9.492 -3.205 -19.094 1 98.69 58 VAL B O 1
ATOM 2693 N N . PRO B 1 59 ? -9.531 -1.29 -20.172 1 98 59 PRO B N 1
ATOM 2694 C CA . PRO B 1 59 ? -10.984 -1.138 -20.062 1 98 59 PRO B CA 1
ATOM 2695 C C . PRO B 1 59 ? -11.742 -2.352 -20.578 1 98 59 PRO B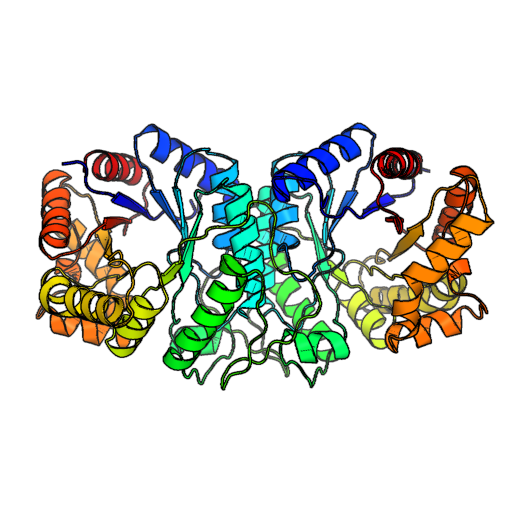 C 1
ATOM 2697 O O . PRO B 1 59 ? -11.406 -2.893 -21.641 1 98 59 PRO B O 1
ATOM 2700 N N . GLY B 1 60 ? -12.656 -2.744 -19.75 1 97.5 60 GLY B N 1
ATOM 2701 C CA . GLY B 1 60 ? -13.555 -3.826 -20.141 1 97.5 60 GLY B CA 1
ATOM 2702 C C . GLY B 1 60 ? -13.117 -5.176 -19.594 1 97.5 60 GLY B C 1
ATOM 2703 O O . GLY B 1 60 ? -13.898 -6.129 -19.594 1 97.5 60 GLY B O 1
ATOM 2704 N N . LEU B 1 61 ? -11.883 -5.25 -19.203 1 97.81 61 LEU B N 1
ATOM 2705 C CA . LEU B 1 61 ? -11.391 -6.473 -18.594 1 97.81 61 LEU B CA 1
ATOM 2706 C C . LEU B 1 61 ? -11.891 -6.602 -17.156 1 97.81 61 LEU B C 1
ATOM 2708 O O . LEU B 1 61 ? -11.773 -5.664 -16.375 1 97.81 61 LEU B O 1
ATOM 2712 N N . GLY B 1 62 ? -12.555 -7.754 -16.891 1 98.06 62 GLY B N 1
ATOM 2713 C CA . GLY B 1 62 ? -12.828 -8.047 -15.492 1 98.06 62 GLY B CA 1
ATOM 2714 C C . GLY B 1 62 ? -11.586 -8.344 -14.688 1 98.06 62 GLY B C 1
ATOM 2715 O O . GLY B 1 62 ? -10.672 -9.016 -15.172 1 98.06 62 GLY B O 1
ATOM 2716 N N . VAL B 1 63 ? -11.617 -7.727 -13.586 1 98.38 63 VAL B N 1
ATOM 2717 C CA . VAL B 1 63 ? -10.477 -7.883 -12.688 1 98.38 63 VAL B CA 1
ATOM 2718 C C . VAL B 1 63 ? -10.977 -8.102 -11.258 1 98.38 63 VAL B C 1
ATOM 2720 O O . VAL B 1 63 ? -11.977 -7.504 -10.844 1 98.38 63 VAL B O 1
ATOM 2723 N N . GLY B 1 64 ? -10.297 -9.023 -10.516 1 98.06 64 GLY B N 1
ATOM 2724 C CA . GLY B 1 64 ? -10.719 -9.242 -9.141 1 98.06 64 GLY B CA 1
ATOM 2725 C C . GLY B 1 64 ? -9.664 -9.922 -8.297 1 98.06 64 GLY B C 1
ATOM 2726 O O . GLY B 1 64 ? -8.562 -10.203 -8.773 1 98.06 64 GLY B O 1
ATOM 2727 N N . THR B 1 65 ? -10.023 -9.953 -7.133 1 98.69 65 THR B N 1
ATOM 2728 C CA . THR B 1 65 ? -9.125 -10.609 -6.191 1 98.69 65 THR B CA 1
ATOM 2729 C C . THR B 1 65 ? -9.602 -12.023 -5.887 1 98.69 65 THR B C 1
ATOM 2731 O O . THR B 1 65 ? -10.805 -12.266 -5.762 1 98.69 65 THR B O 1
ATOM 2734 N N . ALA B 1 66 ? -8.711 -12.945 -5.66 1 98 66 ALA B N 1
ATOM 2735 C CA . ALA B 1 66 ? -8.953 -14.344 -5.305 1 98 66 ALA B CA 1
ATOM 2736 C C . ALA B 1 66 ? -7.797 -14.914 -4.484 1 98 66 ALA B C 1
ATOM 2738 O O . ALA B 1 66 ? -6.969 -15.664 -5.004 1 98 66 ALA B O 1
ATOM 2739 N N . VAL B 1 67 ? -7.656 -14.398 -3.453 1 97.38 67 VAL B N 1
ATOM 2740 C CA . VAL B 1 67 ? -8.547 -13.594 -2.631 1 97.38 67 VAL B CA 1
ATOM 2741 C C . VAL B 1 67 ? -7.73 -12.758 -1.649 1 97.38 67 VAL B C 1
ATOM 2743 O O . VAL B 1 67 ? -6.527 -12.977 -1.486 1 97.38 67 VAL B O 1
ATOM 2746 N N . VAL B 1 68 ? -8.273 -11.883 -1.023 1 97.75 68 VAL B N 1
ATOM 2747 C CA . VAL B 1 68 ? -7.715 -11.07 0.048 1 97.75 68 VAL B CA 1
ATOM 2748 C C . VAL B 1 68 ? -8.219 -11.57 1.398 1 97.75 68 VAL B C 1
ATOM 2750 O O . VAL B 1 68 ? -9.43 -11.641 1.628 1 97.75 68 VAL B O 1
ATOM 2753 N N . PRO B 1 69 ? -7.387 -11.852 2.285 1 95.75 69 PRO B N 1
ATOM 2754 C CA . PRO B 1 69 ? -7.836 -12.328 3.596 1 95.75 69 PRO B CA 1
ATOM 2755 C C . PRO B 1 69 ? -8.5 -11.227 4.422 1 95.75 69 PRO B C 1
ATOM 2757 O O . PRO B 1 69 ? -8.023 -10.086 4.434 1 95.75 69 PRO B O 1
ATOM 2760 N N . ILE B 1 70 ? -9.422 -11.578 5.18 1 96.25 70 ILE B N 1
ATOM 2761 C CA . ILE B 1 70 ? -10.25 -10.578 5.836 1 96.25 70 ILE B CA 1
ATOM 2762 C C . ILE B 1 70 ? -9.672 -10.242 7.211 1 96.25 70 ILE B C 1
ATOM 2764 O O . ILE B 1 70 ? -9.906 -9.156 7.742 1 96.25 70 ILE B O 1
ATOM 2768 N N . ASN B 1 71 ? -8.922 -11.078 7.758 1 95 71 ASN B N 1
ATOM 2769 C CA . ASN B 1 71 ? -8.609 -10.922 9.172 1 95 71 ASN B CA 1
ATOM 2770 C C . ASN B 1 71 ? -7.57 -9.828 9.398 1 95 71 ASN B C 1
ATOM 2772 O O . ASN B 1 71 ? -7.676 -9.055 10.359 1 95 71 ASN B O 1
ATOM 2776 N N . PRO B 1 72 ? -6.652 -9.75 8.445 1 93.88 72 PRO B N 1
ATOM 2777 C CA . PRO B 1 72 ? -5.66 -8.711 8.727 1 93.88 72 PRO B CA 1
ATOM 2778 C C . PRO B 1 72 ? -6.156 -7.312 8.359 1 93.88 72 PRO B C 1
ATOM 2780 O O . PRO B 1 72 ? -5.453 -6.324 8.578 1 93.88 72 PRO B O 1
ATOM 2783 N N . ARG B 1 73 ? -7.301 -7.188 7.863 1 96.25 73 ARG B N 1
ATOM 2784 C CA . ARG B 1 73 ? -7.824 -5.902 7.418 1 96.25 73 ARG B CA 1
ATOM 2785 C C . ARG B 1 73 ? -9.219 -5.656 7.98 1 96.25 73 ARG B C 1
ATOM 2787 O O . ARG B 1 73 ? -10.086 -6.527 7.91 1 96.25 73 ARG B O 1
ATOM 2794 N N . HIS B 1 74 ? -9.375 -4.453 8.445 1 97 74 HIS B N 1
ATOM 2795 C CA . HIS B 1 74 ? -10.688 -4.016 8.898 1 97 74 HIS B CA 1
ATOM 2796 C C . HIS B 1 74 ? -11.648 -3.846 7.73 1 97 74 HIS B C 1
ATOM 2798 O O . HIS B 1 74 ? -11.258 -3.361 6.664 1 97 74 HIS B O 1
ATOM 2804 N N . PRO B 1 75 ? -12.898 -4.207 7.949 1 97.75 75 PRO B N 1
ATOM 2805 C CA . PRO B 1 75 ? -13.805 -4.164 6.801 1 97.75 75 PRO B CA 1
ATOM 2806 C C . PRO B 1 75 ? -13.953 -2.758 6.223 1 97.75 75 PRO B C 1
ATOM 2808 O O . PRO B 1 75 ? -14.203 -2.604 5.023 1 97.75 75 PRO B O 1
ATOM 2811 N N . LEU B 1 76 ? -13.82 -1.69 6.988 1 97.25 76 LEU B N 1
ATOM 2812 C CA . LEU B 1 76 ? -13.883 -0.332 6.461 1 97.25 76 LEU B CA 1
ATOM 2813 C C . LEU B 1 76 ? -12.695 -0.049 5.547 1 97.25 76 LEU B C 1
ATOM 2815 O O . LEU B 1 76 ? -12.82 0.683 4.562 1 97.25 76 LEU B O 1
ATOM 2819 N N . VAL B 1 77 ? -11.547 -0.662 5.91 1 97.69 77 VAL B N 1
ATOM 2820 C CA . VAL B 1 77 ? -10.359 -0.476 5.086 1 97.69 77 VAL B CA 1
ATOM 2821 C C . VAL B 1 77 ? -10.531 -1.204 3.754 1 97.69 77 VAL B C 1
ATOM 2823 O O . VAL B 1 77 ? -10.25 -0.647 2.691 1 97.69 77 VAL B O 1
ATOM 2826 N N . ILE B 1 78 ? -11.125 -2.34 3.816 1 98.44 78 ILE B N 1
ATOM 2827 C CA . ILE B 1 78 ? -11.375 -3.104 2.598 1 98.44 78 ILE B CA 1
ATOM 2828 C C . ILE B 1 78 ? -12.461 -2.412 1.771 1 98.44 78 ILE B C 1
ATOM 2830 O O . ILE B 1 78 ? -12.391 -2.396 0.54 1 98.44 78 ILE B O 1
ATOM 2834 N N . SER B 1 79 ? -13.453 -1.95 2.422 1 98.5 79 SER B N 1
ATOM 2835 C CA . SER B 1 79 ? -14.508 -1.242 1.708 1 98.5 79 SER B CA 1
ATOM 2836 C C . SER B 1 79 ? -13.945 -0.081 0.896 1 98.5 79 SER B C 1
ATOM 2838 O O . SER B 1 79 ? -14.25 0.058 -0.291 1 98.5 79 SER B O 1
ATOM 2840 N N . ALA B 1 80 ? -13.125 0.71 1.5 1 98.38 80 ALA B N 1
ATOM 2841 C CA . ALA B 1 80 ? -12.531 1.854 0.807 1 98.38 80 ALA B CA 1
ATOM 2842 C C . ALA B 1 80 ? -11.641 1.398 -0.343 1 98.38 80 ALA B C 1
ATOM 2844 O O . ALA B 1 80 ? -11.711 1.943 -1.447 1 98.38 80 ALA B O 1
ATOM 2845 N N . ALA B 1 81 ? -10.867 0.411 -0.108 1 98.75 81 ALA B N 1
ATOM 2846 C CA . ALA B 1 81 ? -9.953 -0.085 -1.135 1 98.75 81 ALA B CA 1
ATOM 2847 C C . ALA B 1 81 ? -10.727 -0.68 -2.311 1 98.75 81 ALA B C 1
ATOM 2849 O O . ALA B 1 81 ? -10.406 -0.411 -3.471 1 98.75 81 ALA B O 1
ATOM 2850 N N . ALA B 1 82 ? -11.719 -1.405 -1.981 1 98.88 82 ALA B N 1
ATOM 2851 C CA . ALA B 1 82 ? -12.5 -2.064 -3.021 1 98.88 82 ALA B CA 1
ATOM 2852 C C . ALA B 1 82 ? -13.281 -1.046 -3.85 1 98.88 82 ALA B C 1
ATOM 2854 O O . ALA B 1 82 ? -13.344 -1.149 -5.078 1 98.88 82 ALA B O 1
ATOM 2855 N N . GLN B 1 83 ? -13.852 -0.183 -3.207 1 98.81 83 GLN B N 1
ATOM 2856 C CA . GLN B 1 83 ? -14.617 0.798 -3.965 1 98.81 83 GLN B CA 1
ATOM 2857 C C . GLN B 1 83 ? -13.703 1.674 -4.816 1 98.81 83 GLN B C 1
ATOM 2859 O O . GLN B 1 83 ? -14.086 2.09 -5.914 1 98.81 83 GLN B O 1
ATOM 2864 N N . THR B 1 84 ? -12.57 1.965 -4.375 1 98.88 84 THR B N 1
ATOM 2865 C CA . THR B 1 84 ? -11.586 2.688 -5.168 1 98.88 84 THR B CA 1
ATOM 2866 C C . THR B 1 84 ? -11.188 1.885 -6.406 1 98.88 84 THR B C 1
ATOM 2868 O O . THR B 1 84 ? -11.141 2.424 -7.512 1 98.88 84 THR B O 1
ATOM 2871 N N . ALA B 1 85 ? -10.914 0.593 -6.172 1 98.88 85 ALA B N 1
ATOM 2872 C CA . ALA B 1 85 ? -10.586 -0.275 -7.301 1 98.88 85 ALA B CA 1
ATOM 2873 C C . ALA B 1 85 ? -11.742 -0.364 -8.281 1 98.88 85 ALA B C 1
ATOM 2875 O O . ALA B 1 85 ? -11.539 -0.374 -9.5 1 98.88 85 ALA B O 1
ATOM 2876 N N . GLN B 1 86 ? -12.914 -0.479 -7.828 1 98.88 86 GLN B N 1
ATOM 2877 C CA . GLN B 1 86 ? -14.094 -0.57 -8.672 1 98.88 86 GLN B CA 1
ATOM 2878 C C . GLN B 1 86 ? -14.281 0.697 -9.5 1 98.88 86 GLN B C 1
ATOM 2880 O O . GLN B 1 86 ? -14.555 0.626 -10.703 1 98.88 86 GLN B O 1
ATOM 2885 N N . ALA B 1 87 ? -14.109 1.84 -8.812 1 98.88 87 ALA B N 1
ATOM 2886 C CA . ALA B 1 87 ? -14.195 3.092 -9.562 1 98.88 87 ALA B CA 1
ATOM 2887 C C . ALA B 1 87 ? -13.117 3.154 -10.648 1 98.88 87 ALA B C 1
ATOM 2889 O O . ALA B 1 87 ? -13.398 3.545 -11.781 1 98.88 87 ALA B O 1
ATOM 2890 N N . ALA B 1 88 ? -12.039 2.744 -10.281 1 98.88 88 ALA B N 1
ATOM 2891 C CA . ALA B 1 88 ? -10.93 2.777 -11.227 1 98.88 88 ALA B CA 1
ATOM 2892 C C . ALA B 1 88 ? -11.164 1.808 -12.383 1 98.88 88 ALA B C 1
ATOM 2894 O O . ALA B 1 88 ? -10.805 2.094 -13.523 1 98.88 88 ALA B O 1
ATOM 2895 N N . ALA B 1 89 ? -11.781 0.693 -12.133 1 98.81 89 ALA B N 1
ATOM 2896 C CA . ALA B 1 89 ? -12 -0.355 -13.125 1 98.81 89 ALA B CA 1
ATOM 2897 C C . ALA B 1 89 ? -13.32 -0.153 -13.867 1 98.81 89 ALA B C 1
ATOM 2899 O O . ALA B 1 89 ? -13.672 -0.939 -14.75 1 98.81 89 ALA B O 1
ATOM 2900 N N . HIS B 1 90 ? -14.07 0.884 -13.438 1 98.62 90 HIS B N 1
ATOM 2901 C CA . HIS B 1 90 ? -15.32 1.3 -14.07 1 98.62 90 HIS B CA 1
ATOM 2902 C C . HIS B 1 90 ? -16.328 0.151 -14.117 1 98.62 90 HIS B C 1
ATOM 2904 O O . HIS B 1 90 ? -16.906 -0.121 -15.172 1 98.62 90 HIS B O 1
ATOM 2910 N N . GLY B 1 91 ? -16.344 -0.471 -13 1 98.38 91 GLY B N 1
ATOM 2911 C CA . GLY B 1 91 ? -17.422 -1.431 -12.828 1 98.38 91 GLY B CA 1
ATOM 2912 C C . GLY B 1 91 ? -16.984 -2.865 -13.062 1 98.38 91 GLY B C 1
ATOM 2913 O O . GLY B 1 91 ? -17.797 -3.787 -12.977 1 98.38 91 GLY B O 1
ATOM 2914 N N . ASN B 1 92 ? -15.82 -3.033 -13.281 1 98.5 92 ASN B N 1
ATOM 2915 C CA . ASN B 1 92 ? -15.375 -4.359 -13.703 1 98.5 92 ASN B CA 1
ATOM 2916 C C . ASN B 1 92 ? -14.555 -5.047 -12.617 1 98.5 92 ASN B C 1
ATOM 2918 O O . ASN B 1 92 ? -13.883 -6.047 -12.883 1 98.5 92 ASN B O 1
ATOM 2922 N N . PHE B 1 93 ? -14.57 -4.512 -11.453 1 98.69 93 PHE B N 1
ATOM 2923 C CA . PHE B 1 93 ? -13.828 -5.09 -10.336 1 98.69 93 PHE B CA 1
ATOM 2924 C C . PHE B 1 93 ? -14.719 -6.016 -9.516 1 98.69 93 PHE B C 1
ATOM 2926 O O . PHE B 1 93 ? -15.883 -5.695 -9.258 1 98.69 93 PHE B O 1
ATOM 2933 N N . THR B 1 94 ? -14.133 -7.117 -9.086 1 98.62 94 THR B N 1
ATOM 2934 C CA . THR B 1 94 ? -14.758 -8.094 -8.195 1 98.62 94 THR B CA 1
ATOM 2935 C C . THR B 1 94 ? -13.891 -8.336 -6.965 1 98.62 94 THR B C 1
ATOM 2937 O O . THR B 1 94 ? -12.68 -8.516 -7.078 1 98.62 94 THR B O 1
ATOM 2940 N N . LEU B 1 95 ? -14.578 -8.242 -5.883 1 98.88 95 LEU B N 1
ATOM 2941 C CA . LEU B 1 95 ? -13.867 -8.43 -4.625 1 98.88 95 LEU B CA 1
ATOM 2942 C C . LEU B 1 95 ? -14 -9.875 -4.141 1 98.88 95 LEU B C 1
ATOM 2944 O O . LEU B 1 95 ? -15.094 -10.32 -3.805 1 98.88 95 LEU B O 1
ATOM 2948 N N . GLY B 1 96 ? -12.961 -10.609 -4.117 1 98.81 96 GLY B N 1
ATOM 2949 C CA . GLY B 1 96 ? -12.891 -11.922 -3.492 1 98.81 96 GLY B CA 1
ATOM 2950 C C . GLY B 1 96 ? -12.164 -11.906 -2.162 1 98.81 96 GLY B C 1
ATOM 2951 O O . GLY B 1 96 ? -11.031 -11.43 -2.07 1 98.81 96 GLY B O 1
ATOM 2952 N N . LEU B 1 97 ? -12.742 -12.453 -1.305 1 98.56 97 LEU B N 1
ATOM 2953 C CA . LEU B 1 97 ? -12.289 -12.461 0.083 1 98.56 97 LEU B CA 1
ATOM 2954 C C . LEU B 1 97 ? -11.977 -13.875 0.55 1 98.56 97 LEU B C 1
ATOM 2956 O O . LEU B 1 97 ? -12.602 -14.836 0.097 1 98.56 97 LEU B O 1
ATOM 2960 N N . GLY B 1 98 ? -11.133 -13.969 1.463 1 96.19 98 GLY B N 1
ATOM 2961 C CA . GLY B 1 98 ? -10.797 -15.234 2.084 1 96.19 98 GLY B CA 1
ATOM 2962 C C . GLY B 1 98 ? -10.789 -15.18 3.6 1 96.19 98 GLY B C 1
ATOM 2963 O O . GLY B 1 98 ? -10.609 -14.109 4.184 1 96.19 98 GLY B O 1
ATOM 2964 N N . LEU B 1 99 ? -10.883 -16.281 4.125 1 93.56 99 LEU B N 1
ATOM 2965 C CA . LEU B 1 99 ? -10.984 -16.344 5.578 1 93.56 99 LEU B CA 1
ATOM 2966 C C . LEU B 1 99 ? -9.602 -16.438 6.219 1 93.56 99 LEU B C 1
ATOM 2968 O O . LEU B 1 99 ? -9.461 -16.234 7.43 1 93.56 99 LEU B O 1
ATOM 2972 N N . GLY B 1 100 ? -8.656 -16.625 5.387 1 87.38 100 GLY B N 1
ATOM 2973 C CA . GLY B 1 100 ? -7.285 -16.688 5.863 1 87.38 100 GLY B CA 1
ATOM 2974 C C . GLY B 1 100 ? -6.922 -18.047 6.43 1 87.38 100 GLY B C 1
ATOM 2975 O O . GLY B 1 100 ? -7.797 -18.891 6.66 1 87.38 100 GLY B O 1
ATOM 2976 N N . ALA B 1 101 ? -5.629 -18.266 6.551 1 83.62 101 ALA B N 1
ATOM 2977 C CA . ALA B 1 101 ? -5.09 -19.469 7.199 1 83.62 101 ALA B CA 1
ATOM 2978 C C . ALA B 1 101 ? -4.344 -19.094 8.477 1 83.62 101 ALA B C 1
ATOM 2980 O O . ALA B 1 101 ? -3.395 -18.312 8.453 1 83.62 101 ALA B O 1
ATOM 2981 N N . ARG B 1 102 ? -4.859 -19.609 9.602 1 83.75 102 ARG B N 1
ATOM 2982 C CA . ARG B 1 102 ? -4.355 -19.25 10.93 1 83.75 102 ARG B CA 1
ATOM 2983 C C . ARG B 1 102 ? -2.832 -19.359 10.984 1 83.75 102 ARG B C 1
ATOM 2985 O O . ARG B 1 102 ? -2.166 -18.484 11.547 1 83.75 102 ARG B O 1
ATOM 2992 N N . VAL B 1 103 ? -2.264 -20.391 10.438 1 83.25 103 VAL B N 1
ATOM 2993 C CA . VAL B 1 103 ? -0.829 -20.641 10.523 1 83.25 103 VAL B CA 1
ATOM 2994 C C . VAL B 1 103 ? -0.07 -19.5 9.859 1 83.25 103 VAL B C 1
ATOM 2996 O O . VAL B 1 103 ? 1.013 -19.109 10.312 1 83.25 103 VAL B O 1
ATOM 2999 N N . ILE B 1 104 ? -0.715 -19.016 8.883 1 85.56 104 ILE B N 1
ATOM 3000 C CA . ILE B 1 104 ? -0.065 -17.938 8.156 1 85.56 104 ILE B CA 1
ATOM 3001 C C . ILE B 1 104 ? -0.244 -16.625 8.914 1 85.56 104 ILE B C 1
ATOM 3003 O O . ILE B 1 104 ? 0.72 -15.883 9.117 1 85.56 104 ILE B O 1
ATOM 3007 N N . GLU B 1 105 ? -1.402 -16.375 9.258 1 91.06 105 GLU B N 1
ATOM 3008 C CA . GLU B 1 105 ? -1.742 -15.086 9.828 1 91.06 105 GLU B CA 1
ATOM 3009 C C . GLU B 1 105 ? -1.123 -14.914 11.219 1 91.06 105 GLU B C 1
ATOM 3011 O O . GLU B 1 105 ? -0.829 -13.789 11.641 1 91.06 105 GLU B O 1
ATOM 3016 N N . HIS B 1 106 ? -0.961 -16.047 11.914 1 92.19 106 HIS B N 1
ATOM 3017 C CA . HIS B 1 106 ? -0.267 -15.977 13.195 1 92.19 106 HIS B CA 1
ATOM 3018 C C . HIS B 1 106 ? 1.136 -15.398 13.031 1 92.19 106 HIS B C 1
ATOM 3020 O O . HIS B 1 106 ? 1.514 -14.461 13.734 1 92.19 106 HIS B O 1
ATOM 3026 N N . TYR B 1 107 ? 1.843 -15.812 12.086 1 92.56 107 TYR B N 1
ATOM 3027 C CA . TYR B 1 107 ? 3.238 -15.414 11.945 1 92.56 107 TYR B CA 1
ATOM 3028 C C . TYR B 1 107 ? 3.354 -14.078 11.219 1 92.56 107 TYR B C 1
ATOM 3030 O O . TYR B 1 107 ? 4.172 -13.234 11.586 1 92.56 107 TYR B O 1
ATOM 3038 N N . ALA B 1 108 ? 2.469 -13.977 10.258 1 93.5 108 ALA B N 1
ATOM 3039 C CA . ALA B 1 108 ? 2.578 -12.758 9.461 1 93.5 108 ALA B CA 1
ATOM 3040 C C . ALA B 1 108 ? 2.031 -11.555 10.219 1 93.5 108 ALA B C 1
ATOM 3042 O O . ALA B 1 108 ? 2.578 -10.453 10.125 1 93.5 108 ALA B O 1
ATOM 3043 N N . PHE B 1 109 ? 0.935 -11.75 10.961 1 93.94 109 PHE B N 1
ATOM 3044 C CA . PHE B 1 109 ? 0.211 -10.594 11.492 1 93.94 109 PHE B CA 1
ATOM 3045 C C . PHE B 1 109 ? 0.059 -10.695 13 1 93.94 109 PHE B C 1
ATOM 3047 O O . PHE B 1 109 ? -0.424 -9.758 13.648 1 93.94 109 PHE B O 1
ATOM 3054 N N . GLY B 1 110 ? 0.435 -11.875 13.523 1 91.88 110 GLY B N 1
ATOM 3055 C CA . GLY B 1 110 ? 0.252 -12.109 14.945 1 91.88 110 GLY B CA 1
ATOM 3056 C C . GLY B 1 110 ? -1.197 -12.336 15.328 1 91.88 110 GLY B C 1
ATOM 3057 O O . GLY B 1 110 ? -1.59 -12.086 16.469 1 91.88 110 GLY B O 1
ATOM 3058 N N . ILE B 1 111 ? -1.908 -12.695 14.312 1 89.12 111 ILE B N 1
ATOM 3059 C CA . ILE B 1 111 ? -3.326 -12.945 14.539 1 89.12 111 ILE B CA 1
ATOM 3060 C C . ILE B 1 111 ? -3.537 -14.406 14.938 1 89.12 111 ILE B C 1
ATOM 3062 O O . ILE B 1 111 ? -3.24 -15.312 14.156 1 89.12 111 ILE B O 1
ATOM 3066 N N . ASP B 1 112 ? -3.98 -14.773 16.047 1 82.62 112 ASP B N 1
ATOM 3067 C CA . ASP B 1 112 ? -4.141 -16.141 16.531 1 82.62 112 ASP B CA 1
ATOM 3068 C C . ASP B 1 112 ? -5.609 -16.562 16.516 1 82.62 112 ASP B C 1
ATOM 3070 O O . ASP B 1 112 ? -5.938 -17.688 16.125 1 82.62 112 ASP B O 1
ATOM 3074 N N . ARG B 1 113 ? -6.371 -16.047 17.203 1 66.75 113 ARG B N 1
ATOM 3075 C CA . ARG B 1 113 ? -7.742 -16.531 17.359 1 66.75 113 ARG B CA 1
ATOM 3076 C C . ARG B 1 113 ? -8.688 -15.828 16.391 1 66.75 113 ARG B C 1
ATOM 3078 O O . ARG B 1 113 ? -8.656 -14.602 16.266 1 66.75 113 ARG B O 1
ATOM 3085 N N . THR B 1 114 ? -9.055 -16.703 15.344 1 69.31 114 THR B N 1
ATOM 3086 C CA . THR B 1 114 ? -10.086 -15.914 14.68 1 69.31 114 THR B CA 1
ATOM 3087 C C . THR B 1 114 ? -11.383 -16.719 14.57 1 69.31 114 THR B C 1
ATOM 3089 O O . THR B 1 114 ? -11.352 -17.938 14.414 1 69.31 114 THR B O 1
ATOM 3092 N N . ASN B 1 115 ? -12.492 -16.344 15.32 1 86.25 115 ASN B N 1
ATOM 3093 C CA . ASN B 1 115 ? -13.867 -16.703 14.984 1 86.25 115 ASN B CA 1
ATOM 3094 C C . ASN B 1 115 ? -14.211 -16.328 13.547 1 86.25 115 ASN B C 1
ATOM 3096 O O . ASN B 1 115 ? -15.156 -15.578 13.312 1 86.25 115 ASN B O 1
ATOM 3100 N N . THR B 1 116 ? -13.461 -17.047 12.703 1 88.12 116 THR B N 1
ATOM 3101 C CA . THR B 1 116 ? -13.352 -16.578 11.328 1 88.12 116 THR B CA 1
ATOM 3102 C C . THR B 1 116 ? -14.711 -16.594 10.641 1 88.12 116 THR B C 1
ATOM 3104 O O . THR B 1 116 ? -15.031 -15.703 9.852 1 88.12 116 THR B O 1
ATOM 3107 N N . VAL B 1 117 ? -15.445 -17.547 10.953 1 92.81 117 VAL B N 1
ATOM 3108 C CA . VAL B 1 117 ? -16.75 -17.641 10.32 1 92.81 117 VAL B CA 1
ATOM 3109 C C . VAL B 1 117 ? -17.656 -16.5 10.781 1 92.81 117 VAL B C 1
ATOM 3111 O O . VAL B 1 117 ? -18.312 -15.852 9.969 1 92.81 117 VAL B O 1
ATOM 3114 N N . ASN B 1 118 ? -17.672 -16.328 12.055 1 94.81 118 ASN B N 1
ATOM 3115 C CA . ASN B 1 118 ? -18.453 -15.211 12.57 1 94.81 118 ASN B CA 1
ATOM 3116 C C . ASN B 1 118 ? -17.938 -13.875 12.039 1 94.81 118 ASN B C 1
ATOM 3118 O O . ASN B 1 118 ? -18.719 -12.969 11.758 1 94.81 118 ASN B O 1
ATOM 3122 N N . ARG B 1 119 ? -16.641 -13.82 11.93 1 96 119 ARG B N 1
ATOM 3123 C CA . ARG B 1 119 ? -16.062 -12.602 11.375 1 96 119 ARG B CA 1
ATOM 3124 C C . ARG B 1 119 ? -16.484 -12.406 9.93 1 96 119 ARG B C 1
ATOM 3126 O O . ARG B 1 119 ? -16.844 -11.297 9.523 1 96 119 ARG B O 1
ATOM 3133 N N . LEU B 1 120 ? -16.484 -13.531 9.203 1 97.88 120 LEU B N 1
ATOM 3134 C CA . LEU B 1 120 ? -16.953 -13.438 7.828 1 97.88 120 LEU B CA 1
ATOM 3135 C C . LEU B 1 120 ? -18.391 -12.93 7.77 1 97.88 120 LEU B C 1
ATOM 3137 O O . LEU B 1 120 ? -18.719 -12.062 6.957 1 97.88 120 LEU B O 1
ATOM 3141 N N . HIS B 1 121 ? -19.141 -13.469 8.695 1 98.44 121 HIS B N 1
ATOM 3142 C CA . HIS B 1 121 ? -20.547 -13.109 8.734 1 98.44 121 HIS B CA 1
ATOM 3143 C C . HIS B 1 121 ? -20.734 -11.617 8.953 1 98.44 121 HIS B C 1
ATOM 3145 O O . HIS B 1 121 ? -21.422 -10.945 8.172 1 98.44 121 HIS B O 1
ATOM 3151 N N . GLU B 1 122 ? -20.109 -11.109 9.953 1 98.06 122 GLU B N 1
ATOM 3152 C CA . GLU B 1 122 ? -20.266 -9.688 10.258 1 98.06 122 GLU B CA 1
ATOM 3153 C C . GLU B 1 122 ? -19.562 -8.828 9.203 1 98.06 122 GLU B C 1
ATOM 3155 O O . GLU B 1 122 ? -20.078 -7.77 8.828 1 98.06 122 GLU B O 1
ATOM 3160 N N . TYR B 1 123 ? -18.453 -9.289 8.727 1 98.38 123 TYR B N 1
ATOM 3161 C CA . TYR B 1 123 ? -17.656 -8.594 7.727 1 98.38 123 TYR B CA 1
ATOM 3162 C C . TYR B 1 123 ? -18.484 -8.336 6.465 1 98.38 123 TYR B C 1
ATOM 3164 O O . TYR B 1 123 ? -18.516 -7.215 5.961 1 98.38 123 TYR B O 1
ATOM 3172 N N . LEU B 1 124 ? -19.141 -9.391 6.004 1 98.81 124 LEU B N 1
ATOM 3173 C CA . LEU B 1 124 ? -19.938 -9.281 4.785 1 98.81 124 LEU B CA 1
ATOM 3174 C C . LEU B 1 124 ? -21.141 -8.359 5 1 98.81 124 LEU B C 1
ATOM 3176 O O . LEU B 1 124 ? -21.547 -7.641 4.086 1 98.81 124 LEU B O 1
ATOM 3180 N N . GLN B 1 125 ? -21.672 -8.312 6.156 1 98.56 125 GLN B N 1
ATOM 3181 C CA . GLN B 1 125 ? -22.766 -7.395 6.434 1 98.56 125 GLN B CA 1
ATOM 3182 C C . GLN B 1 125 ? -22.297 -5.945 6.395 1 98.56 125 GLN B C 1
ATOM 3184 O O . GLN B 1 125 ? -23 -5.07 5.871 1 98.56 125 GLN B O 1
ATOM 3189 N N . VAL B 1 126 ? -21.172 -5.77 6.988 1 98.44 126 VAL B N 1
ATOM 3190 C CA . VAL B 1 126 ? -20.625 -4.414 6.965 1 98.44 126 VAL B CA 1
ATOM 3191 C C . VAL B 1 126 ? -20.375 -3.986 5.523 1 98.44 126 VAL B C 1
ATOM 3193 O O . VAL B 1 126 ? -20.766 -2.889 5.117 1 98.44 126 VAL B O 1
ATOM 3196 N N . LEU B 1 127 ? -19.75 -4.816 4.746 1 98.69 127 LEU B N 1
ATOM 3197 C CA . LEU B 1 127 ? -19.453 -4.465 3.363 1 98.69 127 LEU B CA 1
ATOM 3198 C C . LEU B 1 127 ? -20.734 -4.266 2.559 1 98.69 127 LEU B C 1
ATOM 3200 O O . LEU B 1 127 ? -20.828 -3.322 1.772 1 98.69 127 LEU B O 1
ATOM 3204 N N . ARG B 1 128 ? -21.641 -5.133 2.709 1 98 128 ARG B N 1
ATOM 3205 C CA . ARG B 1 128 ? -22.891 -4.953 1.979 1 98 128 ARG B CA 1
ATOM 3206 C C . ARG B 1 128 ? -23.594 -3.662 2.393 1 98 128 ARG B C 1
ATOM 3208 O O . ARG B 1 128 ? -24.141 -2.949 1.548 1 98 128 ARG B O 1
ATOM 3215 N N . GLY B 1 129 ? -23.516 -3.357 3.766 1 97.12 129 GLY B N 1
ATOM 3216 C CA . GLY B 1 129 ? -24.047 -2.072 4.195 1 97.12 129 GLY B CA 1
ATOM 3217 C C . GLY B 1 129 ? -23.375 -0.895 3.521 1 97.12 129 GLY B C 1
ATOM 3218 O O . GLY B 1 129 ? -24.047 0.026 3.051 1 97.12 129 GLY B O 1
ATOM 3219 N N . ALA B 1 130 ? -22.156 -1.029 3.426 1 97.69 130 ALA B N 1
ATOM 3220 C CA . ALA B 1 130 ? -21.391 0.065 2.828 1 97.69 130 ALA B CA 1
ATOM 3221 C C . ALA B 1 130 ? -21.656 0.17 1.331 1 97.69 130 ALA B C 1
ATOM 3223 O O . ALA B 1 130 ? -21.859 1.268 0.806 1 97.69 130 ALA B O 1
ATOM 3224 N N . PHE B 1 131 ? -21.656 -0.953 0.647 1 97.62 131 PHE B N 1
ATOM 3225 C CA . PHE B 1 131 ? -21.75 -0.964 -0.809 1 97.62 131 PHE B CA 1
ATOM 3226 C C . PHE B 1 131 ? -23.172 -0.67 -1.266 1 97.62 131 PHE B C 1
ATOM 3228 O O . PHE B 1 131 ? -23.375 0.004 -2.277 1 97.62 131 PHE B O 1
ATOM 3235 N N . GLU B 1 132 ? -24.188 -1.219 -0.557 1 96.5 132 GLU B N 1
ATOM 3236 C CA . GLU B 1 132 ? -25.547 -1.153 -1.059 1 96.5 132 GLU B CA 1
ATOM 3237 C C . GLU B 1 132 ? -26.312 0.011 -0.433 1 96.5 132 GLU B C 1
ATOM 3239 O O . GLU B 1 132 ? -27.141 0.646 -1.093 1 96.5 132 GLU B O 1
ATOM 3244 N N . ARG B 1 133 ? -25.828 0.433 0.774 1 95.56 133 ARG B N 1
ATOM 3245 C CA . ARG B 1 133 ? -26.641 1.44 1.456 1 95.56 133 ARG B CA 1
ATOM 3246 C C . ARG B 1 133 ? -25.812 2.672 1.792 1 95.56 133 ARG B C 1
ATOM 3248 O O . ARG B 1 133 ? -26.344 3.678 2.264 1 95.56 133 ARG B O 1
ATOM 3255 N N . GLY B 1 134 ? -24.578 2.5 1.616 1 94.88 134 GLY B N 1
ATOM 3256 C CA . GLY B 1 134 ? -23.688 3.607 1.934 1 94.88 134 GLY B CA 1
ATOM 3257 C C . GLY B 1 134 ? -23.531 3.834 3.426 1 94.88 134 GLY B C 1
ATOM 3258 O O . GLY B 1 134 ? -23.203 4.941 3.857 1 94.88 134 GLY B O 1
ATOM 3259 N N . ASP B 1 135 ? -23.844 2.83 4.156 1 95.5 135 ASP B N 1
ATOM 3260 C CA . ASP B 1 135 ? -23.75 2.887 5.609 1 95.5 135 ASP B CA 1
ATOM 3261 C C . ASP B 1 135 ? -23.031 1.656 6.164 1 95.5 135 ASP B C 1
ATOM 3263 O O . ASP B 1 135 ? -23.578 0.553 6.148 1 95.5 135 ASP B O 1
ATOM 3267 N N . ALA B 1 136 ? -22 1.997 6.773 1 96.12 136 ALA B N 1
ATOM 3268 C CA . ALA B 1 136 ? -21.172 0.911 7.281 1 96.12 136 ALA B CA 1
ATOM 3269 C C . ALA B 1 136 ? -21.375 0.713 8.781 1 96.12 136 ALA B C 1
ATOM 3271 O O . ALA B 1 136 ? -20.703 -0.109 9.398 1 96.12 136 ALA B O 1
ATOM 3272 N N . ASN B 1 137 ? -21.938 1.497 9.43 1 96.75 137 ASN B N 1
ATOM 3273 C CA . ASN B 1 137 ? -22.141 1.343 10.867 1 96.75 137 ASN B CA 1
ATOM 3274 C C . ASN B 1 137 ? -22.641 -0.055 11.211 1 96.75 137 ASN B C 1
ATOM 3276 O O . ASN B 1 137 ? -23.5 -0.6 10.516 1 96.75 137 ASN B O 1
ATOM 3280 N N . PHE B 1 138 ? -22.25 -0.526 12.227 1 96.44 138 PHE B N 1
ATOM 3281 C CA . PHE B 1 138 ? -22.453 -1.928 12.578 1 96.44 138 PHE B CA 1
ATOM 3282 C C . PHE B 1 138 ? -22.078 -2.182 14.031 1 96.44 138 PHE B C 1
ATOM 3284 O O . PHE B 1 138 ? -21.078 -1.657 14.523 1 96.44 138 PHE B O 1
ATOM 3291 N N . ARG B 1 139 ? -22.734 -2.906 14.688 1 96.44 139 ARG B N 1
ATOM 3292 C CA . ARG B 1 139 ? -22.438 -3.361 16.047 1 96.44 139 ARG B CA 1
ATOM 3293 C C . ARG B 1 139 ? -22.625 -4.871 16.156 1 96.44 139 ARG B C 1
ATOM 3295 O O . ARG B 1 139 ? -23.75 -5.371 16.125 1 96.44 139 ARG B O 1
ATOM 3302 N N . GLY B 1 140 ? -21.734 -5.449 16.172 1 96.81 140 GLY B N 1
ATOM 3303 C CA . GLY B 1 140 ? -21.734 -6.891 16.359 1 96.81 140 GLY B CA 1
ATOM 3304 C C . GLY B 1 140 ? -20.703 -7.359 17.359 1 96.81 140 GLY B C 1
ATOM 3305 O O . GLY B 1 140 ? -20.172 -6.559 18.141 1 96.81 140 GLY B O 1
ATOM 3306 N N . ALA B 1 141 ? -20.516 -8.742 17.406 1 95.38 141 ALA B N 1
ATOM 3307 C CA . ALA B 1 141 ? -19.578 -9.328 18.359 1 95.38 141 ALA B CA 1
ATOM 3308 C C . ALA B 1 141 ? -18.141 -9.078 17.938 1 95.38 141 ALA B C 1
ATOM 3310 O O . ALA B 1 141 ? -17.266 -8.922 18.797 1 95.38 141 ALA B O 1
ATOM 3311 N N . GLU B 1 142 ? -17.984 -8.961 16.594 1 94.94 142 GLU B N 1
ATOM 3312 C CA . GLU B 1 142 ? -16.625 -8.867 16.078 1 94.94 142 GLU B CA 1
ATOM 3313 C C . GLU B 1 142 ? -16.281 -7.438 15.672 1 94.94 142 GLU B C 1
ATOM 3315 O O . GLU B 1 142 ? -15.117 -7.027 15.75 1 94.94 142 GLU B O 1
ATOM 3320 N N . TYR B 1 143 ? -17.172 -6.762 15.25 1 95.81 143 TYR B N 1
ATOM 3321 C CA . TYR B 1 143 ? -16.938 -5.398 14.781 1 95.81 143 TYR B CA 1
ATOM 3322 C C . TYR B 1 143 ? -17.969 -4.438 15.383 1 95.81 143 TYR B C 1
ATOM 3324 O O . TYR B 1 143 ? -19.141 -4.789 15.547 1 95.81 143 TYR B O 1
ATOM 3332 N N . SER B 1 144 ? -17.531 -3.205 15.773 1 95.75 144 SER B N 1
ATOM 3333 C CA . SER B 1 144 ? -18.344 -2.061 16.172 1 95.75 144 SER B CA 1
ATOM 3334 C C . SER B 1 144 ? -17.922 -0.798 15.422 1 95.75 144 SER B C 1
ATOM 3336 O O . SER B 1 144 ? -16.828 -0.283 15.648 1 95.75 144 SER B O 1
ATOM 3338 N N . ILE B 1 145 ? -18.719 -0.393 14.508 1 97.62 145 ILE B N 1
ATOM 3339 C CA . ILE B 1 145 ? -18.422 0.724 13.617 1 97.62 145 ILE B CA 1
ATOM 3340 C C . ILE B 1 145 ? -19.5 1.785 13.734 1 97.62 145 ILE B C 1
ATOM 3342 O O . ILE B 1 145 ? -20.672 1.512 13.469 1 97.62 145 ILE B O 1
ATOM 3346 N N . GLU B 1 146 ? -19.125 2.891 14.148 1 96.38 146 GLU B N 1
ATOM 3347 C CA . GLU B 1 146 ? -19.984 4.074 14.172 1 96.38 146 GLU B CA 1
ATOM 3348 C C . GLU B 1 146 ? -19.312 5.258 13.477 1 96.38 146 GLU B C 1
ATOM 3350 O O . GLU B 1 146 ? -18.438 5.902 14.055 1 96.38 146 GLU B O 1
ATOM 3355 N N . LEU B 1 147 ? -19.703 5.441 12.266 1 92.5 147 LEU B N 1
ATOM 3356 C CA . LEU B 1 147 ? -19.094 6.484 11.438 1 92.5 147 LEU B CA 1
ATOM 3357 C C . LEU B 1 147 ? -20.094 7.617 11.188 1 92.5 147 LEU B C 1
ATOM 3359 O O . LEU B 1 147 ? -21.281 7.371 10.977 1 92.5 147 LEU B O 1
ATOM 3363 N N . GLN B 1 148 ? -19.484 8.797 11.234 1 86.19 148 GLN B N 1
ATOM 3364 C CA . GLN B 1 148 ? -20.328 9.945 10.914 1 86.19 148 GLN B CA 1
ATOM 3365 C C . GLN B 1 148 ? -19.984 10.5 9.531 1 86.19 148 GLN B C 1
ATOM 3367 O O . GLN B 1 148 ? -20.578 11.484 9.086 1 86.19 148 GLN B O 1
ATOM 3372 N N . TRP B 1 149 ? -19.109 9.844 8.828 1 88.88 149 TRP B N 1
ATOM 3373 C CA . TRP B 1 149 ? -18.656 10.312 7.523 1 88.88 149 TRP B CA 1
ATOM 3374 C C . TRP B 1 149 ? -19.062 9.344 6.418 1 88.88 149 TRP B C 1
ATOM 3376 O O . TRP B 1 149 ? -19.234 8.148 6.664 1 88.88 149 TRP B O 1
ATOM 3386 N N . PRO B 1 150 ? -19.141 9.82 5.184 1 92 150 PRO B N 1
ATOM 3387 C CA . PRO B 1 150 ? -19.547 8.961 4.074 1 92 150 PRO B CA 1
ATOM 3388 C C . PRO B 1 150 ? -18.5 7.898 3.736 1 92 150 PRO B C 1
ATOM 3390 O O . PRO B 1 150 ? -17.297 8.156 3.838 1 92 150 PRO B O 1
ATOM 3393 N N . VAL B 1 151 ? -18.984 6.852 3.324 1 95.81 151 VAL B N 1
ATOM 3394 C CA . VAL B 1 151 ? -18.062 5.75 3.047 1 95.81 151 VAL B CA 1
ATOM 3395 C C . VAL B 1 151 ? -18.156 5.367 1.571 1 95.81 151 VAL B C 1
ATOM 3397 O O . VAL B 1 151 ? -17.359 4.555 1.088 1 95.81 151 VAL B O 1
ATOM 3400 N N . GLN B 1 152 ? -19.016 5.918 0.765 1 96.12 152 GLN B N 1
ATOM 3401 C CA . GLN B 1 152 ? -19.188 5.523 -0.63 1 96.12 152 GLN B CA 1
ATOM 3402 C C . GLN B 1 152 ? -18.281 6.352 -1.547 1 96.12 152 GLN B C 1
ATOM 3404 O O . GLN B 1 152 ? -18.047 7.531 -1.286 1 96.12 152 GLN B O 1
ATOM 3409 N N . VAL B 1 153 ? -17.891 5.801 -2.422 1 97.06 153 VAL B N 1
ATOM 3410 C CA . VAL B 1 153 ? -17.047 6.379 -3.463 1 97.06 153 VAL B CA 1
ATOM 3411 C C . VAL B 1 153 ? -17.812 6.457 -4.773 1 97.06 153 VAL B C 1
ATOM 3413 O O . VAL B 1 153 ? -18.297 5.438 -5.285 1 97.06 153 VAL B O 1
ATOM 3416 N N . ALA B 1 154 ? -17.906 7.617 -5.324 1 98 154 ALA B N 1
ATOM 3417 C CA . ALA B 1 154 ? -18.594 7.734 -6.605 1 98 154 ALA B CA 1
ATOM 3418 C C . ALA B 1 154 ? -17.953 6.84 -7.66 1 98 154 ALA B C 1
ATOM 3420 O O . ALA B 1 154 ? -16.734 6.91 -7.883 1 98 154 ALA B O 1
ATOM 3421 N N . GLY B 1 155 ? -18.781 5.98 -8.164 1 98.44 155 GLY B N 1
ATOM 3422 C CA . GLY B 1 155 ? -18.297 5.008 -9.133 1 98.44 155 GLY B CA 1
ATOM 3423 C C . GLY B 1 155 ? -17.781 3.732 -8.484 1 98.44 155 GLY B C 1
ATOM 3424 O O . GLY B 1 155 ? -17.328 2.822 -9.18 1 98.44 155 GLY B O 1
ATOM 3425 N N . GLY B 1 156 ? -17.875 3.664 -7.195 1 98.5 156 GLY B N 1
ATOM 3426 C CA . GLY B 1 156 ? -17.25 2.576 -6.457 1 98.5 156 GLY B CA 1
ATOM 3427 C C . GLY B 1 156 ? -18.172 1.385 -6.262 1 98.5 156 GLY B C 1
ATOM 3428 O O . GLY B 1 156 ? -17.766 0.373 -5.684 1 98.5 156 GLY B O 1
ATOM 3429 N N . THR B 1 157 ? -19.453 1.442 -6.676 1 97.81 157 THR B N 1
ATOM 3430 C CA . THR B 1 157 ? -20.406 0.351 -6.551 1 97.81 157 THR B CA 1
ATOM 3431 C C . THR B 1 157 ? -21.203 0.182 -7.84 1 97.81 157 THR B C 1
ATOM 3433 O O . THR B 1 157 ? -21.25 1.092 -8.672 1 97.81 157 THR B O 1
ATOM 3436 N N . PRO B 1 158 ? -21.719 -0.977 -8.109 1 98 158 PRO B N 1
ATOM 3437 C CA . PRO B 1 158 ? -21.75 -2.137 -7.215 1 98 158 PRO B CA 1
ATOM 3438 C C . PRO B 1 158 ? -20.484 -2.979 -7.285 1 98 158 PRO B C 1
ATOM 3440 O O . PRO B 1 158 ? -19.734 -2.889 -8.266 1 98 158 PRO B O 1
ATOM 3443 N N . ILE B 1 159 ? -20.234 -3.658 -6.34 1 98.44 159 ILE B N 1
ATOM 3444 C CA . ILE B 1 159 ? -19.078 -4.543 -6.262 1 98.44 159 ILE B CA 1
ATOM 3445 C C . ILE B 1 159 ? -19.547 -5.973 -5.98 1 98.44 159 ILE B C 1
ATOM 3447 O O . ILE B 1 159 ? -20.047 -6.266 -4.895 1 98.44 159 ILE B O 1
ATOM 3451 N N . PRO B 1 160 ? -19.406 -6.855 -6.824 1 98 160 PRO B N 1
ATOM 3452 C CA . PRO B 1 160 ? -19.625 -8.266 -6.48 1 98 160 PRO B CA 1
ATOM 3453 C C . PRO B 1 160 ? -18.625 -8.773 -5.441 1 98 160 PRO B C 1
ATOM 3455 O O . PRO B 1 160 ? -17.438 -8.469 -5.523 1 98 160 PRO B O 1
ATOM 3458 N N . ILE B 1 161 ? -19.141 -9.492 -4.633 1 98.69 161 ILE B N 1
ATOM 3459 C CA . ILE B 1 161 ? -18.328 -10.039 -3.555 1 98.69 161 ILE B CA 1
ATOM 3460 C C . ILE B 1 161 ? -18.344 -11.562 -3.633 1 98.69 161 ILE B C 1
ATOM 3462 O O . ILE B 1 161 ? -19.406 -12.188 -3.664 1 98.69 161 ILE B O 1
ATOM 3466 N N . TYR B 1 162 ? -17.234 -12.078 -3.553 1 98.62 162 TYR B N 1
ATOM 3467 C CA . TYR B 1 162 ? -17.031 -13.523 -3.51 1 98.62 162 TYR B CA 1
ATOM 3468 C C . TYR B 1 162 ? -16.188 -13.93 -2.309 1 98.62 162 TYR B C 1
ATOM 3470 O O . TYR B 1 162 ? -15.375 -13.141 -1.82 1 98.62 162 TYR B O 1
ATOM 3478 N N . VAL B 1 163 ? -16.391 -15.102 -1.918 1 98.56 163 VAL B N 1
ATOM 3479 C CA . VAL B 1 163 ? -15.68 -15.609 -0.752 1 98.56 163 VAL B CA 1
ATOM 3480 C C . VAL B 1 163 ? -15.07 -16.969 -1.073 1 98.56 163 VAL B C 1
ATOM 3482 O O . VAL B 1 163 ? -15.734 -17.828 -1.653 1 98.56 163 VAL B O 1
ATOM 3485 N N . ALA B 1 164 ? -13.828 -17.141 -0.75 1 96.44 164 ALA B N 1
ATOM 3486 C CA . ALA B 1 164 ? -13.211 -18.469 -0.843 1 96.44 164 ALA B CA 1
ATOM 3487 C C . ALA B 1 164 ? -13.703 -19.375 0.276 1 96.44 164 ALA B C 1
ATOM 3489 O O . ALA B 1 164 ? -12.938 -19.75 1.169 1 96.44 164 ALA B O 1
ATOM 3490 N N . ALA B 1 165 ? -14.914 -19.75 0.123 1 95.62 165 ALA B N 1
ATOM 3491 C CA . ALA B 1 165 ? -15.562 -20.578 1.135 1 95.62 165 ALA B CA 1
ATOM 3492 C C . ALA B 1 165 ? -15.719 -22.016 0.643 1 95.62 165 ALA B C 1
ATOM 3494 O O . ALA B 1 165 ? -16.266 -22.25 -0.442 1 95.62 165 ALA B O 1
ATOM 3495 N N . MET B 1 166 ? -15.328 -23.031 1.527 1 91.06 166 MET B N 1
ATOM 3496 C CA . MET B 1 166 ? -15.422 -24.438 1.148 1 91.06 166 MET B CA 1
ATOM 3497 C C . MET B 1 166 ? -16.016 -25.266 2.285 1 91.06 166 MET B C 1
ATOM 3499 O O . MET B 1 166 ? -16.422 -26.422 2.078 1 91.06 166 MET B O 1
ATOM 3503 N N . GLY B 1 167 ? -16 -24.719 3.342 1 92.31 167 GLY B N 1
ATOM 3504 C CA . GLY B 1 167 ? -16.656 -25.391 4.461 1 92.31 167 GLY B CA 1
ATOM 3505 C C . GLY B 1 167 ? -18.109 -25.031 4.602 1 92.31 167 GLY B C 1
ATOM 3506 O O . GLY B 1 167 ? -18.562 -24 4.09 1 92.31 167 GLY B O 1
ATOM 3507 N N . PRO B 1 168 ? -18.797 -25.859 5.301 1 94.75 168 PRO B N 1
ATOM 3508 C CA . PRO B 1 168 ? -20.266 -25.719 5.312 1 94.75 168 PRO B CA 1
ATOM 3509 C C . PRO B 1 168 ? -20.719 -24.391 5.91 1 94.75 168 PRO B C 1
ATOM 3511 O O . PRO B 1 168 ? -21.609 -23.734 5.355 1 94.75 168 PRO B O 1
ATOM 3514 N N . LYS B 1 169 ? -20.203 -24.062 7.039 1 94.88 169 LYS B N 1
ATOM 3515 C CA . LYS B 1 169 ? -20.672 -22.828 7.672 1 94.88 169 LYS B CA 1
ATOM 3516 C C . LYS B 1 169 ? -20.312 -21.609 6.832 1 94.88 169 LYS B C 1
ATOM 3518 O O . LYS B 1 169 ? -21.141 -20.703 6.645 1 94.88 169 LYS B O 1
ATOM 3523 N N . ALA B 1 170 ? -19.219 -21.562 6.297 1 96.75 170 ALA B N 1
ATOM 3524 C CA . ALA B 1 170 ? -18.781 -20.453 5.445 1 96.75 170 ALA B CA 1
ATOM 3525 C C . ALA B 1 170 ? -19.609 -20.391 4.164 1 96.75 170 ALA B C 1
ATOM 3527 O O . ALA B 1 170 ? -19.953 -19.312 3.684 1 96.75 170 ALA B O 1
ATOM 3528 N N . LEU B 1 171 ? -19.859 -21.547 3.658 1 97.19 171 LEU B N 1
ATOM 3529 C CA . LEU B 1 171 ? -20.688 -21.609 2.455 1 97.19 171 LEU B CA 1
ATOM 3530 C C . LEU B 1 171 ? -22.078 -21.062 2.719 1 97.19 171 LEU B C 1
ATOM 3532 O O . LEU B 1 171 ? -22.656 -20.359 1.872 1 97.19 171 LEU B O 1
ATOM 3536 N N . ARG B 1 172 ? -22.5 -21.453 3.742 1 98.5 172 ARG B N 1
ATOM 3537 C CA . ARG B 1 172 ? -23.828 -20.953 4.082 1 98.5 172 ARG B CA 1
ATOM 3538 C C . ARG B 1 172 ? -23.828 -19.422 4.184 1 98.5 172 ARG B C 1
ATOM 3540 O O . ARG B 1 172 ? -24.688 -18.766 3.609 1 98.5 172 ARG B O 1
ATOM 3547 N N . ILE B 1 173 ? -22.906 -18.906 5.004 1 98.06 173 ILE B N 1
ATOM 3548 C CA . ILE B 1 173 ? -22.812 -17.469 5.148 1 98.06 173 ILE B CA 1
ATOM 3549 C C . ILE B 1 173 ? -22.594 -16.812 3.781 1 98.06 173 ILE B C 1
ATOM 3551 O O . ILE B 1 173 ? -23.172 -15.773 3.477 1 98.06 173 ILE B O 1
ATOM 3555 N N . THR B 1 174 ? -21.812 -17.406 2.963 1 98.62 174 THR B N 1
ATOM 3556 C CA . THR B 1 174 ? -21.531 -16.891 1.625 1 98.62 174 THR B CA 1
ATOM 3557 C C . THR B 1 174 ? -22.812 -16.859 0.787 1 98.62 174 THR B C 1
ATOM 3559 O O . THR B 1 174 ? -23.078 -15.875 0.098 1 98.62 174 THR B O 1
ATOM 3562 N N . GLY B 1 175 ? -23.547 -17.953 0.828 1 98.44 175 GLY B N 1
ATOM 3563 C CA . GLY B 1 175 ? -24.812 -17.984 0.112 1 98.44 175 GLY B CA 1
ATOM 3564 C C . GLY B 1 175 ? -25.766 -16.891 0.553 1 98.44 175 GLY B C 1
ATOM 3565 O O . GLY B 1 175 ? -26.547 -16.375 -0.253 1 98.44 175 GLY B O 1
ATOM 3566 N N . GLU B 1 176 ? -25.609 -16.562 1.867 1 97.25 176 GLU B N 1
ATOM 3567 C CA . GLU B 1 176 ? -26.531 -15.586 2.443 1 97.25 176 GLU B CA 1
ATOM 3568 C C . GLU B 1 176 ? -26.109 -14.156 2.121 1 97.25 176 GLU B C 1
ATOM 3570 O O . GLU B 1 176 ? -26.938 -13.258 2.027 1 97.25 176 GLU B O 1
ATOM 3575 N N . TYR B 1 177 ? -24.766 -14 1.944 1 98.06 177 TYR B N 1
ATOM 3576 C CA . TYR B 1 177 ? -24.375 -12.594 1.954 1 98.06 177 TYR B CA 1
ATOM 3577 C C . TYR B 1 177 ? -23.469 -12.273 0.773 1 98.06 177 TYR B C 1
ATOM 3579 O O . TYR B 1 177 ? -23.234 -11.102 0.465 1 98.06 177 TYR B O 1
ATOM 3587 N N . ALA B 1 178 ? -22.969 -13.18 0.127 1 98.31 178 ALA B N 1
ATOM 3588 C CA . ALA B 1 178 ? -22.047 -12.906 -0.97 1 98.31 178 ALA B CA 1
ATOM 3589 C C . ALA B 1 178 ? -22.625 -13.359 -2.305 1 98.31 178 ALA B C 1
ATOM 3591 O O . ALA B 1 178 ? -23.672 -13.992 -2.344 1 98.31 178 ALA B O 1
ATOM 3592 N N . ASP B 1 179 ? -21.984 -12.93 -3.375 1 97.81 179 ASP B N 1
ATOM 3593 C CA . ASP B 1 179 ? -22.5 -13.211 -4.707 1 97.81 179 ASP B CA 1
ATOM 3594 C C . ASP B 1 179 ? -22 -14.555 -5.227 1 97.81 179 ASP B C 1
ATOM 3596 O O . ASP B 1 179 ? -22.516 -15.07 -6.223 1 97.81 179 ASP B O 1
ATOM 3600 N N . GLY B 1 180 ? -21.094 -15.102 -4.469 1 97.94 180 GLY B N 1
ATOM 3601 C CA . GLY B 1 180 ? -20.625 -16.422 -4.855 1 97.94 180 GLY B CA 1
ATOM 3602 C C . GLY B 1 180 ? -19.391 -16.859 -4.09 1 97.94 180 GLY B C 1
ATOM 3603 O O . GLY B 1 180 ? -18.938 -16.172 -3.178 1 97.94 180 GLY B O 1
ATOM 3604 N N . THR B 1 181 ? -18.922 -18.062 -4.449 1 98.25 181 THR B N 1
ATOM 3605 C CA . THR B 1 181 ? -17.766 -18.625 -3.771 1 98.25 181 THR B CA 1
ATOM 3606 C C . THR B 1 181 ? -16.656 -18.938 -4.773 1 98.25 181 THR B C 1
ATOM 3608 O O . THR B 1 181 ? -16.922 -19.125 -5.961 1 98.25 181 THR B O 1
ATOM 3611 N N . LEU B 1 182 ? -15.352 -18.875 -4.23 1 95.81 182 LEU B N 1
ATOM 3612 C CA . LEU B 1 182 ? -14.172 -19.125 -5.043 1 95.81 182 LEU B CA 1
ATOM 3613 C C . LEU B 1 182 ? -13.398 -20.344 -4.512 1 95.81 182 LEU B C 1
ATOM 3615 O O . LEU B 1 182 ? -12.289 -20.188 -4 1 95.81 182 LEU B O 1
ATOM 3619 N N . PRO B 1 183 ? -13.992 -21.531 -4.652 1 96.81 183 PRO B N 1
ATOM 3620 C CA . PRO B 1 183 ? -13.289 -22.688 -4.105 1 96.81 183 PRO B CA 1
ATOM 3621 C C . PRO B 1 183 ? -12.047 -23.062 -4.91 1 96.81 183 PRO B C 1
ATOM 3623 O O . PRO B 1 183 ? -12.047 -22.953 -6.141 1 96.81 183 PRO B O 1
ATOM 3626 N N . TYR B 1 184 ? -11 -23.422 -4.285 1 94.44 184 TYR B N 1
ATOM 3627 C CA . TYR B 1 184 ? -9.75 -23.938 -4.832 1 94.44 184 TYR B CA 1
ATOM 3628 C C . TYR B 1 184 ? -9.469 -25.344 -4.328 1 94.44 184 TYR B C 1
ATOM 3630 O O . TYR B 1 184 ? -9.617 -25.625 -3.137 1 94.44 184 TYR B O 1
ATOM 3638 N N . LEU B 1 185 ? -9.18 -26.25 -5.137 1 92.56 185 LEU B N 1
ATOM 3639 C CA . LEU B 1 185 ? -8.883 -27.656 -4.914 1 92.56 185 LEU B CA 1
ATOM 3640 C C . LEU B 1 185 ? -10.109 -28.406 -4.418 1 92.56 185 LEU B C 1
ATOM 3642 O O . LEU B 1 185 ? -9.992 -29.438 -3.746 1 92.56 185 LEU B O 1
ATOM 3646 N N . ALA B 1 186 ? -11.266 -27.844 -4.605 1 91.38 186 ALA B N 1
ATOM 3647 C CA . ALA B 1 186 ? -12.5 -28.609 -4.48 1 91.38 186 ALA B CA 1
ATOM 3648 C C . ALA B 1 186 ? -12.898 -29.234 -5.816 1 91.38 186 ALA B C 1
ATOM 3650 O O . ALA B 1 186 ? -13.258 -28.516 -6.758 1 91.38 186 ALA B O 1
ATOM 3651 N N . GLY B 1 187 ? -12.773 -30.609 -5.867 1 94.06 187 GLY B N 1
ATOM 3652 C CA . GLY B 1 187 ? -13.008 -31.328 -7.113 1 94.06 187 GLY B CA 1
ATOM 3653 C C . GLY B 1 187 ? -14.477 -31.406 -7.488 1 94.06 187 GLY B C 1
ATOM 3654 O O . GLY B 1 187 ? -15.336 -30.922 -6.754 1 94.06 187 GLY B O 1
ATOM 3655 N N . PRO B 1 188 ? -14.773 -31.906 -8.703 1 94.81 188 PRO B N 1
ATOM 3656 C CA . PRO B 1 188 ? -16.141 -31.969 -9.234 1 94.81 188 PRO B CA 1
ATOM 3657 C C . PRO B 1 188 ? -17.109 -32.688 -8.297 1 94.81 188 PRO B C 1
ATOM 3659 O O . PRO B 1 188 ? -18.25 -32.281 -8.156 1 94.81 188 PRO B O 1
ATOM 3662 N N . ARG B 1 189 ? -16.641 -33.688 -7.691 1 94.81 189 ARG B N 1
ATOM 3663 C CA . ARG B 1 189 ? -17.516 -34.406 -6.766 1 94.81 189 ARG B CA 1
ATOM 3664 C C . ARG B 1 189 ? -17.906 -33.5 -5.582 1 94.81 189 ARG B C 1
ATOM 3666 O O . ARG B 1 189 ? -19.078 -33.469 -5.195 1 94.81 189 ARG B O 1
ATOM 3673 N N . THR B 1 190 ? -16.766 -33.031 -5.059 1 91.19 190 THR B N 1
ATOM 3674 C CA . THR B 1 190 ? -17.016 -32.156 -3.914 1 91.19 190 THR B CA 1
ATOM 3675 C C . THR B 1 190 ? -17.922 -30.984 -4.316 1 91.19 190 THR B C 1
ATOM 3677 O O . THR B 1 190 ? -18.812 -30.594 -3.562 1 91.19 190 THR B O 1
ATOM 3680 N N . LEU B 1 191 ? -17.766 -30.516 -5.367 1 96.62 191 LEU B N 1
ATOM 3681 C CA . LEU B 1 191 ? -18.641 -29.438 -5.855 1 96.62 191 LEU B CA 1
ATOM 3682 C C . LEU B 1 191 ? -20.078 -29.906 -5.953 1 96.62 191 LEU B C 1
ATOM 3684 O O . LEU B 1 191 ? -20.984 -29.297 -5.367 1 96.62 191 LEU B O 1
ATOM 3688 N N . SER B 1 192 ? -20.297 -30.812 -6.691 1 94.38 192 SER B N 1
ATOM 3689 C CA . SER B 1 192 ? -21.656 -31.234 -7.023 1 94.38 192 SER B CA 1
ATOM 3690 C C . SER B 1 192 ? -22.391 -31.719 -5.781 1 94.38 192 SER B C 1
ATOM 3692 O O . SER B 1 192 ? -23.594 -31.469 -5.629 1 94.38 192 SER B O 1
ATOM 3694 N N . GLU B 1 193 ? -21.531 -32.438 -4.973 1 92.69 193 GLU B N 1
ATOM 3695 C CA . GLU B 1 193 ? -22.219 -33.125 -3.879 1 92.69 193 GLU B CA 1
ATOM 3696 C C . GLU B 1 193 ? -22.328 -32.219 -2.648 1 92.69 193 GLU B C 1
ATOM 3698 O O . GLU B 1 193 ? -23.141 -32.469 -1.755 1 92.69 193 GLU B O 1
ATOM 3703 N N . PHE B 1 194 ? -21.469 -31.297 -2.764 1 92.06 194 PHE B N 1
ATOM 3704 C CA . PHE B 1 194 ? -21.406 -30.641 -1.464 1 92.06 194 PHE B CA 1
ATOM 3705 C C . PHE B 1 194 ? -21.469 -29.125 -1.619 1 92.06 194 PHE B C 1
ATOM 3707 O O . PHE B 1 194 ? -22.391 -28.469 -1.128 1 92.06 194 PHE B O 1
ATOM 3714 N N . ILE B 1 195 ? -20.625 -28.531 -2.213 1 97.06 195 ILE B N 1
ATOM 3715 C CA . ILE B 1 195 ? -20.469 -27.078 -2.234 1 97.06 195 ILE B CA 1
ATOM 3716 C C . ILE B 1 195 ? -21.656 -26.438 -2.926 1 97.06 195 ILE B C 1
ATOM 3718 O O . ILE B 1 195 ? -22.297 -25.531 -2.375 1 97.06 195 ILE B O 1
ATOM 3722 N N . VAL B 1 196 ? -21.953 -26.859 -4.168 1 98 196 VAL B N 1
ATOM 3723 C CA . VAL B 1 196 ? -23 -26.234 -4.973 1 98 196 VAL B CA 1
ATOM 3724 C C . VAL B 1 196 ? -24.344 -26.359 -4.266 1 98 196 VAL B C 1
ATOM 3726 O O . VAL B 1 196 ? -25.031 -25.375 -4.055 1 98 196 VAL B O 1
ATOM 3729 N N . PRO B 1 197 ? -24.578 -27.453 -3.717 1 97.94 197 PRO B N 1
ATOM 3730 C CA . PRO B 1 197 ? -25.891 -27.531 -3.045 1 97.94 197 PRO B CA 1
ATOM 3731 C C . PRO B 1 197 ? -25.938 -26.688 -1.771 1 97.94 197 PRO B C 1
ATOM 3733 O O . PRO B 1 197 ? -26.938 -26.031 -1.496 1 97.94 197 PRO B O 1
ATOM 3736 N N . THR B 1 198 ? -24.938 -26.734 -1.16 1 95.19 198 THR B N 1
ATOM 3737 C CA . THR B 1 198 ? -24.922 -26.062 0.135 1 95.19 198 THR B CA 1
ATOM 3738 C C . THR B 1 198 ? -25.109 -24.562 -0.034 1 95.19 198 THR B C 1
ATOM 3740 O O . THR B 1 198 ? -25.953 -23.953 0.647 1 95.19 198 THR B O 1
ATOM 3743 N N . ILE B 1 199 ? -24.312 -24.094 -0.877 1 98.56 199 ILE B N 1
ATOM 3744 C CA . ILE B 1 199 ? -24.359 -22.641 -1.028 1 98.56 199 ILE B CA 1
ATOM 3745 C C . ILE B 1 199 ? -25.688 -22.25 -1.691 1 98.56 199 ILE B C 1
ATOM 3747 O O . ILE B 1 199 ? -26.25 -21.203 -1.377 1 98.56 199 ILE B O 1
ATOM 3751 N N . ASN B 1 200 ? -26.172 -22.922 -2.627 1 97.88 200 ASN B N 1
ATOM 3752 C CA . ASN B 1 200 ? -27.453 -22.641 -3.264 1 97.88 200 ASN B CA 1
ATOM 3753 C C . ASN B 1 200 ? -28.594 -22.688 -2.256 1 97.88 200 ASN B C 1
ATOM 3755 O O . ASN B 1 200 ? -29.484 -21.828 -2.285 1 97.88 200 ASN B O 1
ATOM 3759 N N . ASP B 1 201 ? -28.531 -23.734 -1.507 1 97.75 201 ASP B N 1
ATOM 3760 C CA . ASP B 1 201 ? -29.578 -23.828 -0.495 1 97.75 201 ASP B CA 1
ATOM 3761 C C . ASP B 1 201 ? -29.609 -22.594 0.4 1 97.75 201 ASP B C 1
ATOM 3763 O O . ASP B 1 201 ? -30.672 -22.094 0.733 1 97.75 201 ASP B O 1
ATOM 3767 N N . ALA B 1 202 ? -28.406 -22.375 0.789 1 98.25 202 ALA B N 1
ATOM 3768 C CA . ALA B 1 202 ? -28.312 -21.219 1.675 1 98.25 202 ALA B CA 1
ATOM 3769 C C . ALA B 1 202 ? -28.828 -19.969 0.985 1 98.25 202 ALA B C 1
ATOM 3771 O O . ALA B 1 202 ? -29.547 -19.172 1.59 1 98.25 202 ALA B O 1
ATOM 3772 N N . ALA B 1 203 ? -28.547 -19.609 -0.147 1 97.12 203 ALA B N 1
ATOM 3773 C CA . ALA B 1 203 ? -28.984 -18.422 -0.888 1 97.12 203 ALA B CA 1
ATOM 3774 C C . ALA B 1 203 ? -30.5 -18.422 -1.067 1 97.12 203 ALA B C 1
ATOM 3776 O O . ALA B 1 203 ? -31.156 -17.391 -0.89 1 97.12 203 ALA B O 1
ATOM 3777 N N . GLU B 1 204 ? -30.922 -19.672 -1.419 1 96.31 204 GLU B N 1
ATOM 3778 C CA . GLU B 1 204 ? -32.375 -19.797 -1.595 1 96.31 204 GLU B CA 1
ATOM 3779 C C . GLU B 1 204 ? -33.125 -19.453 -0.305 1 96.31 204 GLU B C 1
ATOM 3781 O O . GLU B 1 204 ? -34.125 -18.734 -0.329 1 96.31 204 GLU B O 1
ATOM 3786 N N . ALA B 1 205 ? -32.562 -19.953 0.697 1 96.38 205 ALA B N 1
ATOM 3787 C CA . ALA B 1 205 ? -33.188 -19.703 1.983 1 96.38 205 ALA B CA 1
ATOM 3788 C C . ALA B 1 205 ? -33.188 -18.219 2.336 1 96.38 205 ALA B C 1
ATOM 3790 O O . ALA B 1 205 ? -34.094 -17.719 2.996 1 96.38 205 ALA B O 1
ATOM 3791 N N . ALA B 1 206 ? -32.25 -17.5 1.765 1 93.25 206 ALA B N 1
ATOM 3792 C CA . ALA B 1 206 ? -32.125 -16.094 2.084 1 93.25 206 ALA B CA 1
ATOM 3793 C C . ALA B 1 206 ? -32.812 -15.219 1.024 1 93.25 206 ALA B C 1
ATOM 3795 O O . ALA B 1 206 ? -32.781 -13.992 1.112 1 93.25 206 ALA B O 1
ATOM 3796 N N . GLY B 1 207 ? -33.438 -15.828 0.231 1 95.75 207 GLY B N 1
ATOM 3797 C CA . GLY B 1 207 ? -34.156 -15.133 -0.827 1 95.75 207 GLY B CA 1
ATOM 3798 C C . GLY B 1 207 ? -33.25 -14.414 -1.799 1 95.75 207 GLY B C 1
ATOM 3799 O O . GLY B 1 207 ? -33.594 -13.352 -2.32 1 95.75 207 GLY B O 1
ATOM 3800 N N . ARG B 1 208 ? -32.062 -15.016 -1.984 1 96.44 208 ARG B N 1
ATOM 3801 C CA . ARG B 1 208 ? -31.062 -14.391 -2.859 1 96.44 208 ARG B CA 1
ATOM 3802 C C . ARG B 1 208 ? -30.906 -15.18 -4.152 1 96.44 208 ARG B C 1
ATOM 3804 O O . ARG B 1 208 ? -31.219 -16.375 -4.199 1 96.44 208 ARG B O 1
ATOM 3811 N N . PRO B 1 209 ? -30.281 -14.336 -5.188 1 92.69 209 PRO B N 1
ATOM 3812 C CA . PRO B 1 209 ? -30.016 -15.055 -6.434 1 92.69 209 PRO B CA 1
ATOM 3813 C C . PRO B 1 209 ? -29.016 -16.188 -6.246 1 92.69 209 PRO B C 1
ATOM 3815 O O . PRO B 1 209 ? -28.219 -16.172 -5.309 1 92.69 209 PRO B O 1
ATOM 3818 N N . GLN B 1 210 ? -29.062 -17.094 -6.977 1 95.06 210 GLN B N 1
ATOM 3819 C CA . GLN B 1 210 ? -28.125 -18.203 -6.918 1 95.06 210 GLN B CA 1
ATOM 3820 C C . GLN B 1 210 ? -26.688 -17.719 -7.039 1 95.06 210 GLN B C 1
ATOM 3822 O O . GLN B 1 210 ? -26.344 -17.016 -8 1 95.06 210 GLN B O 1
ATOM 3827 N N . PRO B 1 211 ? -25.938 -18.156 -6.195 1 95.81 211 PRO B N 1
ATOM 3828 C CA . PRO B 1 211 ? -24.562 -17.672 -6.188 1 95.81 211 PRO B CA 1
ATOM 3829 C C . PRO B 1 211 ? -23.703 -18.297 -7.293 1 95.81 211 PRO B C 1
ATOM 3831 O O . PRO B 1 211 ? -24 -19.406 -7.754 1 95.81 211 PRO B O 1
ATOM 3834 N N . ARG B 1 212 ? -22.781 -17.547 -7.523 1 94.75 212 ARG B N 1
ATOM 3835 C CA . ARG B 1 212 ? -21.797 -18.109 -8.445 1 94.75 212 ARG B CA 1
ATOM 3836 C C . ARG B 1 212 ? -20.797 -19 -7.707 1 94.75 212 ARG B C 1
ATOM 3838 O O . ARG B 1 212 ? -20.375 -18.672 -6.594 1 94.75 212 ARG B O 1
ATOM 3845 N N . VAL B 1 213 ? -20.531 -20.031 -8.414 1 97.69 213 VAL B N 1
ATOM 3846 C CA . VAL B 1 213 ? -19.5 -20.922 -7.918 1 97.69 213 VAL B CA 1
ATOM 3847 C C . VAL B 1 213 ? -18.344 -20.969 -8.906 1 97.69 213 VAL B C 1
ATOM 3849 O O . VAL B 1 213 ? -18.422 -21.625 -9.945 1 97.69 213 VAL B O 1
ATOM 3852 N N . THR B 1 214 ? -17.266 -20.266 -8.57 1 96.38 214 THR B N 1
ATOM 3853 C CA . THR B 1 214 ? -16.109 -20.156 -9.469 1 96.38 214 THR B CA 1
ATOM 3854 C C . THR B 1 214 ? -14.984 -21.062 -9.016 1 96.38 214 THR B C 1
ATOM 3856 O O . THR B 1 214 ? -14.234 -20.734 -8.094 1 96.38 214 THR B O 1
ATOM 3859 N N . ALA B 1 215 ? -15.008 -22.156 -9.664 1 96.62 215 ALA B N 1
ATOM 3860 C CA . ALA B 1 215 ? -13.977 -23.141 -9.32 1 96.62 215 ALA B CA 1
ATOM 3861 C C . ALA B 1 215 ? -12.609 -22.703 -9.852 1 96.62 215 ALA B C 1
ATOM 3863 O O . ALA B 1 215 ? -12.43 -22.547 -11.055 1 96.62 215 ALA B O 1
ATOM 3864 N N . MET B 1 216 ? -11.758 -22.578 -8.945 1 96.56 216 MET B N 1
ATOM 3865 C CA . MET B 1 216 ? -10.375 -22.281 -9.328 1 96.56 216 MET B CA 1
ATOM 3866 C C . MET B 1 216 ? -9.562 -23.562 -9.469 1 96.56 216 MET B C 1
ATOM 3868 O O . MET B 1 216 ? -9.375 -24.297 -8.492 1 96.56 216 MET B O 1
ATOM 3872 N N . VAL B 1 217 ? -9.094 -23.75 -10.57 1 95.44 217 VAL B N 1
ATOM 3873 C CA . VAL B 1 217 ? -8.523 -25.047 -10.898 1 95.44 217 VAL B CA 1
ATOM 3874 C C . VAL B 1 217 ? -7.047 -24.891 -11.242 1 95.44 217 VAL B C 1
ATOM 3876 O O . VAL B 1 217 ? -6.691 -24.172 -12.172 1 95.44 217 VAL B O 1
ATOM 3879 N N . PRO B 1 218 ? -6.215 -25.641 -10.594 1 95.94 218 PRO B N 1
ATOM 3880 C CA . PRO B 1 218 ? -4.801 -25.641 -10.977 1 95.94 218 PRO B CA 1
ATOM 3881 C C . PRO B 1 218 ? -4.559 -26.25 -12.352 1 95.94 218 PRO B C 1
ATOM 3883 O O . PRO B 1 218 ? -5.18 -27.266 -12.703 1 95.94 218 PRO B O 1
ATOM 3886 N N . VAL B 1 219 ? -3.732 -25.688 -12.992 1 92.69 219 VAL B N 1
ATOM 3887 C CA . VAL B 1 219 ? -3.568 -26.156 -14.367 1 92.69 219 VAL B CA 1
ATOM 3888 C C . VAL B 1 219 ? -2.082 -26.281 -14.703 1 92.69 219 VAL B C 1
ATOM 3890 O O . VAL B 1 219 ? -1.282 -25.422 -14.328 1 92.69 219 VAL B O 1
ATOM 3893 N N . VAL B 1 220 ? -1.695 -27.266 -15.32 1 94.31 220 VAL B N 1
ATOM 3894 C CA . VAL B 1 220 ? -0.398 -27.391 -15.977 1 94.31 220 VAL B CA 1
ATOM 3895 C C . VAL B 1 220 ? -0.591 -27.859 -17.422 1 94.31 220 VAL B C 1
ATOM 3897 O O . VAL B 1 220 ? -1.057 -28.969 -17.656 1 94.31 220 VAL B O 1
ATOM 3900 N N . LEU B 1 221 ? -0.302 -27 -18.312 1 87.81 221 LEU B N 1
ATOM 3901 C CA . LEU B 1 221 ? -0.271 -27.391 -19.719 1 87.81 221 LEU B CA 1
ATOM 3902 C C . LEU B 1 221 ? 1.062 -28.047 -20.078 1 87.81 221 LEU B C 1
ATOM 3904 O O . LEU B 1 221 ? 2.125 -27.469 -19.844 1 87.81 221 LEU B O 1
ATOM 3908 N N . SER B 1 222 ? 0.957 -29.172 -20.438 1 88.56 222 SER B N 1
ATOM 3909 C CA . SER B 1 222 ? 2.174 -29.875 -20.828 1 88.56 222 SER B CA 1
ATOM 3910 C C . SER B 1 222 ? 1.862 -31.031 -21.766 1 88.56 222 SER B C 1
ATOM 3912 O O . SER B 1 222 ? 0.823 -31.688 -21.641 1 88.56 222 SER B O 1
ATOM 3914 N N . ASP B 1 223 ? 2.621 -31.359 -22.688 1 87.44 223 ASP B N 1
ATOM 3915 C CA . ASP B 1 223 ? 2.502 -32.5 -23.594 1 87.44 223 ASP B CA 1
ATOM 3916 C C . ASP B 1 223 ? 3 -33.781 -22.922 1 87.44 223 ASP B C 1
ATOM 3918 O O . ASP B 1 223 ? 2.818 -34.875 -23.453 1 87.44 223 ASP B O 1
ATOM 3922 N N . ASP B 1 224 ? 3.602 -33.5 -21.859 1 88.38 224 ASP B N 1
ATOM 3923 C CA . ASP B 1 224 ? 4.121 -34.656 -21.125 1 88.38 224 ASP B CA 1
ATOM 3924 C C . ASP B 1 224 ? 3.389 -34.844 -19.797 1 88.38 224 ASP B C 1
ATOM 3926 O O . ASP B 1 224 ? 3.584 -34.031 -18.859 1 88.38 224 ASP B O 1
ATOM 3930 N N . ALA B 1 225 ? 2.762 -35.906 -19.672 1 85.62 225 ALA B N 1
ATOM 3931 C CA . ALA B 1 225 ? 1.84 -36.125 -18.562 1 85.62 225 ALA B CA 1
ATOM 3932 C C . ALA B 1 225 ? 2.598 -36.312 -17.25 1 85.62 225 ALA B C 1
ATOM 3934 O O . ALA B 1 225 ? 2.158 -35.812 -16.203 1 85.62 225 ALA B O 1
ATOM 3935 N N . GLU B 1 226 ? 3.475 -37 -17.25 1 89.69 226 GLU B N 1
ATOM 3936 C CA . GLU B 1 226 ? 4.223 -37.281 -16.031 1 89.69 226 GLU B CA 1
ATOM 3937 C C . GLU B 1 226 ? 4.801 -36.031 -15.43 1 89.69 226 GLU B C 1
ATOM 3939 O O . GLU B 1 226 ? 4.758 -35.812 -14.211 1 89.69 226 GLU B O 1
ATOM 3944 N N . THR B 1 227 ? 5.488 -35.281 -16.156 1 86.5 227 THR B N 1
ATOM 3945 C CA . THR B 1 227 ? 6.031 -33.969 -15.75 1 86.5 227 THR B CA 1
ATOM 3946 C C . THR B 1 227 ? 4.934 -33.094 -15.156 1 86.5 227 THR B C 1
ATOM 3948 O O . THR B 1 227 ? 5.145 -32.438 -14.141 1 86.5 227 THR B O 1
ATOM 3951 N N . ALA B 1 228 ? 3.908 -33 -16 1 88.06 228 ALA B N 1
ATOM 3952 C CA . ALA B 1 228 ? 2.789 -32.219 -15.523 1 88.06 228 ALA B CA 1
ATOM 3953 C C . ALA B 1 228 ? 2.361 -32.625 -14.117 1 88.06 228 ALA B C 1
ATOM 3955 O O . ALA B 1 228 ? 2.121 -31.797 -13.25 1 88.06 228 ALA B O 1
ATOM 3956 N N . ARG B 1 229 ? 2.309 -33.844 -14.016 1 91.88 229 ARG B N 1
ATOM 3957 C CA . ARG B 1 229 ? 1.855 -34.375 -12.734 1 91.88 229 ARG B CA 1
ATOM 3958 C C . ARG B 1 229 ? 2.873 -34.125 -11.633 1 91.88 229 ARG B C 1
ATOM 3960 O O . ARG B 1 229 ? 2.5 -33.75 -10.508 1 91.88 229 ARG B O 1
ATOM 3967 N N . ARG B 1 230 ? 4.055 -34.344 -11.945 1 92.69 230 ARG B N 1
ATOM 3968 C CA . ARG B 1 230 ? 5.098 -34.094 -10.961 1 92.69 230 ARG B CA 1
ATOM 3969 C C . ARG B 1 230 ? 5.09 -32.625 -10.539 1 92.69 230 ARG B C 1
ATOM 3971 O O . ARG B 1 230 ? 5.176 -32.312 -9.352 1 92.69 230 ARG B O 1
ATOM 3978 N N . THR B 1 231 ? 4.883 -31.781 -11.469 1 90.69 231 THR B N 1
ATOM 3979 C CA . THR B 1 231 ? 4.809 -30.359 -11.188 1 90.69 231 THR B CA 1
ATOM 3980 C C . THR B 1 231 ? 3.607 -30.047 -10.297 1 90.69 231 THR B C 1
ATOM 3982 O O . THR B 1 231 ? 3.734 -29.312 -9.305 1 90.69 231 THR B O 1
ATOM 3985 N N . ALA B 1 232 ? 2.561 -30.562 -10.68 1 94.31 232 ALA B N 1
ATOM 3986 C CA . ALA B 1 232 ? 1.35 -30.312 -9.898 1 94.31 232 ALA B CA 1
ATOM 3987 C C . ALA B 1 232 ? 1.505 -30.844 -8.469 1 94.31 232 ALA B C 1
ATOM 3989 O O . ALA B 1 232 ? 1.111 -30.172 -7.516 1 94.31 232 ALA B O 1
ATOM 3990 N N . ALA B 1 233 ? 2.078 -31.922 -8.406 1 93.69 233 ALA B N 1
ATOM 3991 C CA . ALA B 1 233 ? 2.27 -32.531 -7.09 1 93.69 233 ALA B CA 1
ATOM 3992 C C . ALA B 1 233 ? 3.162 -31.641 -6.215 1 93.69 233 ALA B C 1
ATOM 3994 O O . ALA B 1 233 ? 2.861 -31.422 -5.039 1 93.69 233 ALA B O 1
ATOM 3995 N N . GLU B 1 234 ? 4.113 -31.328 -6.82 1 92.69 234 GLU B N 1
ATOM 3996 C CA . GLU B 1 234 ? 5.055 -30.5 -6.066 1 92.69 234 GLU B CA 1
ATOM 3997 C C . GLU B 1 234 ? 4.418 -29.188 -5.629 1 92.69 234 GLU B C 1
ATOM 3999 O O . GLU B 1 234 ? 4.535 -28.781 -4.469 1 92.69 234 GLU B O 1
ATOM 4004 N N . GLN B 1 235 ? 3.715 -28.594 -6.453 1 91.19 235 GLN B N 1
ATOM 4005 C CA . GLN B 1 235 ? 3.182 -27.266 -6.211 1 91.19 235 GLN B CA 1
ATOM 4006 C C . GLN B 1 235 ? 1.969 -27.312 -5.285 1 91.19 235 GLN B C 1
ATOM 4008 O O . GLN B 1 235 ? 1.674 -26.344 -4.582 1 91.19 235 GLN B O 1
ATOM 4013 N N . LEU B 1 236 ? 1.314 -28.391 -5.285 1 91.81 236 LEU B N 1
ATOM 4014 C CA . LEU B 1 236 ? 0.081 -28.484 -4.516 1 91.81 236 LEU B CA 1
ATOM 4015 C C . LEU B 1 236 ? 0.348 -29.094 -3.141 1 91.81 236 LEU B C 1
ATOM 4017 O O . LEU B 1 236 ? -0.54 -29.125 -2.285 1 91.81 236 LEU B O 1
ATOM 4021 N N . ALA B 1 237 ? 1.33 -29.609 -3.068 1 88.38 237 ALA B N 1
ATOM 4022 C CA . ALA B 1 237 ? 1.65 -30.359 -1.864 1 88.38 237 ALA B CA 1
ATOM 4023 C C . ALA B 1 237 ? 1.398 -29.531 -0.608 1 88.38 237 ALA B C 1
ATOM 4025 O O . ALA B 1 237 ? 0.936 -30.062 0.407 1 88.38 237 ALA B O 1
ATOM 4026 N N . PHE B 1 238 ? 1.756 -28.203 -0.673 1 82.38 238 PHE B N 1
ATOM 4027 C CA . PHE B 1 238 ? 1.597 -27.281 0.457 1 82.38 238 PHE B CA 1
ATOM 4028 C C . PHE B 1 238 ? 0.149 -27.266 0.932 1 82.38 238 PHE B C 1
ATOM 4030 O O . PHE B 1 238 ? -0.115 -27.234 2.135 1 82.38 238 PHE B O 1
ATOM 4037 N N . TYR B 1 239 ? -0.718 -27.406 0.013 1 84.56 239 TYR B N 1
ATOM 4038 C CA . TYR B 1 239 ? -2.133 -27.297 0.347 1 84.56 239 TYR B CA 1
ATOM 4039 C C . TYR B 1 239 ? -2.613 -28.516 1.114 1 84.56 239 TYR B C 1
ATOM 4041 O O . TYR B 1 239 ? -3.553 -28.438 1.91 1 84.56 239 TYR B O 1
ATOM 4049 N N . ALA B 1 240 ? -1.943 -29.531 0.928 1 84.44 240 ALA B N 1
ATOM 4050 C CA . ALA B 1 240 ? -2.289 -30.766 1.619 1 84.44 240 ALA B CA 1
ATOM 4051 C C . ALA B 1 240 ? -2.045 -30.656 3.121 1 84.44 240 ALA B C 1
ATOM 4053 O O . ALA B 1 240 ? -2.537 -31.469 3.904 1 84.44 240 ALA B O 1
ATOM 4054 N N . THR B 1 241 ? -1.235 -29.734 3.295 1 83.19 241 THR B N 1
ATOM 4055 C CA . THR B 1 241 ? -0.887 -29.625 4.707 1 83.19 241 THR B CA 1
ATOM 4056 C C . THR B 1 241 ? -1.868 -28.719 5.438 1 83.19 241 THR B C 1
ATOM 4058 O O . THR B 1 241 ? -1.846 -28.625 6.668 1 83.19 241 THR B O 1
ATOM 4061 N N . ILE B 1 242 ? -2.721 -28.062 4.828 1 80.06 242 ILE B N 1
ATOM 4062 C CA . ILE B 1 242 ? -3.65 -27.109 5.41 1 80.06 242 ILE B CA 1
ATOM 4063 C C . ILE B 1 242 ? -4.965 -27.797 5.75 1 80.06 242 ILE B C 1
ATOM 4065 O O . ILE B 1 242 ? -5.629 -28.359 4.871 1 80.06 242 ILE B O 1
ATOM 4069 N N . PRO B 1 243 ? -5.316 -27.656 6.91 1 79.75 243 PRO B N 1
ATOM 4070 C CA . PRO B 1 243 ? -6.453 -28.453 7.383 1 79.75 243 PRO B CA 1
ATOM 4071 C C . PRO B 1 243 ? -7.727 -28.188 6.578 1 79.75 243 PRO B C 1
ATOM 4073 O O . PRO B 1 243 ? -8.453 -29.125 6.246 1 79.75 243 PRO B O 1
ATOM 4076 N N . SER B 1 244 ? -7.934 -26.938 6.324 1 79 244 SER B N 1
ATOM 4077 C CA . SER B 1 244 ? -9.156 -26.656 5.578 1 79 244 SER B CA 1
ATOM 4078 C C . SER B 1 244 ? -9.156 -27.344 4.223 1 79 244 SER B C 1
ATOM 4080 O O . SER B 1 244 ? -10.188 -27.844 3.773 1 79 244 SER B O 1
ATOM 4082 N N . TYR B 1 245 ? -8.016 -27.453 3.525 1 83.69 245 TYR B N 1
ATOM 4083 C CA . TYR B 1 245 ? -7.902 -28.125 2.236 1 83.69 245 TYR B CA 1
ATOM 4084 C C . TYR B 1 245 ? -7.926 -29.641 2.41 1 83.69 245 TYR B C 1
ATOM 4086 O O . TYR B 1 245 ? -8.484 -30.359 1.575 1 83.69 245 TYR B O 1
ATOM 4094 N N . GLN B 1 246 ? -7.383 -30.141 3.564 1 85 246 GLN B N 1
ATOM 4095 C CA . GLN B 1 246 ? -7.434 -31.562 3.84 1 85 246 GLN B CA 1
ATOM 4096 C C . GLN B 1 246 ? -8.867 -32.094 3.824 1 85 246 GLN B C 1
ATOM 4098 O O . GLN B 1 246 ? -9.148 -33.125 3.256 1 85 246 GLN B O 1
ATOM 4103 N N . LYS B 1 247 ? -9.688 -31.359 4.41 1 83.5 247 LYS B N 1
ATOM 4104 C CA . LYS B 1 247 ? -11.086 -31.781 4.523 1 83.5 247 LYS B CA 1
ATOM 4105 C C . LYS B 1 247 ? -11.758 -31.812 3.152 1 83.5 247 LYS B C 1
ATOM 4107 O O . LYS B 1 247 ? -12.477 -32.75 2.832 1 83.5 247 LYS B O 1
ATOM 4112 N N . VAL B 1 248 ? -11.562 -30.844 2.473 1 83.56 248 VAL B N 1
ATOM 4113 C CA . VAL B 1 248 ? -12.219 -30.75 1.172 1 83.56 248 VAL B CA 1
ATOM 4114 C C . VAL B 1 248 ? -11.641 -31.797 0.226 1 83.56 248 VAL B C 1
ATOM 4116 O O . VAL B 1 248 ? -12.383 -32.438 -0.521 1 83.56 248 VAL B O 1
ATOM 4119 N N . ILE B 1 249 ? -10.477 -32 0.22 1 86.19 249 ILE B N 1
ATOM 4120 C CA . ILE B 1 249 ? -9.82 -32.969 -0.644 1 86.19 249 ILE B CA 1
ATOM 4121 C C . ILE B 1 249 ? -10.273 -34.375 -0.276 1 86.19 249 ILE B C 1
ATOM 4123 O O . ILE B 1 249 ? -10.492 -35.219 -1.154 1 86.19 249 ILE B O 1
ATOM 4127 N N . ALA B 1 250 ? -10.336 -34.625 1.025 1 88.25 250 ALA B N 1
ATOM 4128 C CA . ALA B 1 250 ? -10.781 -35.938 1.488 1 88.25 250 ALA B CA 1
ATOM 4129 C C . ALA B 1 250 ? -12.148 -36.281 0.914 1 88.25 250 ALA B C 1
ATOM 4131 O O . ALA B 1 250 ? -12.43 -37.438 0.627 1 88.25 250 ALA B O 1
ATOM 4132 N N . ARG B 1 251 ? -12.93 -35.219 0.769 1 88 251 ARG B N 1
ATOM 4133 C CA . ARG B 1 251 ? -14.273 -35.438 0.241 1 88 251 ARG B CA 1
ATOM 4134 C C . ARG B 1 251 ? -14.219 -35.938 -1.194 1 88 251 ARG B C 1
ATOM 4136 O O . ARG B 1 251 ? -15.148 -36.594 -1.655 1 88 251 ARG B O 1
ATOM 4143 N N . GLU B 1 252 ? -13.25 -35.688 -1.82 1 89.5 252 GLU B N 1
ATOM 4144 C CA . GLU B 1 252 ? -13.133 -36.062 -3.221 1 89.5 252 GLU B CA 1
ATOM 4145 C C . GLU B 1 252 ? -12.781 -37.562 -3.348 1 89.5 252 GLU B C 1
ATOM 4147 O O . GLU B 1 252 ? -13.039 -38.156 -4.387 1 89.5 252 GLU B O 1
ATOM 4152 N N . GLY B 1 253 ? -12.289 -38.031 -2.275 1 87.19 253 GLY B N 1
ATOM 4153 C CA . GLY B 1 253 ? -11.945 -39.438 -2.25 1 87.19 253 GLY B CA 1
ATOM 4154 C C . GLY B 1 253 ? -10.797 -39.781 -3.184 1 87.19 253 GLY B C 1
ATOM 4155 O O . GLY B 1 253 ? -10.781 -40.875 -3.77 1 87.19 253 GLY B O 1
ATOM 4156 N N . ILE B 1 254 ? -9.945 -38.781 -3.275 1 86.25 254 ILE B N 1
ATOM 4157 C CA . ILE B 1 254 ? -8.844 -39 -4.207 1 86.25 254 ILE B CA 1
ATOM 4158 C C . ILE B 1 254 ? -7.594 -39.406 -3.436 1 86.25 254 ILE B C 1
ATOM 4160 O O . ILE B 1 254 ? -7.453 -39.094 -2.252 1 86.25 254 ILE B O 1
ATOM 4164 N N . SER B 1 255 ? -6.766 -40.125 -4.219 1 85.69 255 SER B N 1
ATOM 4165 C CA . SER B 1 255 ? -5.531 -40.594 -3.598 1 85.69 255 SER B CA 1
ATOM 4166 C C . SER B 1 255 ? -4.352 -39.688 -3.973 1 85.69 255 SER B C 1
ATOM 4168 O O . SER B 1 255 ? -3.307 -39.75 -3.32 1 85.69 255 SER B O 1
ATOM 4170 N N . ASP B 1 256 ? -4.617 -38.875 -4.797 1 88 256 ASP B N 1
ATOM 4171 C CA . ASP B 1 256 ? -3.562 -38.062 -5.367 1 88 256 ASP B CA 1
ATOM 4172 C C . ASP B 1 256 ? -4.074 -36.656 -5.672 1 88 256 ASP B C 1
ATOM 4174 O O . ASP B 1 256 ? -4.969 -36.469 -6.504 1 88 256 ASP B O 1
ATOM 4178 N N . LEU B 1 257 ? -3.445 -35.812 -5.16 1 90.62 257 LEU B N 1
ATOM 4179 C CA . LEU B 1 257 ? -3.898 -34.406 -5.207 1 90.62 257 LEU B CA 1
ATOM 4180 C C . LEU B 1 257 ? -3.85 -33.875 -6.633 1 90.62 257 LEU B C 1
ATOM 4182 O O . LEU B 1 257 ? -4.637 -33 -6.996 1 90.62 257 LEU B O 1
ATOM 4186 N N . THR B 1 258 ? -3.057 -34.375 -7.414 1 92 258 THR B N 1
ATOM 4187 C CA . THR B 1 258 ? -2.879 -33.938 -8.789 1 92 258 THR B CA 1
ATOM 4188 C C . THR B 1 258 ? -4.133 -34.219 -9.617 1 92 258 THR B C 1
ATOM 4190 O O . THR B 1 258 ? -4.301 -33.656 -10.703 1 92 258 THR B O 1
ATOM 4193 N N . GLU B 1 259 ? -4.891 -35.062 -9.055 1 91.44 259 GLU B N 1
ATOM 4194 C CA . GLU B 1 259 ? -6.141 -35.406 -9.719 1 91.44 259 GLU B CA 1
ATOM 4195 C C . GLU B 1 259 ? -7.086 -34.188 -9.781 1 91.44 259 GLU B C 1
ATOM 4197 O O . GLU B 1 259 ? -8.047 -34.188 -10.555 1 91.44 259 GLU B O 1
ATOM 4202 N N . LEU B 1 260 ? -6.719 -33.312 -9.086 1 92.12 260 LEU B N 1
ATOM 4203 C CA . LEU B 1 260 ? -7.586 -32.156 -9.016 1 92.12 260 LEU B CA 1
ATOM 4204 C C . LEU B 1 260 ? -7.125 -31.062 -10 1 92.12 260 LEU B C 1
ATOM 4206 O O . LEU B 1 260 ? -7.832 -30.078 -10.227 1 92.12 260 LEU B O 1
ATOM 4210 N N . ALA B 1 261 ? -6.137 -31.328 -10.477 1 95.88 261 ALA B N 1
ATOM 4211 C CA . ALA B 1 261 ? -5.566 -30.375 -11.422 1 95.88 261 ALA B CA 1
ATOM 4212 C C . ALA B 1 261 ? -5.941 -30.719 -12.859 1 95.88 261 ALA B C 1
ATOM 4214 O O . ALA B 1 261 ? -6.258 -31.875 -13.156 1 95.88 261 ALA B O 1
ATOM 4215 N N . ALA B 1 262 ? -6.074 -29.703 -13.656 1 91.62 262 ALA B N 1
ATOM 4216 C CA . ALA B 1 262 ? -6.191 -29.891 -15.102 1 91.62 262 ALA B CA 1
ATOM 4217 C C . ALA B 1 262 ? -4.812 -29.953 -15.758 1 91.62 262 ALA B C 1
ATOM 4219 O O . ALA B 1 262 ? -4.129 -28.938 -15.875 1 91.62 262 ALA B O 1
ATOM 4220 N N . LEU B 1 263 ? -4.598 -31.188 -16.172 1 94.12 263 LEU B N 1
ATOM 4221 C CA . LEU B 1 263 ? -3.244 -31.453 -16.656 1 94.12 263 LEU B CA 1
ATOM 4222 C C . LEU B 1 263 ? -3.262 -31.938 -18.094 1 94.12 263 LEU B C 1
ATOM 4224 O O . LEU B 1 263 ? -4.137 -32.719 -18.484 1 94.12 263 LEU B O 1
ATOM 4228 N N . GLY B 1 264 ? -2.203 -31.438 -18.766 1 90.69 264 GLY B N 1
ATOM 4229 C CA . GLY B 1 264 ? -1.948 -32.031 -20.062 1 90.69 264 GLY B CA 1
ATOM 4230 C C . GLY B 1 264 ? -2.213 -31.094 -21.219 1 90.69 264 GLY B C 1
ATOM 4231 O O . GLY B 1 264 ? -1.932 -29.891 -21.125 1 90.69 264 GLY B O 1
ATOM 4232 N N . SER B 1 265 ? -2.623 -31.688 -22.219 1 90.38 265 SER B N 1
ATOM 4233 C CA . SER B 1 265 ? -2.875 -30.906 -23.422 1 90.38 265 SER B CA 1
ATOM 4234 C C . SER B 1 265 ? -4.055 -29.953 -23.219 1 90.38 265 SER B C 1
ATOM 4236 O O . SER B 1 265 ? -4.836 -30.109 -22.281 1 90.38 265 SER B O 1
ATOM 4238 N N . PRO B 1 266 ? -4.215 -28.922 -24.125 1 91.19 266 PRO B N 1
ATOM 4239 C CA . PRO B 1 266 ? -5.367 -28.031 -24.016 1 91.19 266 PRO B CA 1
ATOM 4240 C C . PRO B 1 266 ? -6.699 -28.781 -23.984 1 91.19 266 PRO B C 1
ATOM 4242 O O . PRO B 1 266 ? -7.598 -28.406 -23.219 1 91.19 266 PRO B O 1
ATOM 4245 N N . ASP B 1 267 ? -6.852 -29.844 -24.812 1 92.19 267 ASP B N 1
ATOM 4246 C CA . ASP B 1 267 ? -8.102 -30.594 -24.859 1 92.19 267 ASP B CA 1
ATOM 4247 C C . ASP B 1 267 ? -8.367 -31.297 -23.531 1 92.19 267 ASP B C 1
ATOM 4249 O O . ASP B 1 267 ? -9.508 -31.328 -23.062 1 92.19 267 ASP B O 1
ATOM 4253 N N . GLN B 1 268 ? -7.273 -31.828 -23.078 1 92.25 268 GLN B N 1
ATOM 4254 C CA . GLN B 1 268 ? -7.402 -32.531 -21.797 1 92.25 268 GLN B CA 1
ATOM 4255 C C . GLN B 1 268 ? -7.781 -31.547 -20.672 1 92.25 268 GLN B C 1
ATOM 4257 O O . GLN B 1 268 ? -8.586 -31.875 -19.797 1 92.25 268 GLN B O 1
ATOM 4262 N N . VAL B 1 269 ? -7.094 -30.531 -20.609 1 92.19 269 VAL B N 1
ATOM 4263 C CA . VAL B 1 269 ? -7.406 -29.5 -19.625 1 92.19 269 VAL B CA 1
ATOM 4264 C C . VAL B 1 269 ? -8.859 -29.062 -19.781 1 92.19 269 VAL B C 1
ATOM 4266 O O . VAL B 1 269 ? -9.594 -28.969 -18.781 1 92.19 269 VAL B O 1
ATOM 4269 N N . ARG B 1 270 ? -9.367 -28.703 -21.078 1 91.75 270 ARG B N 1
ATOM 4270 C CA . ARG B 1 270 ? -10.75 -28.266 -21.281 1 91.75 270 ARG B CA 1
ATOM 4271 C C . ARG B 1 270 ? -11.727 -29.328 -20.781 1 91.75 270 ARG B C 1
ATOM 4273 O O . ARG B 1 270 ? -12.758 -29 -20.188 1 91.75 270 ARG B O 1
ATOM 4280 N N . GLU B 1 271 ? -11.266 -30.578 -20.938 1 93.81 271 GLU B N 1
ATOM 4281 C CA . GLU B 1 271 ? -12.117 -31.672 -20.453 1 93.81 271 GLU B CA 1
ATOM 4282 C C . GLU B 1 271 ? -12.234 -31.641 -18.938 1 93.81 271 GLU B C 1
ATOM 4284 O O . GLU B 1 271 ? -13.328 -31.812 -18.391 1 93.81 271 GLU B O 1
ATOM 4289 N N . LYS B 1 272 ? -11.102 -31.516 -18.453 1 92.06 272 LYS B N 1
ATOM 4290 C CA . LYS B 1 272 ? -11.109 -31.5 -16.984 1 92.06 272 LYS B CA 1
ATOM 4291 C C . LYS B 1 272 ? -11.898 -30.312 -16.469 1 92.06 272 LYS B C 1
ATOM 4293 O O . LYS B 1 272 ? -12.664 -30.438 -15.508 1 92.06 272 LYS B O 1
ATOM 4298 N N . LEU B 1 273 ? -11.719 -29.141 -17.078 1 93.81 273 LEU B N 1
ATOM 4299 C CA . LEU B 1 273 ? -12.461 -27.953 -16.672 1 93.81 273 LEU B CA 1
ATOM 4300 C C . LEU B 1 273 ? -13.961 -28.156 -16.875 1 93.81 273 LEU B C 1
ATOM 4302 O O . LEU B 1 273 ? -14.766 -27.719 -16.047 1 93.81 273 LEU B O 1
ATOM 4306 N N . GLN B 1 274 ? -14.328 -28.797 -17.953 1 92.81 274 GLN B N 1
ATOM 4307 C CA . GLN B 1 274 ? -15.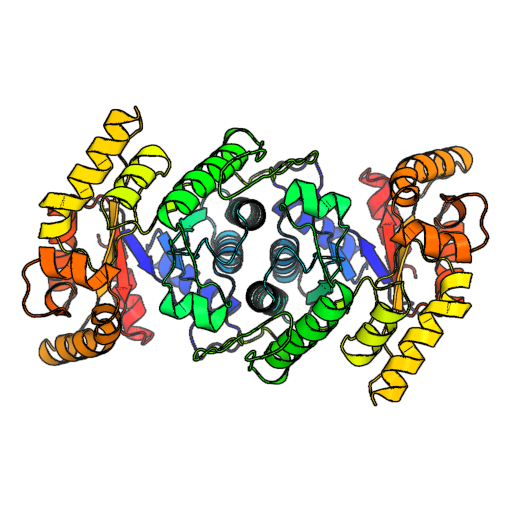734 -29.094 -18.203 1 92.81 274 GLN B CA 1
ATOM 4308 C C . GLN B 1 274 ? -16.328 -29.953 -17.094 1 92.81 274 GLN B C 1
ATOM 4310 O O . GLN B 1 274 ? -17.516 -29.812 -16.75 1 92.81 274 GLN B O 1
ATOM 4315 N N . SER B 1 275 ? -15.516 -30.828 -16.688 1 94.38 275 SER B N 1
ATOM 4316 C CA . SER B 1 275 ? -16.016 -31.688 -15.609 1 94.38 275 SER B CA 1
ATOM 4317 C C . SER B 1 275 ? -16.438 -30.859 -14.398 1 94.38 275 SER B C 1
ATOM 4319 O O . SER B 1 275 ? -17.344 -31.25 -13.656 1 94.38 275 SER B O 1
ATOM 4321 N N . TYR B 1 276 ? -15.703 -29.766 -14.055 1 92.69 276 TYR B N 1
ATOM 4322 C CA . TYR B 1 276 ? -16.062 -28.891 -12.938 1 92.69 276 TYR B CA 1
ATOM 4323 C C . TYR B 1 276 ? -17.406 -28.203 -13.203 1 92.69 276 TYR B C 1
ATOM 4325 O O . TYR B 1 276 ? -18.234 -28.078 -12.297 1 92.69 276 TYR B O 1
ATOM 4333 N N . LEU B 1 277 ? -17.516 -27.844 -14.438 1 94.75 277 LEU B N 1
ATOM 4334 C CA . LEU B 1 277 ? -18.766 -27.188 -14.812 1 94.75 277 LEU B CA 1
ATOM 4335 C C . LEU B 1 277 ? -19.938 -28.156 -14.734 1 94.75 277 LEU B C 1
ATOM 4337 O O . LEU B 1 277 ? -21.016 -27.812 -14.234 1 94.75 277 LEU B O 1
ATOM 4341 N N . ASP B 1 278 ? -19.688 -29.203 -15.281 1 93.12 278 ASP B N 1
ATOM 4342 C CA . ASP B 1 278 ? -20.734 -30.219 -15.234 1 93.12 278 ASP B CA 1
ATOM 4343 C C . ASP B 1 278 ? -21.141 -30.516 -13.797 1 93.12 278 ASP B C 1
ATOM 4345 O O . ASP B 1 278 ? -22.281 -30.938 -13.547 1 93.12 278 ASP B O 1
ATOM 4349 N N . ALA B 1 279 ? -20.109 -30.266 -12.93 1 89.75 279 ALA B N 1
ATOM 4350 C CA . ALA B 1 279 ? -20.344 -30.562 -11.523 1 89.75 279 ALA B CA 1
ATOM 4351 C C . ALA B 1 279 ? -21.031 -29.406 -10.82 1 89.75 279 ALA B C 1
ATOM 4353 O O . ALA B 1 279 ? -21.297 -29.469 -9.617 1 89.75 279 ALA B O 1
ATOM 4354 N N . GLY B 1 280 ? -21.203 -28.484 -11.492 1 92.06 280 GLY B N 1
ATOM 4355 C CA . GLY B 1 280 ? -22.047 -27.438 -10.93 1 92.06 280 GLY B CA 1
ATOM 4356 C C . GLY B 1 280 ? -21.328 -26.109 -10.805 1 92.06 280 GLY B C 1
ATOM 4357 O O . GLY B 1 280 ? -21.938 -25.109 -10.422 1 92.06 280 GLY B O 1
ATOM 4358 N N . ALA B 1 281 ? -20 -26.141 -11.047 1 95.81 281 ALA B N 1
ATOM 4359 C CA . ALA B 1 281 ? -19.344 -24.844 -11.117 1 95.81 281 ALA B CA 1
ATOM 4360 C C . ALA B 1 281 ? -19.969 -23.969 -12.203 1 95.81 281 ALA B C 1
ATOM 4362 O O . ALA B 1 281 ? -20.25 -24.438 -13.305 1 95.81 281 ALA B O 1
ATOM 4363 N N . THR B 1 282 ? -20.234 -22.594 -11.82 1 92.81 282 THR B N 1
ATOM 4364 C CA . THR B 1 282 ? -20.766 -21.672 -12.805 1 92.81 282 THR B CA 1
ATOM 4365 C C . THR B 1 282 ? -19.641 -21.078 -13.656 1 92.81 282 THR B C 1
ATOM 4367 O O . THR B 1 282 ? -19.859 -20.703 -14.812 1 92.81 282 THR B O 1
ATOM 4370 N N . ASP B 1 283 ? -18.531 -21.016 -12.977 1 93.94 283 ASP B N 1
ATOM 4371 C CA . ASP B 1 283 ? -17.344 -20.469 -13.625 1 93.94 283 ASP B CA 1
ATOM 4372 C C . ASP B 1 283 ? -16.109 -21.281 -13.266 1 93.94 283 ASP B C 1
ATOM 4374 O O . ASP B 1 283 ? -16.062 -21.922 -12.203 1 93.94 283 ASP B O 1
ATOM 4378 N N . VAL B 1 284 ? -15.18 -21.203 -14.242 1 95.31 284 VAL B N 1
ATOM 4379 C CA . VAL B 1 284 ? -13.891 -21.812 -13.945 1 95.31 284 VAL B CA 1
ATOM 4380 C C . VAL B 1 284 ? -12.773 -20.797 -14.133 1 95.31 284 VAL B C 1
ATOM 4382 O O . VAL B 1 284 ? -12.82 -19.969 -15.047 1 95.31 284 VAL B O 1
ATOM 4385 N N . VAL B 1 285 ? -11.969 -20.891 -13.234 1 96.62 285 VAL B N 1
ATOM 4386 C CA . VAL B 1 285 ? -10.789 -20.031 -13.305 1 96.62 285 VAL B CA 1
ATOM 4387 C C . VAL B 1 285 ? -9.531 -20.891 -13.367 1 96.62 285 VAL B C 1
ATOM 4389 O O . VAL B 1 285 ? -9.32 -21.766 -12.523 1 96.62 285 VAL B O 1
ATOM 4392 N N . LEU B 1 286 ? -8.727 -20.656 -14.367 1 94.25 286 LEU B N 1
ATOM 4393 C CA . LEU B 1 286 ? -7.473 -21.375 -14.523 1 94.25 286 LEU B CA 1
ATOM 4394 C C . LEU B 1 286 ? -6.375 -20.75 -13.664 1 94.25 286 LEU B C 1
ATOM 4396 O O . LEU B 1 286 ? -6.047 -19.578 -13.828 1 94.25 286 LEU B O 1
ATOM 4400 N N . SER B 1 287 ? -5.91 -21.531 -12.945 1 95.5 287 SER B N 1
ATOM 4401 C CA . SER B 1 287 ? -4.832 -21.141 -12.047 1 95.5 287 SER B CA 1
ATOM 4402 C C . SER B 1 287 ? -3.533 -21.859 -12.398 1 95.5 287 SER B C 1
ATOM 4404 O O . SER B 1 287 ? -3.283 -22.969 -11.922 1 95.5 287 SER B O 1
ATOM 4406 N N . PRO B 1 288 ? -2.666 -21.172 -13.047 1 91.5 288 PRO B N 1
ATOM 4407 C CA . PRO B 1 288 ? -1.451 -21.812 -13.547 1 91.5 288 PRO B CA 1
ATOM 4408 C C . PRO B 1 288 ? -0.471 -22.172 -12.438 1 91.5 288 PRO B C 1
ATOM 4410 O O . PRO B 1 288 ? -0.238 -21.359 -11.531 1 91.5 288 PRO B O 1
ATOM 4413 N N . LEU B 1 289 ? -0.025 -23.469 -12.477 1 92.19 289 LEU B N 1
ATOM 4414 C CA . LEU B 1 289 ? 0.938 -23.922 -11.477 1 92.19 289 LEU B CA 1
ATOM 4415 C C . LEU B 1 289 ? 2.367 -23.703 -11.961 1 92.19 289 LEU B C 1
ATOM 4417 O O . LEU B 1 289 ? 3.305 -23.703 -11.156 1 92.19 289 LEU B O 1
ATOM 4421 N N . GLN B 1 290 ? 2.482 -23.469 -13.102 1 83 290 GLN B N 1
ATOM 4422 C CA . GLN B 1 290 ? 3.754 -23.078 -13.695 1 83 290 GLN B CA 1
ATOM 4423 C C . GLN B 1 290 ? 3.639 -21.734 -14.406 1 83 290 GLN B C 1
ATOM 4425 O O . GLN B 1 290 ? 2.666 -21.484 -15.117 1 83 290 GLN B O 1
ATOM 4430 N N . VAL B 1 291 ? 4.559 -20.984 -14.297 1 69.38 291 VAL B N 1
ATOM 4431 C CA . VAL B 1 291 ? 4.367 -19.641 -14.844 1 69.38 291 VAL B CA 1
ATOM 4432 C C . VAL B 1 291 ? 5.523 -19.297 -15.781 1 69.38 291 VAL B C 1
ATOM 4434 O O . VAL B 1 291 ? 6.305 -18.391 -15.508 1 69.38 291 VAL B O 1
ATOM 4437 N N . GLU B 1 292 ? 5.746 -20.109 -16.688 1 73.94 292 GLU B N 1
ATOM 4438 C CA . GLU B 1 292 ? 6.625 -19.688 -17.766 1 73.94 292 GLU B CA 1
ATOM 4439 C C . GLU B 1 292 ? 5.844 -18.969 -18.875 1 73.94 292 GLU B C 1
ATOM 4441 O O . GLU B 1 292 ? 4.703 -19.344 -19.172 1 73.94 292 GLU B O 1
ATOM 4446 N N . GLN B 1 293 ? 6.195 -17.906 -19.391 1 64.75 293 GLN B N 1
ATOM 4447 C CA . GLN B 1 293 ? 5.465 -17 -20.266 1 64.75 293 GLN B CA 1
ATOM 4448 C C . GLN B 1 293 ? 4.848 -17.75 -21.438 1 64.75 293 GLN B C 1
ATOM 4450 O O . GLN B 1 293 ? 3.707 -17.484 -21.828 1 64.75 293 GLN B O 1
ATOM 4455 N N . ASN B 1 294 ? 5.531 -18.594 -22.047 1 69.5 294 ASN B N 1
ATOM 4456 C CA . ASN B 1 294 ? 5.039 -19.297 -23.219 1 69.5 294 ASN B CA 1
ATOM 4457 C C . ASN B 1 294 ? 3.834 -20.172 -22.875 1 69.5 294 ASN B C 1
ATOM 4459 O O . ASN B 1 294 ? 2.895 -20.281 -23.656 1 69.5 294 ASN B O 1
ATOM 4463 N N . ASP B 1 295 ? 3.857 -20.516 -21.703 1 80.94 295 ASP B N 1
ATOM 4464 C CA . ASP B 1 295 ? 2.783 -21.391 -21.25 1 80.94 295 ASP B CA 1
ATOM 4465 C C . ASP B 1 295 ? 1.528 -20.594 -20.906 1 80.94 295 ASP B C 1
ATOM 4467 O O . ASP B 1 295 ? 0.408 -21.062 -21.109 1 80.94 295 ASP B O 1
ATOM 4471 N N . LEU B 1 296 ? 1.816 -19.406 -20.578 1 87.81 296 LEU B N 1
ATOM 4472 C CA . LEU B 1 296 ? 0.669 -18.609 -20.141 1 87.81 296 LEU B CA 1
ATOM 4473 C C . LEU B 1 296 ? -0.223 -18.25 -21.328 1 87.81 296 LEU B C 1
ATOM 4475 O O . LEU B 1 296 ? -1.451 -18.266 -21.203 1 87.81 296 LEU B O 1
ATOM 4479 N N . GLU B 1 297 ? 0.284 -17.844 -22.5 1 88.81 297 GLU B N 1
ATOM 4480 C CA . GLU B 1 297 ? -0.559 -17.406 -23.609 1 88.81 297 GLU B CA 1
ATOM 4481 C C . GLU B 1 297 ? -1.409 -18.562 -24.141 1 88.81 297 GLU B C 1
ATOM 4483 O O . GLU B 1 297 ? -2.57 -18.375 -24.5 1 88.81 297 GLU B O 1
ATOM 4488 N N . GLU B 1 298 ? -0.735 -19.781 -24.016 1 90.31 298 GLU B N 1
ATOM 4489 C CA . GLU B 1 298 ? -1.511 -20.953 -24.375 1 90.31 298 GLU B CA 1
ATOM 4490 C C . GLU B 1 298 ? -2.66 -21.188 -23.406 1 90.31 298 GLU B C 1
ATOM 4492 O O . GLU B 1 298 ? -3.76 -21.562 -23.797 1 90.31 298 GLU B O 1
ATOM 4497 N N . LEU B 1 299 ? -2.234 -20.906 -22.281 1 89.38 299 LEU B N 1
ATOM 4498 C CA . LEU B 1 299 ? -3.244 -21.078 -21.234 1 89.38 299 LEU B CA 1
ATOM 4499 C C . LEU B 1 299 ? -4.371 -20.062 -21.406 1 89.38 299 LEU B C 1
ATOM 4501 O O . LEU B 1 299 ? -5.547 -20.391 -21.25 1 89.38 299 LEU B O 1
ATOM 4505 N N . TRP B 1 300 ? -4.047 -18.953 -21.625 1 94.25 300 TRP B N 1
ATOM 4506 C CA . TRP B 1 300 ? -5.059 -17.938 -21.859 1 94.25 300 TRP B CA 1
ATOM 4507 C C . TRP B 1 300 ? -5.914 -18.281 -23.078 1 94.25 300 TRP B C 1
ATOM 4509 O O . TRP B 1 300 ? -7.125 -18.031 -23.078 1 94.25 300 TRP B O 1
ATOM 4519 N N . ALA B 1 301 ? -5.285 -18.766 -24.078 1 90.88 301 ALA B N 1
ATOM 4520 C CA . ALA B 1 301 ? -6.051 -19.172 -25.266 1 90.88 301 ALA B CA 1
ATOM 4521 C C . ALA B 1 301 ? -7.055 -20.266 -24.906 1 90.88 301 ALA B C 1
ATOM 4523 O O . ALA B 1 301 ? -8.18 -20.281 -25.422 1 90.88 301 ALA B O 1
ATOM 4524 N N . VAL B 1 302 ? -6.492 -21.172 -23.984 1 91.5 302 VAL B N 1
ATOM 4525 C CA . VAL B 1 302 ? -7.414 -22.188 -23.516 1 91.5 302 VAL B CA 1
ATOM 4526 C C . VAL B 1 302 ? -8.586 -21.531 -22.781 1 91.5 302 VAL B C 1
ATOM 4528 O O . VAL B 1 302 ? -9.75 -21.859 -23.047 1 91.5 302 VAL B O 1
ATOM 4531 N N . ALA B 1 303 ? -8.258 -20.672 -21.922 1 90.5 303 ALA B N 1
ATOM 4532 C CA . ALA B 1 303 ? -9.312 -19.969 -21.188 1 90.5 303 ALA B CA 1
ATOM 4533 C C . ALA B 1 303 ? -10.258 -19.25 -22.141 1 90.5 303 ALA B C 1
ATOM 4535 O O . ALA B 1 303 ? -11.477 -19.312 -21.969 1 90.5 303 ALA B O 1
ATOM 4536 N N . ALA B 1 304 ? -9.82 -18.562 -23.172 1 92 304 ALA B N 1
ATOM 4537 C CA . ALA B 1 304 ? -10.609 -17.781 -24.125 1 92 304 ALA B CA 1
ATOM 4538 C C . ALA B 1 304 ? -11.523 -18.688 -24.953 1 92 304 ALA B C 1
ATOM 4540 O O . ALA B 1 304 ? -12.586 -18.25 -25.406 1 92 304 ALA B O 1
ATOM 4541 N N . SER B 1 305 ? -10.93 -20.031 -25.156 1 87.75 305 SER B N 1
ATOM 4542 C CA . SER B 1 305 ? -11.648 -20.938 -26.031 1 87.75 305 SER B CA 1
ATOM 4543 C C . SER B 1 305 ? -12.883 -21.516 -25.328 1 87.75 305 SER B C 1
ATOM 4545 O O . SER B 1 305 ? -13.727 -22.156 -25.969 1 87.75 305 SER B O 1
ATOM 4547 N N . LEU B 1 306 ? -12.922 -21.531 -24.062 1 83.56 306 LEU B N 1
ATOM 4548 C CA . LEU B 1 306 ? -14.023 -22.094 -23.281 1 83.56 306 LEU B CA 1
ATOM 4549 C C . LEU B 1 306 ? -15.25 -21.188 -23.328 1 83.56 306 LEU B C 1
ATOM 4551 O O . LEU B 1 306 ? -16.359 -21.609 -22.984 1 83.56 306 LEU B O 1
#

Foldseek 3Di:
DQFQEAAEDDFDPPDPDRLVRRLVVQQLLVVLFGAEYEYEDDPPDDQLQSLLSSLLSRARHAYEYPAAEDVLDDLLRVLLSQLSSQLSNQNRYAYEYELDAQVVCCVPPVDHDDPSLVCLLQSLVLNCCCAVPQHNADDDPVDGDDDPDTSHDVSSDDYAYEYQDLDLSSLLSCLQRGQAYEHELQALQSLQPPNQVSNQVSVVVNVHDRHAYEYEAEEDEDQDQVVQLVLLQVQCVVVCVGPVNVVSNVSVVDPGSSLRHQYYHLVSSVVRQVSNVVSPHSYYYYYYSDDDPVRVSVVSNSSSVD/DQFQEEAEDDFDPVDPDRLVRRLVVQQLLVVLFGAAYEYEDDPPDDQLQSQLSSLLSRARHAYEYPAAEDVLDDLLRVLLSQLSSQLSNLNRYAYEYELDAQVVCCVPPVDHDDPSLVCLLQSLVQNCCCAVPQDRADDDPVDGDDDPDTSHDVSSDDHAYEYQDLDLSNLLSCLQRGQAYEHELQALQSLLVPNQVRNQVSVVVNVHDRHAYEYEAEEDEDQDFVVQQVLLQVQCVVVCVGVVSVVSNVSVVDPGSSLRHQYYHLVSSVVRQVSNVVSPHSYYYYYYSDDDPVRVSVVSNSRSVD

pLDDT: mean 93.43, std 7.33, range [37.69, 98.94]

Radius of gyration: 25.28 Å; Cα contacts (8 Å, |Δi|>4): 1436; chains: 2; bounding box: 57×80×50 Å

InterPro domains:
  IPR011251 Luciferase-like domain [PF00296] (15-282)
  IPR019910 Luciferase-like, F420-dependent oxidoreductase, MSMEG4879, predicted [TIGR03564] (22-285)
  IPR036661 Luciferase-like domain superfamily [G3DSA:3.20.20.30] (7-302)
  IPR036661 Luciferase-like domain superfamily [SSF51679] (4-293)
  IPR050564 F420-dependent glucose-6-phosphate dehydrogenase/mer [PTHR43244] (15-294)

Organism: Mycolicibacterium smegmatis (strain ATCC 700084 / mc(2)155) (NCBI:txid246196)

Sequence (612 aa):
MIMPTGVMLRINPSAANAIDGLIADARRAHDIGVKQIWLAQQADIDAIAAAGLIGAAVPGLGVGTAVVPINPRHPLVISAAAQTAQAAAHGNFTLGLGLGARVIEHYAFGIDRTNTVNRLHEYLQVLRGAFERGDANFRGAEYSIELQWPVQVAGGTPIPIYVAAMGPKALRITGEYADGTLPYLAGPRTLSEFIVPTINDAAEAAGRPQPRVTAMVPVVLSDDAETARRTAAEQLAFYATIPSYQKVIAREGISDLTELAALGSPDQVREKLQSYLDAGATDVVLSPLQVEQNDLEELWAVAASLMIMPTGVMLRINPSAANAIDGLIADARRAHDIGVKQIWLAQQADIDAIAAAGLI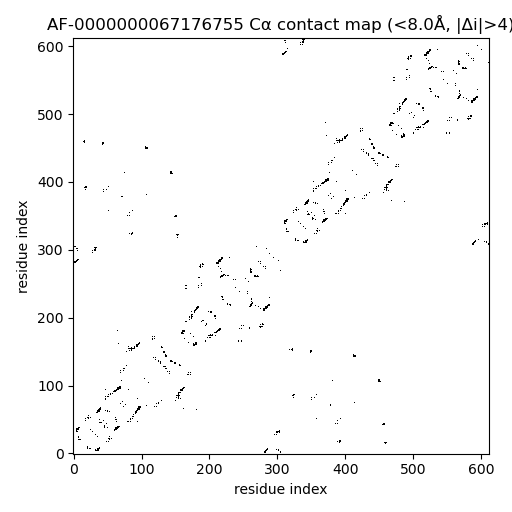GAAVPGLGVGTAVVPINPRHPLVISAAAQTAQAAAHGNFTLGLGLGARVIEHYAFGIDRTNTVNRLHEYLQVLRGAFERGDANFRGAEYSIELQWPVQVAGGTPIPIYVAAMGPKALRITGEYADGTLPYLAGPRTLSEFIVPTINDAAEAAGRPQPRVTAMVPVVLSDDAETARRTAAEQLAFYATIPSYQKVIAREGISDLTELAALGSPDQVREKLQSYLDAGATDVVLSPLQVEQNDLEELWAVAASL